Protein AF-0000000083894007 (afdb_homodimer)

Nearest PDB structures (foldseek):
  5cr4-assembly1_A  TM=8.386E-01  e=4.333E-19  synthetic construct
  4r79-assembly1_B  TM=8.228E-01  e=8.611E-18  Drosophila mauritiana
  5hoo-assembly1_B  TM=8.187E-01  e=1.029E-15  Drosophila mauritiana
  3hos-assembly1_B  TM=7.992E-01  e=5.254E-15  Drosophila mauritiana
  3k9j-assembly3_B  TM=8.529E-01  e=3.831E-10  Homo sapiens

Solvent-accessible surface area (backbone atoms only — not comparable to full-atom values): 39062 Å² total; per-residue (Å²): 137,81,78,75,70,76,66,78,70,71,72,80,59,64,96,81,57,72,79,48,70,64,34,48,43,41,41,54,52,39,52,73,74,65,53,53,62,69,60,40,13,63,73,45,69,51,51,50,66,55,47,51,29,48,75,68,71,58,62,71,70,77,85,88,73,70,83,77,71,84,66,51,74,67,54,50,52,51,46,51,51,52,41,67,73,45,20,46,57,50,68,68,57,49,38,51,52,42,40,75,72,71,45,79,72,53,64,66,53,48,51,52,50,41,44,74,73,43,40,41,82,36,70,46,45,77,41,68,67,70,53,70,66,50,19,49,48,35,27,52,50,30,61,66,49,60,77,51,47,65,70,60,53,50,32,33,36,39,44,53,72,46,78,46,65,54,61,56,81,44,69,67,77,41,23,50,37,43,85,88,33,58,70,35,75,79,39,28,25,38,40,68,95,78,57,58,65,46,40,33,38,39,36,34,29,36,69,26,72,40,62,75,41,79,51,89,66,83,76,37,38,70,58,42,48,48,44,42,62,71,35,47,48,55,25,45,42,72,67,45,54,91,51,79,58,33,41,37,52,66,75,50,67,30,59,62,27,67,70,33,49,49,51,36,56,76,68,68,50,48,67,48,87,65,57,69,91,45,63,52,73,39,52,59,55,57,48,52,49,52,49,51,58,74,45,64,84,58,70,47,89,46,68,68,49,41,50,52,50,50,51,55,52,58,67,68,60,46,35,66,59,28,29,53,44,52,60,39,45,61,58,46,32,50,42,25,53,73,47,63,22,41,78,58,95,83,134,81,77,73,71,76,67,77,69,70,72,80,58,64,95,81,58,71,79,47,70,64,34,49,42,42,42,53,53,40,49,73,72,64,54,53,61,67,59,41,12,64,73,45,70,49,52,50,65,57,48,52,28,49,75,68,72,57,62,70,69,75,79,82,76,70,82,76,73,83,65,52,73,66,54,50,52,52,47,53,50,53,40,67,72,45,19,47,58,50,69,67,57,50,38,51,54,41,39,72,73,70,47,79,71,53,64,67,52,48,50,52,48,41,44,72,74,45,40,41,83,37,72,47,44,76,40,69,66,71,54,72,66,48,19,50,48,35,26,52,52,28,62,67,48,61,79,50,48,67,70,59,53,50,32,32,36,41,43,53,74,48,79,45,64,53,63,55,82,42,68,69,78,40,23,50,37,43,86,90,33,60,68,37,74,79,39,26,25,36,41,70,95,79,57,58,65,48,40,32,36,40,36,35,29,35,68,24,71,38,62,75,41,78,50,89,64,83,75,37,37,70,60,43,47,49,44,43,63,71,35,47,48,55,26,45,44,73,66,45,55,89,50,80,59,32,40,38,53,65,75,48,67,30,56,62,27,68,70,33,49,48,53,35,55,75,69,68,50,49,66,48,87,64,58,70,91,46,61,50,72,39,52,60,55,56,50,51,50,51,50,51,58,74,44,64,84,60,69,48,88,46,69,68,48,40,50,51,50,51,50,56,52,58,68,67,61,46,36,66,59,30,30,54,45,51,60,39,44,62,57,45,34,51,42,26,52,73,47,62,21,42,78,57,94,82

Organism: NCBI:txid48701

pLDDT: mean 90.47, std 12.76, range [26.84, 98.75]

Radius of gyration: 36.11 Å; Cα contacts (8 Å, |Δi|>4): 1000; chains: 2; bounding box: 77×102×68 Å

InterPro domains:
  IPR002492 Transposase, Tc1-like [PF01498] (77-144)
  IPR009057 Homedomain-like superfamily [SSF46689] (16-118)
  IPR036388 Winged helix-like DNA-binding domain superfamily [G3DSA:1.10.10.10] (11-61)
  IPR036397 Ribonuclease H superfamily [G3DSA:3.30.420.10] (119-346)
  IPR038717 Tc1-like transposase, DDE domain [PF13358] (156-306)
  IPR047655 Transposase IS630-like [NF033545] (25-315)
  IPR052338 Transposase_5 [PTHR23022] (23-326)

Secondary structure (DSSP, 8-state):
--------------TTPPPPHHHHHHHHHHHHTT--HHHHHHHHTS-HHHHHHHHTT-----SS-SPPPSS-HHHHHHHHHHHHH-TTS-HHHHHHHHHHTT----HHHHHHHHHHTT-EEEPPPEEE---HHHHHHHHHHHHHHTT--HHHHTTEEEEEEEEEE---S---S-EEE-TT-TTSGGGPEEE-SS--EEEEEEEEETTEE---EEE-S---HHHHHHHIIIIIHHHHHHHHTTS--EEE----HHHH-HHHHHHHHHTT--B----TT-GGG-HHHHHHHHHHHHTTT----SHHHHHHHHHHHHHT--HHHHHHHHHTHHHHHHHHHHTTTS----/--------------TTPPPPHHHHHHHHHHHHTT--HHHHHHHHTS-HHHHHHHHTT-----SS-SPPPSS-HHHHHHHHHHHHH-TTS-HHHHHHHHHHTT----HHHHHHHHHHTT-EEEPPPEEE---HHHHHHHHHHHHHHTT--HHHHTTEEEEEEEEEE---S---S-EEE-TT-TTSGGGPEEE-SS--EEEEEEEEETTEE---EEE-S---HHHHHHHIIIIIHHHHHHHHTTS--EEE----HHHH-HHHHHHHHHTT--B----TT-GGG-HHHHHHHHHHHHTTT----SHHHHHHHHHHHHHT--HHHHHHHHHTHHHHHHHHHHTTTS----

Sequence (692 aa):
MVFQSSSIGYTIMGKTADLTVVQKTTIDTLHKEGKTQKVIAKEAGCSQSSVSKHINREAKGRKRCGRKKCTSKRDNRTLERIVKQNPFKNVGEIHKEWTAAGVSASRTTTHRLMKDMGFCCRIPCVKPLLNHRQSQKRLAWAKEKQVWTAGEWSKVMFSDESKFCISFGNQGPRVWRKRREALHPRCLKSSVKFPQSVMVWGAMSSAGVGPLCFLRSRVNAATYQEVLEHFMLPAADQLFGDADFIFQQDLAPAHSAKATSTWLKDHGIPVLNWPANSPDLNPIENLWGIVKKKMQYTRPNNSEELKATIRATWAIITPEQCHRLIDSMPRRIAAVIQAKGAPTKYMVFQSSSIGYTIMGKTADLTVVQKTTIDTLHKEGKTQKVIAKEAGCSQSSVSKHINREAKGRKRCGRKKCTSKRDNRTLERIVKQNPFKNVGEIHKEWTAAGVSASRTTTHRLMKDMGFCCRIPCVKPLLNHRQSQKRLAWAKEKQVWTAGEWSKVMFSDESKFCISFGNQGPRVWRKRREALHPRCLKSSVKFPQSVMVWGAMSSAGVGPLCFLRSRVNAATYQEVLEHFMLPAADQLFGDADFIFQQDLAPAHSAKATSTWLKDHGIPVLNWPANSPDLNPIENLWGIVKKKMQYTRPNNSEELKATIRATWAIITPEQCHRLIDSMPRRIAAVIQAKGAPTKY

Foldseek 3Di:
DPPPPPPPPPPCDDLPADQDPQLLVLLVVVVVVPDDLVVSCVVSVHDSVNSVCSVVVNDDHDPDDDDDDQDDPVLLVVLVVLCVVPVPDDLVVSVVVSVVVPRDDDSVVSVVSCVVVPDDDDDDDDADDDDPVLLQVLLVLLVVCLPPALVQLLQEKFKDKDKAWFADADDDDDFDDDPPCCPPSNGDGDDDDDTDMWMKMWIAGLQATWDIDTDDDDQAQVVVLVCCVPTVVVRCCVRANPHHHEYEDACPCSCVPPSNVVSCVVVVHHYDDDRHRAVVLGLVNVVVVVLCVVCVPPGDDDDVSVVVSSRVSRVPTHSNNRNVSSNCNSVSSVQSNVVSRDHGPD/DPPPPPPPPPPCDDLPAQQDPQLLVLLVVVVVVPDDLVVSCVVSVHDSVNSVCSVVVNDDHDDPDDDDDQDDPVLLVVLVVLCVVPVPDDLVVSVVVSVVVPRDDDSVVSVVSCVVVPDDDDDDDDADDDDPVLLQVLLVLLVVCLPPALVQLLQEKFKDKDKAWFADADDDDDFDDDPPCCPPSNGDGDDDDDTDMWMKMWIAGLQATWDIDTDDDDQAQVVVLVCCVPTVVVRCCVRANPHAHEYEDACPCSCVPPSNVVSCVVVVHHYDDDRHRAVVLGLVSVVVVVLCVVCVPPHDDDDVSVVVSSRVSRVPTHSNNRNVSSNCNSVSSVQSNVVSRDHGPD

Structure (mmCIF, N/CA/C/O backbone):
data_AF-0000000083894007-model_v1
#
loop_
_entity.id
_entity.type
_entity.pdbx_description
1 polymer 'Tc1-like transposase DDE domain-containing protein'
#
loop_
_atom_site.group_PDB
_atom_site.id
_atom_site.type_symbol
_atom_site.label_atom_id
_atom_site.label_alt_id
_atom_site.label_comp_id
_atom_site.label_asym_id
_atom_site.label_entity_id
_atom_site.label_seq_id
_atom_site.pdbx_PDB_ins_code
_atom_site.Cartn_x
_atom_site.Cartn_y
_atom_site.Cartn_z
_atom_site.occupancy
_atom_site.B_iso_or_equiv
_atom_site.auth_seq_id
_atom_site.auth_comp_id
_atom_site.auth_asym_id
_atom_site.auth_atom_id
_atom_site.pdbx_PDB_model_num
ATOM 1 N N . MET A 1 1 ? 34.812 55.531 34 1 27.08 1 MET A N 1
ATOM 2 C CA . MET A 1 1 ? 33.781 54.531 33.844 1 27.08 1 MET A CA 1
ATOM 3 C C . MET A 1 1 ? 32.875 54.844 32.656 1 27.08 1 MET A C 1
ATOM 5 O O . MET A 1 1 ? 32.094 55.812 32.688 1 27.08 1 MET A O 1
ATOM 9 N N . VAL A 1 2 ? 33.281 54.531 31.406 1 29.53 2 VAL A N 1
ATOM 10 C CA . VAL A 1 2 ? 32.781 54.781 30.062 1 29.53 2 VAL A CA 1
ATOM 11 C C . VAL A 1 2 ? 31.438 54.031 29.906 1 29.53 2 VAL A C 1
ATOM 13 O O . VAL A 1 2 ? 31.344 52.844 30.188 1 29.53 2 VAL A O 1
ATOM 16 N N . PHE A 1 3 ? 30.297 54.719 30.156 1 29.69 3 PHE A N 1
ATOM 17 C CA . PHE A 1 3 ? 28.953 54.281 29.812 1 29.69 3 PHE A CA 1
ATOM 18 C C . PHE A 1 3 ? 28.922 53.688 28.422 1 29.69 3 PHE A C 1
ATOM 20 O O . PHE A 1 3 ? 29.188 54.375 27.438 1 29.69 3 PHE A O 1
ATOM 27 N N . GLN A 1 4 ? 29.438 52.469 28.281 1 29.12 4 GLN A N 1
ATOM 28 C CA . GLN A 1 4 ? 29.172 51.844 26.984 1 29.12 4 GLN A CA 1
ATOM 29 C C . GLN A 1 4 ? 27.688 51.906 26.641 1 29.12 4 GLN A C 1
ATOM 31 O O . GLN A 1 4 ? 26.875 51.25 27.312 1 29.12 4 GLN A O 1
ATOM 36 N N . SER A 1 5 ? 27.141 53 26.141 1 32.56 5 SER A N 1
ATOM 37 C CA . SER A 1 5 ? 25.844 53.125 25.484 1 32.56 5 SER A CA 1
ATOM 38 C C . SER A 1 5 ? 25.562 51.906 24.609 1 32.56 5 SER A C 1
ATOM 40 O O . SER A 1 5 ? 26.312 51.594 23.688 1 32.56 5 SER A O 1
ATOM 42 N N . SER A 1 6 ? 25.312 50.812 25.125 1 35.25 6 SER A N 1
ATOM 43 C CA . SER A 1 6 ? 24.766 49.781 24.234 1 35.25 6 SER A CA 1
ATOM 44 C C . SER A 1 6 ? 23.859 50.406 23.172 1 35.25 6 SER A C 1
ATOM 46 O O . SER A 1 6 ? 22.781 50.906 23.484 1 35.25 6 SER A O 1
ATOM 48 N N . SER A 1 7 ? 24.375 51.062 22.141 1 35.69 7 SER A N 1
ATOM 49 C CA . SER A 1 7 ? 23.688 51.562 20.953 1 35.69 7 SER A CA 1
ATOM 50 C C . SER A 1 7 ? 22.688 50.531 20.438 1 35.69 7 SER A C 1
ATOM 52 O O . SER A 1 7 ? 23.062 49.406 20.062 1 35.69 7 SER A O 1
ATOM 54 N N . ILE A 1 8 ? 21.594 50.344 21.031 1 43.97 8 ILE A N 1
ATOM 55 C CA . ILE A 1 8 ? 20.531 49.688 20.266 1 43.97 8 ILE A CA 1
ATOM 56 C C . ILE A 1 8 ? 20.688 50.031 18.797 1 43.97 8 ILE A C 1
ATOM 58 O O . ILE A 1 8 ? 20.5 51.188 18.406 1 43.97 8 ILE A O 1
ATOM 62 N N . GLY A 1 9 ? 21.781 49.531 18.172 1 38.84 9 GLY A N 1
ATOM 63 C CA . GLY A 1 9 ? 22.078 49.719 16.766 1 38.84 9 GLY A CA 1
ATOM 64 C C . GLY A 1 9 ? 20.844 49.688 15.883 1 38.84 9 GLY A C 1
ATOM 65 O O . GLY A 1 9 ? 20.109 48.719 15.867 1 38.84 9 GLY A O 1
ATOM 66 N N . TYR A 1 10 ? 20.188 50.844 15.664 1 45 10 TYR A N 1
ATOM 67 C CA . TYR A 1 10 ? 19.234 51 14.57 1 45 10 TYR A CA 1
ATOM 68 C C . TYR A 1 10 ? 19.766 50.375 13.289 1 45 10 TYR A C 1
ATOM 70 O O . TYR A 1 10 ? 20.828 50.75 12.805 1 45 10 TYR A O 1
ATOM 78 N N . THR A 1 11 ? 19.672 49.188 13.156 1 43.97 11 THR A N 1
ATOM 79 C CA . THR A 1 11 ? 20 48.75 11.797 1 43.97 11 THR A CA 1
ATOM 80 C C . THR A 1 11 ? 19.328 49.656 10.773 1 43.97 11 THR A C 1
ATOM 82 O O . THR A 1 11 ? 18.109 49.844 10.812 1 43.97 11 THR A O 1
ATOM 85 N N . ILE A 1 12 ? 19.984 50.625 10.266 1 44.97 12 ILE A N 1
ATOM 86 C CA . ILE A 1 12 ? 19.562 51.5 9.188 1 44.97 12 ILE A CA 1
ATOM 87 C C . ILE A 1 12 ? 18.906 50.688 8.07 1 44.97 12 ILE A C 1
ATOM 89 O O . ILE A 1 12 ? 19.578 49.938 7.371 1 44.97 12 ILE A O 1
ATOM 93 N N . MET A 1 13 ? 17.766 50.219 8.367 1 48.59 13 MET A N 1
ATOM 94 C CA . MET A 1 13 ? 17.078 49.656 7.207 1 48.59 13 MET A CA 1
ATOM 95 C C . MET A 1 13 ? 16.906 50.719 6.117 1 48.59 13 MET A C 1
ATOM 97 O O . MET A 1 13 ? 16.969 51.906 6.391 1 48.59 13 MET A O 1
ATOM 101 N N . GLY A 1 14 ? 16.938 50.438 4.879 1 50.88 14 GLY A N 1
ATOM 102 C CA . GLY A 1 14 ? 16.828 51.375 3.766 1 50.88 14 GLY A CA 1
ATOM 103 C C . GLY A 1 14 ? 15.797 52.438 3.988 1 50.88 14 GLY A C 1
ATOM 104 O O . GLY A 1 14 ? 14.961 52.344 4.891 1 50.88 14 GLY A O 1
ATOM 105 N N . LYS A 1 15 ? 15.938 53.656 3.469 1 52.91 15 LYS A N 1
ATOM 106 C CA . LYS A 1 15 ? 15.156 54.875 3.514 1 52.91 15 LYS A CA 1
ATOM 107 C C . LYS A 1 15 ? 13.656 54.594 3.537 1 52.91 15 LYS A C 1
ATOM 109 O O . LYS A 1 15 ? 12.875 55.344 4.094 1 52.91 15 LYS A O 1
ATOM 114 N N . THR A 1 16 ? 13.297 53.438 3.039 1 59.56 16 THR A N 1
ATOM 115 C CA . THR A 1 16 ? 11.867 53.25 2.801 1 59.56 16 THR A CA 1
ATOM 116 C C . THR A 1 16 ? 11.289 52.219 3.764 1 59.56 16 THR A C 1
ATOM 118 O O . THR A 1 16 ? 10.172 51.75 3.564 1 59.56 16 THR A O 1
ATOM 121 N N . ALA A 1 17 ? 12.008 51.875 4.824 1 70.56 17 ALA A N 1
ATOM 122 C CA . ALA A 1 17 ? 11.477 50.844 5.707 1 70.56 17 ALA A CA 1
ATOM 123 C C . ALA A 1 17 ? 10.453 51.438 6.68 1 70.56 17 ALA A C 1
ATOM 125 O O . ALA A 1 17 ? 10.539 52.594 7.059 1 70.56 17 ALA A O 1
ATOM 126 N N . ASP A 1 18 ? 9.352 50.625 6.973 1 78.62 18 ASP A N 1
ATOM 127 C CA . ASP A 1 18 ? 8.375 51.031 7.996 1 78.62 18 ASP A CA 1
ATOM 128 C C . ASP A 1 18 ? 9.055 51.219 9.344 1 78.62 18 ASP A C 1
ATOM 130 O O . ASP A 1 18 ? 10.078 50.594 9.641 1 78.62 18 ASP A O 1
ATOM 134 N N . LEU A 1 19 ? 8.547 52.156 10.07 1 84.69 19 LEU A N 1
ATOM 135 C CA . LEU A 1 19 ? 9.07 52.406 11.414 1 84.69 19 LEU A CA 1
ATOM 136 C C . LEU A 1 19 ? 8.922 51.188 12.289 1 84.69 19 LEU A C 1
ATOM 138 O O . LEU A 1 19 ? 7.906 50.5 12.234 1 84.69 19 LEU A O 1
ATOM 142 N N . THR A 1 20 ? 9.938 50.906 13.023 1 84.31 20 THR A N 1
ATOM 143 C CA . THR A 1 20 ? 9.891 49.781 13.969 1 84.31 20 THR A CA 1
ATOM 144 C C . THR A 1 20 ? 9.094 50.188 15.211 1 84.31 20 THR A C 1
ATOM 146 O O . THR A 1 20 ? 8.805 51.375 15.43 1 84.31 20 THR A O 1
ATOM 149 N N . VAL A 1 21 ? 8.711 49.219 15.953 1 86.5 21 VAL A N 1
ATOM 150 C CA . VAL A 1 21 ? 7.98 49.469 17.188 1 86.5 21 VAL A CA 1
ATOM 151 C C . VAL A 1 21 ? 8.82 50.344 18.125 1 86.5 21 VAL A C 1
ATOM 153 O O . VAL A 1 21 ? 8.289 51.219 18.797 1 86.5 21 VAL A O 1
ATOM 156 N N . VAL A 1 22 ? 10.039 50.062 18.141 1 87.5 22 VAL A N 1
ATOM 157 C CA . VAL A 1 22 ? 10.969 50.844 18.984 1 87.5 22 VAL A CA 1
ATOM 158 C C . VAL A 1 22 ? 10.977 52.281 18.547 1 87.5 22 VAL A C 1
ATOM 160 O O . VAL A 1 22 ? 10.898 53.188 19.375 1 87.5 22 VAL A O 1
ATOM 163 N N . GLN A 1 23 ? 11.008 52.469 17.281 1 87.62 23 GLN A N 1
ATOM 164 C CA . GLN A 1 23 ? 11.031 53.844 16.75 1 87.62 23 GLN A CA 1
ATOM 165 C C . GLN A 1 23 ? 9.719 54.562 17.031 1 87.62 23 GLN A C 1
ATOM 167 O O . GLN A 1 23 ? 9.719 55.719 17.438 1 87.62 23 GLN A O 1
ATOM 172 N N . LYS A 1 24 ? 8.695 53.812 16.812 1 89.5 24 LYS A N 1
ATOM 173 C CA . LYS A 1 24 ? 7.379 54.406 17.047 1 89.5 24 LYS A CA 1
ATOM 174 C C . LYS A 1 24 ? 7.203 54.812 18.5 1 89.5 24 LYS A C 1
ATOM 176 O O . LYS A 1 24 ? 6.699 55.906 18.797 1 89.5 24 LYS A O 1
ATOM 181 N N . THR A 1 25 ? 7.605 53.906 19.297 1 90.62 25 THR A N 1
ATOM 182 C CA . THR A 1 25 ? 7.496 54.188 20.734 1 90.62 25 THR A CA 1
ATOM 183 C C . THR A 1 25 ? 8.375 55.344 21.141 1 90.62 25 THR A C 1
ATOM 185 O O . THR A 1 25 ? 7.977 56.188 21.953 1 90.62 25 THR A O 1
ATOM 188 N N . THR A 1 26 ? 9.547 55.438 20.672 1 90.81 26 THR A N 1
ATOM 189 C CA . THR A 1 26 ? 10.453 56.531 20.938 1 90.81 26 THR A CA 1
ATOM 190 C C . THR A 1 26 ? 9.844 57.844 20.469 1 90.81 26 THR A C 1
ATOM 192 O O . THR A 1 26 ? 9.891 58.844 21.203 1 90.81 26 THR A O 1
ATOM 195 N N . ILE A 1 27 ? 9.266 57.812 19.297 1 90.25 27 ILE A N 1
ATOM 196 C CA . ILE A 1 27 ? 8.648 59.031 18.734 1 90.25 27 ILE A CA 1
ATOM 197 C C . ILE A 1 27 ? 7.492 59.469 19.625 1 90.25 27 ILE A C 1
ATOM 199 O O . ILE A 1 27 ? 7.406 60.656 20 1 90.25 27 ILE A O 1
ATOM 203 N N . ASP A 1 28 ? 6.684 58.5 19.984 1 91.44 28 ASP A N 1
ATOM 204 C CA . ASP A 1 28 ? 5.512 58.844 20.797 1 91.44 28 ASP A CA 1
ATOM 205 C C . ASP A 1 28 ? 5.922 59.375 22.156 1 91.44 28 ASP A C 1
ATOM 207 O O . ASP A 1 28 ? 5.332 60.344 22.641 1 91.44 28 ASP A O 1
ATOM 211 N N . THR A 1 29 ? 6.914 58.844 22.766 1 91.56 29 THR A N 1
ATOM 212 C CA . THR A 1 29 ? 7.371 59.25 24.094 1 91.56 29 THR A CA 1
ATOM 213 C C . THR A 1 29 ? 7.977 60.625 24.062 1 91.56 29 THR A C 1
ATOM 215 O O . THR A 1 29 ? 7.645 61.469 24.891 1 91.56 29 THR A O 1
ATOM 218 N N . LEU A 1 30 ? 8.781 60.938 23.141 1 92.62 30 LEU A N 1
ATOM 219 C CA . LEU A 1 30 ? 9.453 62.25 23.047 1 92.62 30 LEU A CA 1
ATOM 220 C C . LEU A 1 30 ? 8.469 63.312 22.609 1 92.62 30 LEU A C 1
ATOM 222 O O . LEU A 1 30 ? 8.586 64.5 23.031 1 92.62 30 LEU A O 1
ATOM 226 N N . HIS A 1 31 ? 7.539 62.969 21.797 1 92.56 31 HIS A N 1
ATOM 227 C CA . HIS A 1 31 ? 6.496 63.906 21.406 1 92.56 31 HIS A CA 1
ATOM 228 C C . HIS A 1 31 ? 5.656 64.312 22.609 1 92.56 31 HIS A C 1
ATOM 230 O O . HIS A 1 31 ? 5.328 65.5 22.75 1 92.56 31 HIS A O 1
ATOM 236 N N . LYS A 1 32 ? 5.348 63.344 23.375 1 90.31 32 LYS A N 1
ATOM 237 C CA . LYS A 1 32 ? 4.578 63.625 24.578 1 90.31 32 LYS A CA 1
ATOM 238 C C . LYS A 1 32 ? 5.352 64.562 25.516 1 90.31 32 LYS A C 1
ATOM 240 O O . LYS A 1 32 ? 4.758 65.375 26.234 1 90.31 32 LYS A O 1
ATOM 245 N N . GLU A 1 33 ? 6.664 64.438 25.562 1 90.19 33 GLU A N 1
ATOM 246 C CA . GLU A 1 33 ? 7.535 65.25 26.406 1 90.19 33 GLU A CA 1
ATOM 247 C C . GLU A 1 33 ? 7.754 66.688 25.812 1 90.19 33 GLU A C 1
ATOM 249 O O . GLU A 1 33 ? 8.414 67.5 26.422 1 90.19 33 GLU A O 1
ATOM 254 N N . GLY A 1 34 ? 7.289 66.875 24.5 1 88.88 34 GLY A N 1
ATOM 255 C CA . GLY A 1 34 ? 7.293 68.25 23.906 1 88.88 34 GLY A CA 1
ATOM 256 C C . GLY A 1 34 ? 8.539 68.5 23.109 1 88.88 34 GLY A C 1
ATOM 257 O O . GLY A 1 34 ? 8.867 69.688 22.844 1 88.88 34 GLY A O 1
ATOM 258 N N . LYS A 1 35 ? 9.266 67.562 22.797 1 92.62 35 LYS A N 1
ATOM 259 C CA . LYS A 1 35 ? 10.469 67.812 22 1 92.62 35 LYS A CA 1
ATOM 260 C C . LYS A 1 35 ? 10.125 68.125 20.562 1 92.62 35 LYS A C 1
ATOM 262 O O . LYS A 1 35 ? 9.055 67.75 20.062 1 92.62 35 LYS A O 1
ATOM 267 N N . THR A 1 36 ? 11.07 68.812 19.953 1 93.38 36 THR A N 1
ATOM 268 C CA . THR A 1 36 ? 10.844 69.25 18.562 1 93.38 36 THR A CA 1
ATOM 269 C C . THR A 1 36 ? 11.039 68 17.641 1 93.38 36 THR A C 1
ATOM 271 O O . THR A 1 36 ? 11.727 67.062 18 1 93.38 36 THR A O 1
ATOM 274 N N . GLN A 1 37 ? 10.398 68.125 16.469 1 93.88 37 GLN A N 1
ATOM 275 C CA . GLN A 1 37 ? 10.43 67 15.516 1 93.88 37 GLN A CA 1
ATOM 276 C C . GLN A 1 37 ? 11.859 66.688 15.047 1 93.88 37 GLN A C 1
ATOM 278 O O . GLN A 1 37 ? 12.203 65.562 14.766 1 93.88 37 GLN A O 1
ATOM 283 N N . LYS A 1 38 ? 12.695 67.75 14.969 1 93.56 38 LYS A N 1
ATOM 284 C CA . LYS A 1 38 ? 14.086 67.562 14.578 1 93.56 38 LYS A CA 1
ATOM 285 C C . LYS A 1 38 ? 14.852 66.688 15.586 1 93.56 38 LYS A C 1
ATOM 287 O O . LYS A 1 38 ? 15.586 65.812 15.211 1 93.56 38 LYS A O 1
ATOM 292 N N . VAL A 1 39 ? 14.648 67 16.859 1 92.69 39 VAL A N 1
ATOM 293 C CA . VAL A 1 39 ? 15.312 66.312 17.938 1 92.69 39 VAL A CA 1
ATOM 294 C C . VAL A 1 39 ? 14.781 64.875 18 1 92.69 39 VAL A C 1
ATOM 296 O O . VAL A 1 39 ? 15.547 63.906 18.203 1 92.69 39 VAL A O 1
ATOM 299 N N . ILE A 1 40 ? 13.477 64.75 17.812 1 93.75 40 ILE A N 1
ATOM 300 C CA . ILE A 1 40 ? 12.836 63.406 17.844 1 93.75 40 ILE A CA 1
ATOM 301 C C . ILE A 1 40 ? 13.398 62.531 16.719 1 93.75 40 ILE A C 1
ATOM 303 O O . ILE A 1 40 ? 13.695 61.375 16.922 1 93.75 40 ILE A O 1
ATOM 307 N N . ALA A 1 41 ? 13.508 63.062 15.547 1 93 41 ALA A N 1
ATOM 308 C CA . ALA A 1 41 ? 14.023 62.344 14.383 1 93 41 ALA A CA 1
ATOM 309 C C . ALA A 1 41 ? 15.438 61.844 14.633 1 93 41 ALA A C 1
ATOM 311 O O . ALA A 1 41 ? 15.766 60.688 14.297 1 93 41 ALA A O 1
ATOM 312 N N . LYS A 1 42 ? 16.266 62.625 15.234 1 91.12 42 LYS A N 1
ATOM 313 C CA . LYS A 1 42 ? 17.641 62.25 15.531 1 91.12 42 LYS A CA 1
ATOM 314 C C . LYS A 1 42 ? 17.719 61.125 16.547 1 91.12 42 LYS A C 1
ATOM 316 O O . LYS A 1 42 ? 18.469 60.156 16.375 1 91.12 42 LYS A O 1
ATOM 321 N N . GLU A 1 43 ? 16.875 61.219 17.5 1 89 43 GLU A N 1
ATOM 322 C CA . GLU A 1 43 ? 16.906 60.219 18.578 1 89 43 GLU A CA 1
ATOM 323 C C . GLU A 1 43 ? 16.328 58.906 18.109 1 89 43 GLU A C 1
ATOM 325 O O . GLU A 1 43 ? 16.812 57.844 18.5 1 89 43 GLU A O 1
ATOM 330 N N . ALA A 1 44 ? 15.289 58.938 17.344 1 90.69 44 ALA A N 1
ATOM 331 C CA . ALA A 1 44 ? 14.625 57.719 16.859 1 90.69 44 ALA A CA 1
ATOM 332 C C . ALA A 1 44 ? 15.375 57.125 15.68 1 90.69 44 ALA A C 1
ATOM 334 O O . ALA A 1 44 ? 15.141 55.969 15.312 1 90.69 44 ALA A O 1
ATOM 335 N N . GLY A 1 45 ? 16.266 57.875 15.094 1 87.44 45 GLY A N 1
ATOM 336 C CA . GLY A 1 45 ? 17.031 57.406 13.953 1 87.44 45 GLY A CA 1
ATOM 337 C C . GLY A 1 45 ? 16.219 57.281 12.68 1 87.44 45 GLY A C 1
ATOM 338 O O . GLY A 1 45 ? 16.297 56.312 11.953 1 87.44 45 GLY A O 1
ATOM 339 N N . CYS A 1 46 ? 15.344 58.25 12.492 1 88.5 46 CYS A N 1
ATOM 340 C CA . CYS A 1 46 ? 14.531 58.25 11.281 1 88.5 46 CYS A CA 1
ATOM 341 C C . CYS A 1 46 ? 14.406 59.688 10.719 1 88.5 46 CYS A C 1
ATOM 343 O O . CYS A 1 46 ? 14.984 60.625 11.273 1 88.5 46 CYS A O 1
ATOM 345 N N . SER A 1 47 ? 13.766 59.781 9.633 1 87.88 47 SER A N 1
ATOM 346 C CA . SER A 1 47 ? 13.633 61.094 9 1 87.88 47 SER A CA 1
ATOM 347 C C . SER A 1 47 ? 12.57 61.938 9.68 1 87.88 47 SER A C 1
ATOM 349 O O . SER A 1 47 ? 11.648 61.406 10.305 1 87.88 47 SER A O 1
ATOM 351 N N . GLN A 1 48 ? 12.711 63.219 9.562 1 90.94 48 GLN A N 1
ATOM 352 C CA . GLN A 1 48 ? 11.734 64.125 10.125 1 90.94 48 GLN A CA 1
ATOM 353 C C . GLN A 1 48 ? 10.352 63.938 9.508 1 90.94 48 GLN A C 1
ATOM 355 O O . GLN A 1 48 ? 9.336 64.062 10.188 1 90.94 48 GLN A O 1
ATOM 360 N N . SER A 1 49 ? 10.422 63.594 8.25 1 89.62 49 SER A N 1
ATOM 361 C CA . SER A 1 49 ? 9.156 63.344 7.57 1 89.62 49 SER A CA 1
ATOM 362 C C . SER A 1 49 ? 8.438 62.125 8.172 1 89.62 49 SER A C 1
ATOM 364 O O . SER A 1 49 ? 7.215 62.156 8.344 1 89.62 49 SER A O 1
ATOM 366 N N . SER A 1 50 ? 9.148 61.156 8.508 1 89.12 50 SER A N 1
ATOM 367 C CA . SER A 1 50 ? 8.578 59.969 9.109 1 89.12 50 SER A CA 1
ATOM 368 C C . SER A 1 50 ? 7.984 60.281 10.484 1 89.12 50 SER A C 1
ATOM 370 O O . SER A 1 50 ? 6.938 59.75 10.852 1 89.12 50 SER A O 1
ATOM 372 N N . VAL A 1 51 ? 8.648 61.094 11.203 1 91.81 51 VAL A N 1
ATOM 373 C CA . VAL A 1 51 ? 8.164 61.5 12.516 1 91.81 51 VAL A CA 1
ATOM 374 C C . VAL A 1 51 ? 6.84 62.25 12.367 1 91.81 51 VAL A C 1
ATOM 376 O O . VAL A 1 51 ? 5.871 61.938 13.062 1 91.81 51 VAL A O 1
ATOM 379 N N . SER A 1 52 ? 6.871 63.188 11.438 1 92.44 52 SER A N 1
ATOM 380 C CA . SER A 1 52 ? 5.672 63.969 11.219 1 92.44 52 SER A CA 1
ATOM 381 C C . SER A 1 52 ? 4.492 63.094 10.805 1 92.44 52 SER A C 1
ATOM 383 O O . SER A 1 52 ? 3.389 63.25 11.336 1 92.44 52 SER A O 1
ATOM 385 N N . LYS A 1 53 ? 4.789 62.156 9.93 1 90.81 53 LYS A N 1
ATOM 386 C CA . LYS A 1 53 ? 3.73 61.281 9.453 1 90.81 53 LYS A CA 1
ATOM 387 C C . LYS A 1 53 ? 3.197 60.406 10.578 1 90.81 53 LYS A C 1
ATOM 389 O O . LYS A 1 53 ? 1.996 60.156 10.656 1 90.81 53 LYS A O 1
ATOM 394 N N . HIS A 1 54 ? 4.043 59.938 11.406 1 90.75 54 HIS A N 1
ATOM 395 C CA . HIS A 1 54 ? 3.633 59.094 12.523 1 90.75 54 HIS A CA 1
ATOM 396 C C . HIS A 1 54 ? 2.824 59.875 13.547 1 90.75 54 HIS A C 1
ATOM 398 O O . HIS A 1 54 ? 1.777 59.406 14.008 1 90.75 54 HIS A O 1
ATOM 404 N N . ILE A 1 55 ? 3.256 61.031 13.867 1 89.88 55 ILE A N 1
ATOM 405 C CA . ILE A 1 55 ? 2.59 61.844 14.867 1 89.88 55 ILE A CA 1
ATOM 406 C C . ILE A 1 55 ? 1.194 62.25 14.383 1 89.88 55 ILE A C 1
ATOM 408 O O . ILE A 1 55 ? 0.238 62.25 15.164 1 89.88 55 ILE A O 1
ATOM 412 N N . ASN A 1 56 ? 1.17 62.438 13.102 1 90.12 56 ASN A N 1
ATOM 413 C CA . ASN A 1 56 ? -0.11 62.875 12.547 1 90.12 56 ASN A CA 1
ATOM 414 C C . ASN A 1 56 ? -0.961 61.656 12.125 1 90.12 56 ASN A C 1
ATOM 416 O O . ASN A 1 56 ? -2.012 61.844 11.5 1 90.12 56 ASN A O 1
ATOM 420 N N . ARG A 1 57 ? -0.533 60.375 12.484 1 87.75 57 ARG A N 1
ATOM 421 C CA . ARG A 1 57 ? -1.254 59.125 12.188 1 87.75 57 ARG A CA 1
ATOM 422 C C . ARG A 1 57 ? -1.49 59 10.688 1 87.75 57 ARG A C 1
ATOM 424 O O . ARG A 1 57 ? -2.555 58.531 10.266 1 87.75 57 ARG A O 1
ATOM 431 N N . GLU A 1 58 ? -0.535 59.469 9.984 1 80.75 58 GLU A N 1
ATOM 432 C CA . GLU A 1 58 ? -0.634 59.375 8.531 1 80.75 58 GLU A CA 1
ATOM 433 C C . GLU A 1 58 ? 0.3 58.312 7.98 1 80.75 58 GLU A C 1
ATOM 435 O O . GLU A 1 58 ? 0.408 58.125 6.766 1 80.75 58 GLU A O 1
ATOM 440 N N . ALA A 1 59 ? 1.069 57.75 8.852 1 76.06 59 ALA A N 1
ATOM 441 C CA . ALA A 1 59 ? 1.979 56.688 8.391 1 76.06 59 ALA A CA 1
ATOM 442 C C . ALA A 1 59 ? 1.208 55.5 7.816 1 76.06 59 ALA A C 1
ATOM 444 O O . ALA A 1 59 ? 0.347 54.938 8.492 1 76.06 59 ALA A O 1
ATOM 445 N N . LYS A 1 60 ? 1.269 55.375 6.457 1 73.75 60 LYS A N 1
ATOM 446 C CA . LYS A 1 60 ? 0.624 54.25 5.785 1 73.75 60 LYS A CA 1
ATOM 447 C C . LYS A 1 60 ? 1.607 53.094 5.559 1 73.75 60 LYS A C 1
ATOM 449 O O . LYS A 1 60 ? 2.752 53.312 5.16 1 73.75 60 LYS A O 1
ATOM 454 N N . GLY A 1 61 ? 1.604 52.094 6.402 1 70 61 GLY A N 1
ATOM 455 C CA . GLY A 1 61 ? 2.439 50.938 6.168 1 70 61 GLY A CA 1
ATOM 456 C C . GLY A 1 61 ? 2.514 50.531 4.707 1 70 61 GLY A C 1
ATOM 457 O O . GLY A 1 61 ? 1.625 50.875 3.92 1 70 61 GLY A O 1
ATOM 458 N N . ARG A 1 62 ? 3.67 50.031 4.363 1 69.69 62 ARG A N 1
ATOM 459 C CA . ARG A 1 62 ? 3.797 49.531 3.006 1 69.69 62 ARG A CA 1
ATOM 460 C C . ARG A 1 62 ? 2.766 48.438 2.736 1 69.69 62 ARG A C 1
ATOM 462 O O . ARG A 1 62 ? 2.572 47.531 3.561 1 69.69 62 ARG A O 1
ATOM 469 N N . LYS A 1 63 ? 1.739 48.562 1.838 1 62.31 63 LYS A N 1
ATOM 470 C CA . LYS A 1 63 ? 0.704 47.594 1.523 1 62.31 63 LYS A CA 1
ATOM 471 C C . LYS A 1 63 ? 1.304 46.344 0.875 1 62.31 63 LYS A C 1
ATOM 473 O O . LYS A 1 63 ? 0.886 45.219 1.17 1 62.31 63 LYS A O 1
ATOM 478 N N . ARG A 1 64 ? 2.154 46.5 -0.114 1 63.12 64 ARG A N 1
ATOM 479 C CA . ARG A 1 64 ? 2.656 45.375 -0.925 1 63.12 64 ARG A CA 1
ATOM 480 C C . ARG A 1 64 ? 4.172 45.281 -0.819 1 63.12 64 ARG A C 1
ATOM 482 O O . ARG A 1 64 ? 4.902 45.844 -1.643 1 63.12 64 ARG A O 1
ATOM 489 N N . CYS A 1 65 ? 4.637 44.875 0.58 1 66.88 65 CYS A N 1
ATOM 490 C CA . CYS A 1 65 ? 6.074 44.719 0.766 1 66.88 65 CYS A CA 1
ATOM 491 C C . CYS A 1 65 ? 6.449 43.219 0.759 1 66.88 65 CYS A C 1
ATOM 493 O O . CYS A 1 65 ? 5.586 42.375 0.922 1 66.88 65 CYS A O 1
ATOM 495 N N . GLY A 1 66 ? 7.457 42.844 0.059 1 64.31 66 GLY A N 1
ATOM 496 C CA . GLY A 1 66 ? 8.008 41.5 -0.037 1 64.31 66 GLY A CA 1
ATOM 497 C C . GLY A 1 66 ? 8.352 41.094 -1.458 1 64.31 66 GLY A C 1
ATOM 498 O O . GLY A 1 66 ? 8.008 41.781 -2.41 1 64.31 66 GLY A O 1
ATOM 499 N N . ARG A 1 67 ? 9.094 40.156 -1.467 1 75.5 67 ARG A N 1
ATOM 500 C CA . ARG A 1 67 ? 9.531 39.656 -2.756 1 75.5 67 ARG A CA 1
ATOM 501 C C . ARG A 1 67 ? 8.344 39.156 -3.582 1 75.5 67 ARG A C 1
ATOM 503 O O . ARG A 1 67 ? 7.438 38.5 -3.059 1 75.5 67 ARG A O 1
ATOM 510 N N . LYS A 1 68 ? 8.164 39.812 -4.812 1 78.75 68 LYS A N 1
ATOM 511 C CA . LYS A 1 68 ? 7.121 39.344 -5.723 1 78.75 68 LYS A CA 1
ATOM 512 C C . LYS A 1 68 ? 7.207 37.844 -5.938 1 78.75 68 LYS A C 1
ATOM 514 O O . LYS A 1 68 ? 8.297 37.281 -5.949 1 78.75 68 LYS A O 1
ATOM 519 N N . LYS A 1 69 ? 6.062 37.219 -6.004 1 84.44 69 LYS A N 1
ATOM 520 C CA . LYS A 1 69 ? 6.02 35.781 -6.301 1 84.44 69 LYS A CA 1
ATOM 521 C C . LYS A 1 69 ? 6.598 35.5 -7.684 1 84.44 69 LYS A C 1
ATOM 523 O O . LYS A 1 69 ? 6.422 36.281 -8.617 1 84.44 69 LYS A O 1
ATOM 528 N N . CYS A 1 70 ? 7.293 34.406 -7.723 1 88.62 70 CYS A N 1
ATOM 529 C CA . CYS A 1 70 ? 7.953 34.062 -8.977 1 88.62 70 CYS A CA 1
ATOM 530 C C . CYS A 1 70 ? 6.957 33.5 -9.977 1 88.62 70 CYS A C 1
ATOM 532 O O . CYS A 1 70 ? 7.262 33.375 -11.164 1 88.62 70 CYS A O 1
ATOM 534 N N . THR A 1 71 ? 5.727 33.156 -9.586 1 91.38 71 THR A N 1
ATOM 535 C CA . THR A 1 71 ? 4.75 32.531 -10.492 1 91.38 71 THR A CA 1
ATOM 536 C C . THR A 1 71 ? 3.488 33.406 -10.57 1 91.38 71 THR A C 1
ATOM 538 O O . THR A 1 71 ? 3.123 34.062 -9.602 1 91.38 71 THR A O 1
ATOM 541 N N . SER A 1 72 ? 2.85 33.438 -11.68 1 92.12 72 SER A N 1
ATOM 542 C CA . SER A 1 72 ? 1.603 34.156 -11.906 1 92.12 72 SER A CA 1
ATOM 543 C C . SER A 1 72 ? 0.391 33.281 -11.625 1 92.12 72 SER A C 1
ATOM 545 O O . SER A 1 72 ? 0.533 32.094 -11.414 1 92.12 72 SER A O 1
ATOM 547 N N . LYS A 1 73 ? -0.767 33.969 -11.602 1 92.62 73 LYS A N 1
ATOM 548 C CA . LYS A 1 73 ? -2.018 33.25 -11.438 1 92.62 73 LYS A CA 1
ATOM 549 C C . LYS A 1 73 ? -2.229 32.25 -12.578 1 92.62 73 LYS A C 1
ATOM 551 O O . LYS A 1 73 ? -2.762 31.156 -12.375 1 92.62 73 LYS A O 1
ATOM 556 N N . ARG A 1 74 ? -1.832 32.656 -13.703 1 93.94 74 ARG A N 1
ATOM 557 C CA . ARG A 1 74 ? -1.945 31.781 -14.867 1 93.94 74 ARG A CA 1
ATOM 558 C C . ARG A 1 74 ? -1.049 30.562 -14.719 1 93.94 74 ARG A C 1
ATOM 560 O O . ARG A 1 74 ? -1.46 29.453 -15.039 1 93.94 74 ARG A O 1
ATOM 567 N N . ASP A 1 75 ? 0.144 30.766 -14.234 1 94.31 75 ASP A N 1
ATOM 568 C CA . ASP A 1 75 ? 1.072 29.672 -13.977 1 94.31 75 ASP A CA 1
ATOM 569 C C . ASP A 1 75 ? 0.49 28.672 -12.977 1 94.31 75 ASP A C 1
ATOM 571 O O . ASP A 1 75 ? 0.587 27.469 -13.164 1 94.31 75 ASP A O 1
ATOM 575 N N . ASN A 1 76 ? -0.119 29.266 -11.984 1 94.44 76 ASN A N 1
ATOM 576 C CA . ASN A 1 76 ? -0.709 28.438 -10.938 1 94.44 76 ASN A CA 1
ATOM 577 C C . ASN A 1 76 ? -1.853 27.594 -11.484 1 94.44 76 ASN A C 1
ATOM 579 O O . ASN A 1 76 ? -2.006 26.422 -11.102 1 94.44 76 ASN A O 1
ATOM 583 N N . ARG A 1 77 ? -2.621 28.125 -12.344 1 95.25 77 ARG A N 1
ATOM 584 C CA . ARG A 1 77 ? -3.713 27.375 -12.953 1 95.25 77 ARG A CA 1
ATOM 585 C C . ARG A 1 77 ? -3.18 26.234 -13.812 1 95.25 77 ARG A C 1
ATOM 587 O O . ARG A 1 77 ? -3.748 25.141 -13.82 1 95.25 77 ARG A O 1
ATOM 594 N N . THR A 1 78 ? -2.088 26.516 -14.438 1 95.88 78 THR A N 1
ATOM 595 C CA . THR A 1 78 ? -1.455 25.484 -15.25 1 95.88 78 THR A CA 1
ATOM 596 C C . THR A 1 78 ? -0.954 24.344 -14.375 1 95.88 78 THR A C 1
ATOM 598 O O . THR A 1 78 ? -1.102 23.172 -14.734 1 95.88 78 THR A O 1
ATOM 601 N N . LEU A 1 79 ? -0.397 24.672 -13.266 1 96.69 79 LEU A N 1
ATOM 602 C CA . LEU A 1 79 ? 0.082 23.656 -12.328 1 96.69 79 LEU A CA 1
ATOM 603 C C . LEU A 1 79 ? -1.07 22.797 -11.828 1 96.69 79 LEU A C 1
ATOM 605 O O . LEU A 1 79 ? -0.964 21.562 -11.797 1 96.69 79 LEU A O 1
ATOM 609 N N . GLU A 1 80 ? -2.092 23.453 -11.5 1 96.38 80 GLU A N 1
ATOM 610 C CA . GLU A 1 80 ? -3.258 22.719 -11.016 1 96.38 80 GLU A CA 1
ATOM 611 C C . GLU A 1 80 ? -3.783 21.75 -12.07 1 96.38 80 GLU A C 1
ATOM 613 O O . GLU A 1 80 ? -4.152 20.625 -11.758 1 96.38 80 GLU A O 1
ATOM 618 N N . ARG A 1 81 ? -3.809 22.203 -13.289 1 96.06 81 ARG A N 1
ATOM 619 C CA . ARG A 1 81 ? -4.266 21.359 -14.391 1 96.06 81 ARG A CA 1
ATOM 620 C C . ARG A 1 81 ? -3.363 20.141 -14.555 1 96.06 81 ARG A C 1
ATOM 622 O O . ARG A 1 81 ? -3.848 19.031 -14.758 1 96.06 81 ARG A O 1
ATOM 629 N N . ILE A 1 82 ? -2.111 20.375 -14.422 1 96 82 ILE A N 1
ATOM 630 C CA . ILE A 1 82 ? -1.141 19.297 -14.578 1 96 82 ILE A CA 1
ATOM 631 C C . ILE A 1 82 ? -1.346 18.25 -13.484 1 96 82 ILE A C 1
ATOM 633 O O . ILE A 1 82 ? -1.354 17.047 -13.758 1 96 82 ILE A O 1
ATOM 637 N N . VAL A 1 83 ? -1.559 18.688 -12.281 1 95.75 83 VAL A N 1
ATOM 638 C CA . VAL A 1 83 ? -1.751 17.781 -11.156 1 95.75 83 VAL A CA 1
ATOM 639 C C . VAL A 1 83 ? -3.043 17 -11.344 1 95.75 83 VAL A C 1
ATOM 641 O O . VAL A 1 83 ? -3.068 15.781 -11.141 1 95.75 83 VAL A O 1
ATOM 644 N N . LYS A 1 84 ? -4.066 17.672 -11.773 1 94.31 84 LYS A N 1
ATOM 645 C CA . LYS A 1 84 ? -5.375 17.047 -11.906 1 94.31 84 LYS A CA 1
ATOM 646 C C . LYS A 1 84 ? -5.398 16.062 -13.078 1 94.31 84 LYS A C 1
ATOM 648 O O . LYS A 1 84 ? -6.156 15.094 -13.07 1 94.31 84 LYS A O 1
ATOM 653 N N . GLN A 1 85 ? -4.582 16.312 -14.008 1 92.88 85 GLN A N 1
ATOM 654 C CA . GLN A 1 85 ? -4.516 15.414 -15.164 1 92.88 85 GLN A CA 1
ATOM 655 C C . GLN A 1 85 ? -3.936 14.055 -14.773 1 92.88 85 GLN A C 1
ATOM 657 O O . GLN A 1 85 ? -4.406 13.016 -15.234 1 92.88 85 GLN A O 1
ATOM 662 N N . ASN A 1 86 ? -2.928 14.055 -13.945 1 90.5 86 ASN A N 1
ATOM 663 C CA . ASN A 1 86 ? -2.365 12.812 -13.406 1 90.5 86 ASN A CA 1
ATOM 664 C C . ASN A 1 86 ? -1.881 12.992 -11.977 1 90.5 86 ASN A C 1
ATOM 666 O O . ASN A 1 86 ? -0.689 13.195 -11.734 1 90.5 86 ASN A O 1
ATOM 670 N N . PRO A 1 87 ? -2.811 12.758 -11.133 1 93.94 87 PRO A N 1
ATOM 671 C CA . PRO A 1 87 ? -2.492 13.023 -9.734 1 93.94 87 PRO A CA 1
ATOM 672 C C . PRO A 1 87 ? -1.561 11.977 -9.125 1 93.94 87 PRO A C 1
ATOM 674 O O . PRO A 1 87 ? -1.141 12.109 -7.973 1 93.94 87 PRO A O 1
ATOM 677 N N . PHE A 1 88 ? -1.168 11 -9.914 1 91.81 88 PHE A N 1
ATOM 678 C CA . PHE A 1 88 ? -0.319 9.945 -9.383 1 91.81 88 PHE A CA 1
ATOM 679 C C . PHE A 1 88 ? 1.148 10.219 -9.695 1 91.81 88 PHE A C 1
ATOM 681 O O . PHE A 1 88 ? 2.031 9.484 -9.25 1 91.81 88 PHE A O 1
ATOM 688 N N . LYS A 1 89 ? 1.452 11.289 -10.383 1 91.62 89 LYS A N 1
ATOM 689 C CA . LYS A 1 89 ? 2.836 11.68 -10.625 1 91.62 89 LYS A CA 1
ATOM 690 C C . LYS A 1 89 ? 3.488 12.234 -9.367 1 91.62 89 LYS A C 1
ATOM 692 O O . LYS A 1 89 ? 2.814 12.828 -8.516 1 91.62 89 LYS A O 1
ATOM 697 N N . ASN A 1 90 ? 4.762 11.984 -9.281 1 91 90 ASN A N 1
ATOM 698 C CA . ASN A 1 90 ? 5.457 12.578 -8.141 1 91 90 ASN A CA 1
ATOM 699 C C . ASN A 1 90 ? 5.801 14.039 -8.398 1 91 90 ASN A C 1
ATOM 701 O O . ASN A 1 90 ? 5.637 14.539 -9.508 1 91 90 ASN A O 1
ATOM 705 N N . VAL A 1 91 ? 6.23 14.719 -7.379 1 94.75 91 VAL A N 1
ATOM 706 C CA . VAL A 1 91 ? 6.465 16.156 -7.457 1 94.75 91 VAL A CA 1
ATOM 707 C C . VAL A 1 91 ? 7.516 16.453 -8.531 1 94.75 91 VAL A C 1
ATOM 709 O O . VAL A 1 91 ? 7.414 17.453 -9.25 1 94.75 91 VAL A O 1
ATOM 712 N N . GLY A 1 92 ? 8.5 15.555 -8.586 1 94.25 92 GLY A N 1
ATOM 713 C CA . GLY A 1 92 ? 9.523 15.742 -9.594 1 94.25 92 GLY A CA 1
ATOM 714 C C . GLY A 1 92 ? 8.984 15.695 -11.016 1 94.25 92 GLY A C 1
ATOM 715 O O . GLY A 1 92 ? 9.328 16.547 -11.844 1 94.25 92 GLY A O 1
ATOM 716 N N . GLU A 1 93 ? 8.164 14.766 -11.281 1 93.06 93 GLU A N 1
ATOM 717 C CA . GLU A 1 93 ? 7.543 14.625 -12.594 1 93.06 93 GLU A CA 1
ATOM 718 C C . GLU A 1 93 ? 6.617 15.797 -12.898 1 93.06 93 GLU A C 1
ATOM 720 O O . GLU A 1 93 ? 6.617 16.328 -14.016 1 93.06 93 GLU A O 1
ATOM 725 N N . ILE A 1 94 ? 5.859 16.219 -11.922 1 95.62 94 ILE A N 1
ATOM 726 C CA . ILE A 1 94 ? 4.945 17.344 -12.07 1 95.62 94 ILE A CA 1
ATOM 727 C C . ILE A 1 94 ? 5.742 18.625 -12.352 1 95.62 94 ILE A C 1
ATOM 729 O O . ILE A 1 94 ? 5.379 19.406 -13.234 1 95.62 94 ILE A O 1
ATOM 733 N N . HIS A 1 95 ? 6.84 18.75 -11.609 1 96.88 95 HIS A N 1
ATOM 734 C CA . HIS A 1 95 ? 7.703 19.906 -11.805 1 96.88 95 HIS A CA 1
ATOM 735 C C . HIS A 1 95 ? 8.273 19.938 -13.219 1 96.88 95 HIS A C 1
ATOM 737 O O . HIS A 1 95 ? 8.289 21 -13.859 1 96.88 95 HIS A O 1
ATOM 743 N N . LYS A 1 96 ? 8.727 18.828 -13.688 1 96.06 96 LYS A N 1
ATOM 744 C CA . LYS A 1 96 ? 9.273 18.75 -15.039 1 96.06 96 LYS A CA 1
ATOM 745 C C . LYS A 1 96 ? 8.227 19.156 -16.078 1 96.06 96 LYS A C 1
ATOM 747 O O . LYS A 1 96 ? 8.531 19.891 -17.016 1 96.06 96 LYS A O 1
ATOM 752 N N . GLU A 1 97 ? 7.047 18.688 -15.953 1 95.69 97 GLU A N 1
ATOM 753 C CA . GLU A 1 97 ? 5.969 19.047 -16.875 1 95.69 97 GLU A CA 1
ATOM 754 C C . GLU A 1 97 ? 5.629 20.531 -16.781 1 95.69 97 GLU A C 1
ATOM 756 O O . GLU A 1 97 ? 5.359 21.172 -17.797 1 95.69 97 GLU A O 1
ATOM 761 N N . TRP A 1 98 ? 5.625 21.016 -15.586 1 96.56 98 TRP A N 1
ATOM 762 C CA . TRP A 1 98 ? 5.332 22.438 -15.359 1 96.56 98 TRP A CA 1
ATOM 763 C C . TRP A 1 98 ? 6.41 23.312 -15.984 1 96.56 98 TRP A C 1
ATOM 765 O O . TRP A 1 98 ? 6.105 24.328 -16.609 1 96.56 98 TRP A O 1
ATOM 775 N N . THR A 1 99 ? 7.66 22.906 -15.852 1 95.94 99 THR A N 1
ATOM 776 C CA . THR A 1 99 ? 8.773 23.609 -16.484 1 95.94 99 THR A CA 1
ATOM 777 C C . THR A 1 99 ? 8.664 23.562 -18 1 95.94 99 THR A C 1
ATOM 779 O O . THR A 1 99 ? 8.914 24.547 -18.688 1 95.94 99 THR A O 1
ATOM 782 N N . ALA A 1 100 ? 8.289 22.469 -18.531 1 95.62 100 ALA A N 1
ATOM 783 C CA . ALA A 1 100 ? 8.117 22.297 -19.969 1 95.62 100 ALA A CA 1
ATOM 784 C C . ALA A 1 100 ? 6.996 23.188 -20.5 1 95.62 100 ALA A C 1
ATOM 786 O O . ALA A 1 100 ? 6.992 23.562 -21.672 1 95.62 100 ALA A O 1
ATOM 787 N N . ALA A 1 101 ? 6.066 23.484 -19.656 1 94.19 101 ALA A N 1
ATOM 788 C CA . ALA A 1 101 ? 4.953 24.344 -20.031 1 94.19 101 ALA A CA 1
ATOM 789 C C . ALA A 1 101 ? 5.379 25.812 -20.016 1 94.19 101 ALA A C 1
ATOM 791 O O . ALA A 1 101 ? 4.566 26.703 -20.297 1 94.19 101 ALA A O 1
ATOM 792 N N . GLY A 1 102 ? 6.633 26.188 -19.531 1 92.25 102 GLY A N 1
ATOM 793 C CA . GLY A 1 102 ? 7.172 27.531 -19.688 1 92.25 102 GLY A CA 1
ATOM 794 C C . GLY A 1 102 ? 7.348 28.25 -18.359 1 92.25 102 GLY A C 1
ATOM 795 O O . GLY A 1 102 ? 7.66 29.438 -18.328 1 92.25 102 GLY A O 1
ATOM 796 N N . VAL A 1 103 ? 7.078 27.516 -17.344 1 93.19 103 VAL A N 1
ATOM 797 C CA . VAL A 1 103 ? 7.168 28.188 -16.047 1 93.19 103 VAL A CA 1
ATOM 798 C C . VAL A 1 103 ? 8.5 27.844 -15.375 1 93.19 103 VAL A C 1
ATOM 800 O O . VAL A 1 103 ? 8.891 26.672 -15.328 1 93.19 103 VAL A O 1
ATOM 803 N N . SER A 1 104 ? 9.203 28.828 -14.945 1 90.31 104 SER A N 1
ATOM 804 C CA . SER A 1 104 ? 10.477 28.625 -14.266 1 90.31 104 SER A CA 1
ATOM 805 C C . SER A 1 104 ? 10.312 28.719 -12.75 1 90.31 104 SER A C 1
ATOM 807 O O . SER A 1 104 ? 10.008 29.781 -12.219 1 90.31 104 SER A O 1
ATOM 809 N N . ALA A 1 105 ? 10.297 27.734 -12.078 1 93.94 105 ALA A N 1
ATOM 810 C CA . ALA A 1 105 ? 10.219 27.641 -10.625 1 93.94 105 ALA A CA 1
ATOM 811 C C . ALA A 1 105 ? 11.008 26.438 -10.109 1 93.94 105 ALA A C 1
ATOM 813 O O . ALA A 1 105 ? 11.312 25.516 -10.875 1 93.94 105 ALA A O 1
ATOM 814 N N . SER A 1 106 ? 11.43 26.531 -8.891 1 95.31 106 SER A N 1
ATOM 815 C CA . SER A 1 106 ? 12.141 25.406 -8.289 1 95.31 106 SER A CA 1
ATOM 816 C C . SER A 1 106 ? 11.18 24.281 -7.926 1 95.31 106 SER A C 1
ATOM 818 O O . SER A 1 106 ? 9.969 24.484 -7.84 1 95.31 106 SER A O 1
ATOM 820 N N . ARG A 1 107 ? 11.711 23.156 -7.742 1 95.88 107 ARG A N 1
ATOM 821 C CA . ARG A 1 107 ? 10.922 22.016 -7.301 1 95.88 107 ARG A CA 1
ATOM 822 C C . ARG A 1 107 ? 10.25 22.297 -5.961 1 95.88 107 ARG A C 1
ATOM 824 O O . ARG A 1 107 ? 9.102 21.891 -5.742 1 95.88 107 ARG A O 1
ATOM 831 N N . THR A 1 108 ? 10.961 22.984 -5.102 1 96.06 108 THR A N 1
ATOM 832 C CA . THR A 1 108 ? 10.43 23.328 -3.787 1 96.06 108 THR A CA 1
ATOM 833 C C . THR A 1 108 ? 9.242 24.281 -3.92 1 96.06 108 THR A C 1
ATOM 835 O O . THR A 1 108 ? 8.242 24.141 -3.211 1 96.06 108 THR A O 1
ATOM 838 N N . THR A 1 109 ? 9.367 25.172 -4.855 1 95.44 109 THR A N 1
ATOM 839 C CA . THR A 1 109 ? 8.266 26.094 -5.117 1 95.44 109 THR A CA 1
ATOM 840 C C . THR A 1 109 ? 7.051 25.328 -5.652 1 95.44 109 THR A C 1
ATOM 842 O O . THR A 1 109 ? 5.918 25.609 -5.246 1 95.44 109 THR A O 1
ATOM 845 N N . THR A 1 110 ? 7.328 24.406 -6.57 1 96.12 110 THR A N 1
ATOM 846 C CA . THR A 1 110 ? 6.258 23.562 -7.094 1 96.12 110 THR A CA 1
ATOM 847 C C . THR A 1 110 ? 5.516 22.859 -5.961 1 96.12 110 THR A C 1
ATOM 849 O O . THR A 1 110 ? 4.285 22.922 -5.887 1 96.12 110 THR A O 1
ATOM 852 N N . HIS A 1 111 ? 6.238 22.281 -5.16 1 96.62 111 HIS A N 1
ATOM 853 C CA . HIS A 1 111 ? 5.676 21.547 -4.031 1 96.62 111 HIS A CA 1
ATOM 854 C C . HIS A 1 111 ? 4.867 22.453 -3.121 1 96.62 111 HIS A C 1
ATOM 856 O O . HIS A 1 111 ? 3.74 22.141 -2.746 1 96.62 111 HIS A O 1
ATOM 862 N N . ARG A 1 112 ? 5.461 23.625 -2.744 1 95.38 112 ARG A N 1
ATOM 863 C CA . ARG A 1 112 ? 4.797 24.594 -1.862 1 95.38 112 ARG A CA 1
ATOM 864 C C . ARG A 1 112 ? 3.492 25.078 -2.477 1 95.38 112 ARG A C 1
ATOM 866 O O . ARG A 1 112 ? 2.479 25.203 -1.784 1 95.38 112 ARG A O 1
ATOM 873 N N . LEU A 1 113 ? 3.543 25.344 -3.707 1 95.31 113 LEU A N 1
ATOM 874 C CA . LEU A 1 113 ? 2.359 25.844 -4.398 1 95.31 113 LEU A CA 1
ATOM 875 C C . LEU A 1 113 ? 1.259 24.781 -4.426 1 95.31 113 LEU A C 1
ATOM 877 O O . LEU A 1 113 ? 0.08 25.109 -4.262 1 95.31 113 LEU A O 1
ATOM 881 N N . MET A 1 114 ? 1.637 23.531 -4.664 1 96 114 MET A N 1
ATOM 882 C CA . MET A 1 114 ? 0.666 22.453 -4.637 1 96 114 MET A CA 1
ATOM 883 C C . MET A 1 114 ? -0.023 22.375 -3.279 1 96 114 MET A C 1
ATOM 885 O O . MET A 1 114 ? -1.246 22.234 -3.205 1 96 114 MET A O 1
ATOM 889 N N . LYS A 1 115 ? 0.731 22.516 -2.246 1 95.06 115 LYS A N 1
ATOM 890 C CA . LYS A 1 115 ? 0.175 22.5 -0.896 1 95.06 115 LYS A CA 1
ATOM 891 C C . LYS A 1 115 ? -0.748 23.688 -0.665 1 95.06 115 LYS A C 1
ATOM 893 O O . LYS A 1 115 ? -1.82 23.547 -0.075 1 95.06 115 LYS A O 1
ATOM 898 N N . ASP A 1 116 ? -0.294 24.781 -1.136 1 94 116 ASP A N 1
ATOM 899 C CA . ASP A 1 116 ? -1.088 26 -0.998 1 94 116 ASP A CA 1
ATOM 900 C C . ASP A 1 116 ? -2.434 25.859 -1.704 1 94 116 ASP A C 1
ATOM 902 O O . ASP A 1 116 ? -3.438 26.422 -1.254 1 94 116 ASP A O 1
ATOM 906 N N . MET A 1 117 ? -2.443 25.141 -2.752 1 94.81 117 MET A N 1
ATOM 907 C CA . MET A 1 117 ? -3.662 24.938 -3.527 1 94.81 117 MET A CA 1
ATOM 908 C C . MET A 1 117 ? -4.57 23.922 -2.855 1 94.81 117 MET A C 1
ATOM 910 O O . MET A 1 117 ? -5.699 23.703 -3.295 1 94.81 117 MET A O 1
ATOM 914 N N . GLY A 1 118 ? -4 23.234 -1.896 1 94.31 118 GLY A N 1
ATOM 915 C CA . GLY A 1 118 ? -4.824 22.312 -1.139 1 94.31 118 GLY A CA 1
ATOM 916 C C . GLY A 1 118 ? -4.52 20.859 -1.445 1 94.31 118 GLY A C 1
ATOM 917 O O . GLY A 1 118 ? -5.168 19.953 -0.911 1 94.31 118 GLY A O 1
ATOM 918 N N . PHE A 1 119 ? -3.553 20.578 -2.322 1 95.88 119 PHE A N 1
ATOM 919 C CA . PHE A 1 119 ? -3.205 19.203 -2.643 1 95.88 119 PHE A CA 1
ATOM 920 C C . PHE A 1 119 ? -2.406 18.578 -1.512 1 95.88 119 PHE A C 1
ATOM 922 O O . PHE A 1 119 ? -1.541 19.219 -0.917 1 95.88 119 PHE A O 1
ATOM 929 N N . CYS A 1 120 ? -2.758 17.344 -1.158 1 94 120 CYS A N 1
ATOM 930 C CA . CYS A 1 120 ? -2.025 16.516 -0.212 1 94 120 CYS A CA 1
ATOM 931 C C . CYS A 1 120 ? -1.685 15.156 -0.828 1 94 120 CYS A C 1
ATOM 933 O O . CYS A 1 120 ? -2.475 14.602 -1.593 1 94 120 CYS A O 1
ATOM 935 N N . CYS A 1 121 ? -0.511 14.766 -0.524 1 92.5 121 CYS A N 1
ATOM 936 C CA . CYS A 1 121 ? -0.086 13.453 -0.994 1 92.5 121 CYS A CA 1
ATOM 937 C C . CYS A 1 121 ? -0.614 12.352 -0.083 1 92.5 121 CYS A C 1
ATOM 939 O O . CYS A 1 121 ? -0.311 12.328 1.111 1 92.5 121 CYS A O 1
ATOM 941 N N . ARG A 1 122 ? -1.465 11.445 -0.637 1 92.38 122 ARG A N 1
ATOM 942 C CA . ARG A 1 122 ? -2.127 10.414 0.154 1 92.38 122 ARG A CA 1
ATOM 943 C C . ARG A 1 122 ? -2.004 9.047 -0.515 1 92.38 122 ARG A C 1
ATOM 945 O O . ARG A 1 122 ? -1.639 8.953 -1.688 1 92.38 122 ARG A O 1
ATOM 952 N N . ILE A 1 123 ? -2.186 8.039 0.3 1 89.94 123 ILE A N 1
ATOM 953 C CA . ILE A 1 123 ? -2.363 6.707 -0.264 1 89.94 123 ILE A CA 1
ATOM 954 C C . ILE A 1 123 ? -3.732 6.605 -0.933 1 89.94 123 ILE A C 1
ATOM 956 O O . ILE A 1 123 ? -4.754 6.938 -0.325 1 89.94 123 ILE A O 1
ATOM 960 N N . PRO A 1 124 ? -3.799 6.277 -2.135 1 91.88 124 PRO A N 1
ATOM 961 C CA . PRO A 1 124 ? -5.082 6.234 -2.84 1 91.88 124 PRO A CA 1
ATOM 962 C C . PRO A 1 124 ? -6 5.121 -2.334 1 91.88 124 PRO A C 1
ATOM 964 O O . PRO A 1 124 ? -5.52 4.09 -1.855 1 91.88 124 PRO A O 1
ATOM 967 N N . CYS A 1 125 ? -7.297 5.375 -2.482 1 92.25 125 CYS A N 1
ATOM 968 C CA . CYS A 1 125 ? -8.266 4.312 -2.254 1 92.25 125 CYS A CA 1
ATOM 969 C C . CYS A 1 125 ? -8.289 3.332 -3.422 1 92.25 125 CYS A C 1
ATOM 971 O O . CYS A 1 125 ? -8.266 3.744 -4.582 1 92.25 125 CYS A O 1
ATOM 973 N N . VAL A 1 126 ? -8.312 2.133 -3.084 1 90.88 126 VAL A N 1
ATOM 974 C CA . VAL A 1 126 ? -8.344 1.099 -4.113 1 90.88 126 VAL A CA 1
ATOM 975 C C . VAL A 1 126 ? -9.781 0.603 -4.297 1 90.88 126 VAL A C 1
ATOM 977 O O . VAL A 1 126 ? -10.414 0.146 -3.344 1 90.88 126 VAL A O 1
ATOM 980 N N . LYS A 1 127 ? -10.328 0.766 -5.508 1 91.75 127 LYS A N 1
ATOM 981 C CA . LYS A 1 127 ? -11.688 0.343 -5.828 1 91.75 127 LYS A CA 1
ATOM 982 C C . LYS A 1 127 ? -11.734 -0.418 -7.152 1 91.75 127 LYS A C 1
ATOM 984 O O . LYS A 1 127 ? -10.875 -0.218 -8.016 1 91.75 127 LYS A O 1
ATOM 989 N N . PRO A 1 128 ? -12.711 -1.269 -7.293 1 89.56 128 PRO A N 1
ATOM 990 C CA . PRO A 1 128 ? -12.82 -2.008 -8.555 1 89.56 128 PRO A CA 1
ATOM 991 C C . PRO A 1 128 ? -13.023 -1.093 -9.758 1 89.56 128 PRO A C 1
ATOM 993 O O . PRO A 1 128 ? -13.727 -0.08 -9.656 1 89.56 128 PRO A O 1
ATOM 996 N N . LEU A 1 129 ? -12.43 -1.482 -10.836 1 88.3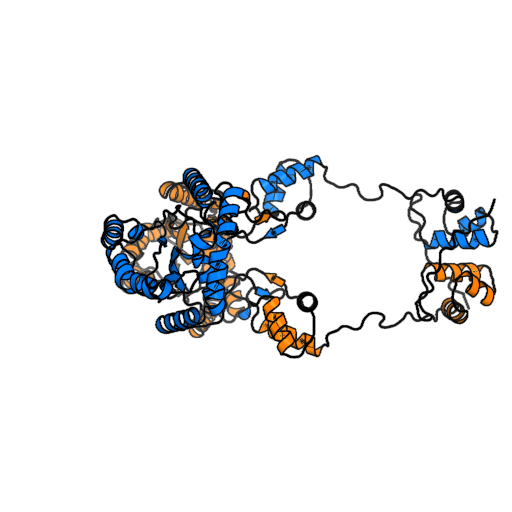8 129 LEU A N 1
ATOM 997 C CA . LEU A 1 129 ? -12.633 -0.771 -12.094 1 88.38 129 LEU A CA 1
ATOM 998 C C . LEU A 1 129 ? -14.008 -1.085 -12.672 1 88.38 129 LEU A C 1
ATOM 1000 O O . LEU A 1 129 ? -14.359 -2.252 -12.859 1 88.38 129 LEU A O 1
ATOM 1004 N N . LEU A 1 130 ? -14.805 -0.073 -12.938 1 90.5 130 LEU A N 1
ATOM 1005 C CA . LEU A 1 130 ? -16.141 -0.228 -13.5 1 90.5 130 LEU A CA 1
ATOM 1006 C C . LEU A 1 130 ? -16.203 0.328 -14.922 1 90.5 130 LEU A C 1
ATOM 1008 O O . LEU A 1 130 ? -15.719 1.436 -15.18 1 90.5 130 LEU A O 1
ATOM 1012 N N . ASN A 1 131 ? -16.703 -0.496 -15.781 1 89 131 ASN A N 1
ATOM 1013 C CA . ASN A 1 131 ? -16.984 0.057 -17.109 1 89 131 ASN A CA 1
ATOM 1014 C C . ASN A 1 131 ? -18.297 0.831 -17.125 1 89 131 ASN A C 1
ATOM 1016 O O . ASN A 1 131 ? -19.016 0.872 -16.125 1 89 131 ASN A O 1
ATOM 1020 N N . HIS A 1 132 ? -18.547 1.446 -18.203 1 92.56 132 HIS A N 1
ATOM 1021 C CA . HIS A 1 132 ? -19.719 2.316 -18.312 1 92.56 132 HIS A CA 1
ATOM 1022 C C . HIS A 1 132 ? -21.016 1.531 -18.094 1 92.56 132 HIS A C 1
ATOM 1024 O O . HIS A 1 132 ? -21.906 1.977 -17.375 1 92.56 132 HIS A O 1
ATOM 1030 N N . ARG A 1 133 ? -21.078 0.397 -18.625 1 95.06 133 ARG A N 1
ATOM 1031 C CA . ARG A 1 133 ? -22.281 -0.428 -18.5 1 95.06 133 ARG A CA 1
ATOM 1032 C C . ARG A 1 133 ? -22.5 -0.861 -17.062 1 95.06 133 ARG A C 1
ATOM 1034 O O . ARG A 1 133 ? -23.625 -0.827 -16.562 1 95.06 133 ARG A O 1
ATOM 1041 N N . GLN A 1 134 ? -21.438 -1.234 -16.469 1 94.31 134 GLN A N 1
ATOM 1042 C CA . GLN A 1 134 ? -21.516 -1.643 -15.062 1 94.31 134 GLN A CA 1
ATOM 1043 C C . GLN A 1 134 ? -21.969 -0.49 -14.18 1 94.31 134 GLN A C 1
ATOM 1045 O O . GLN A 1 134 ? -22.797 -0.681 -13.289 1 94.31 134 GLN A O 1
ATOM 1050 N N . SER A 1 135 ? -21.5 0.662 -14.484 1 95.31 135 SER A N 1
ATOM 1051 C CA . SER A 1 135 ? -21.891 1.84 -13.719 1 95.31 135 SER A CA 1
ATOM 1052 C C . SER A 1 135 ? -23.375 2.148 -13.898 1 95.31 135 SER A C 1
ATOM 1054 O O . SER A 1 135 ? -24.062 2.477 -12.93 1 95.31 135 SER A O 1
ATOM 1056 N N . GLN A 1 136 ? -23.812 2 -15.078 1 97.06 136 GLN A N 1
ATOM 1057 C CA . GLN A 1 136 ? -25.219 2.262 -15.359 1 97.06 136 GLN A CA 1
ATOM 1058 C C . GLN A 1 136 ? -26.125 1.241 -14.672 1 97.06 136 GLN A C 1
ATOM 1060 O O . GLN A 1 136 ? -27.172 1.597 -14.125 1 97.06 136 GLN A O 1
ATOM 1065 N N . LYS A 1 137 ? -25.703 0.009 -14.719 1 97.38 137 LYS A N 1
ATOM 1066 C CA . LYS A 1 137 ? -26.453 -1.035 -14.039 1 97.38 137 LYS A CA 1
ATOM 1067 C C . LYS A 1 137 ? -26.484 -0.81 -12.531 1 97.38 137 LYS A C 1
ATOM 1069 O O . LYS A 1 137 ? -27.516 -1.021 -11.891 1 97.38 137 LYS A O 1
ATOM 1074 N N . ARG A 1 138 ? -25.406 -0.381 -12.055 1 96.88 138 ARG A N 1
ATOM 1075 C CA . ARG A 1 138 ? -25.312 -0.052 -10.641 1 96.88 138 ARG A CA 1
ATOM 1076 C C . ARG A 1 138 ? -26.266 1.081 -10.273 1 96.88 138 ARG A C 1
ATOM 1078 O O . ARG A 1 138 ? -26.984 1 -9.273 1 96.88 138 ARG A O 1
ATOM 1085 N N . LEU A 1 139 ? -26.234 2.072 -11.086 1 97.81 139 LEU A N 1
ATOM 1086 C CA . LEU A 1 139 ? -27.094 3.225 -10.852 1 97.81 139 LEU A CA 1
ATOM 1087 C C . LEU A 1 139 ? -28.562 2.83 -10.93 1 97.81 139 LEU A C 1
ATOM 1089 O O . LEU A 1 139 ? -29.359 3.203 -10.07 1 97.81 139 LEU A O 1
ATOM 1093 N N . ALA A 1 140 ? -28.891 2.072 -11.93 1 98.31 140 ALA A N 1
ATOM 1094 C CA . ALA A 1 140 ? -30.266 1.62 -12.102 1 98.31 140 ALA A CA 1
ATOM 1095 C C . ALA A 1 140 ? -30.719 0.767 -10.922 1 98.31 140 ALA A C 1
ATOM 1097 O O . ALA A 1 140 ? -31.828 0.926 -10.422 1 98.31 140 ALA A O 1
ATOM 1098 N N . TRP A 1 141 ? -29.859 -0.115 -10.547 1 98.19 141 TRP A N 1
ATOM 1099 C CA . TRP A 1 141 ? -30.141 -0.975 -9.406 1 98.19 141 TRP A CA 1
ATOM 1100 C C . TRP A 1 141 ? -30.375 -0.147 -8.148 1 98.19 141 TRP A C 1
ATOM 1102 O O . TRP A 1 141 ? -31.328 -0.397 -7.398 1 98.19 141 TRP A O 1
ATOM 1112 N N . ALA A 1 142 ? -29.531 0.828 -7.918 1 98.06 142 ALA A N 1
ATOM 1113 C CA . ALA A 1 142 ? -29.641 1.688 -6.742 1 98.06 142 ALA A CA 1
ATOM 1114 C C . ALA A 1 142 ? -30.938 2.488 -6.766 1 98.06 142 ALA A C 1
ATOM 1116 O O . ALA A 1 142 ? -31.609 2.633 -5.738 1 98.06 142 ALA A O 1
ATOM 1117 N N . LYS A 1 143 ? -31.297 2.969 -7.883 1 98.06 143 LYS A N 1
ATOM 1118 C CA . LYS A 1 143 ? -32.531 3.727 -8.016 1 98.06 143 LYS A CA 1
ATOM 1119 C C . LYS A 1 143 ? -33.75 2.85 -7.727 1 98.06 143 LYS A C 1
ATOM 1121 O O . LYS A 1 143 ? -34.719 3.297 -7.098 1 98.06 143 LYS A O 1
ATOM 1126 N N . GLU A 1 144 ? -33.625 1.649 -8.203 1 97.69 144 GLU A N 1
ATOM 1127 C CA . GLU A 1 144 ? -34.688 0.699 -7.945 1 97.69 144 GLU A CA 1
ATOM 1128 C C . GLU A 1 144 ? -34.844 0.407 -6.457 1 97.69 144 GLU A C 1
ATOM 1130 O O . GLU A 1 144 ? -35.938 0.27 -5.945 1 97.69 144 GLU A O 1
ATOM 1135 N N . LYS A 1 145 ? -33.75 0.35 -5.75 1 97.81 145 LYS A N 1
ATOM 1136 C CA . LYS A 1 145 ? -33.75 -0.059 -4.348 1 97.81 145 LYS A CA 1
ATOM 1137 C C . LYS A 1 145 ? -33.875 1.15 -3.424 1 97.81 145 LYS A C 1
ATOM 1139 O O . LYS A 1 145 ? -33.906 1.001 -2.201 1 97.81 145 LYS A O 1
ATOM 1144 N N . GLN A 1 146 ? -33.906 2.287 -4 1 96.06 146 GLN A N 1
ATOM 1145 C CA . GLN A 1 146 ? -33.969 3.516 -3.213 1 96.06 146 GLN A CA 1
ATOM 1146 C C . GLN A 1 146 ? -35.188 3.539 -2.309 1 96.06 146 GLN A C 1
ATOM 1148 O O . GLN A 1 146 ? -35.156 4.133 -1.229 1 96.06 146 GLN A O 1
ATOM 1153 N N . VAL A 1 147 ? -36.25 2.809 -2.66 1 95.44 147 VAL A N 1
ATOM 1154 C CA . VAL A 1 147 ? -37.5 2.83 -1.936 1 95.44 147 VAL A CA 1
ATOM 1155 C C . VAL A 1 147 ? -37.469 1.818 -0.793 1 95.44 147 VAL A C 1
ATOM 1157 O O . VAL A 1 147 ? -38.344 1.818 0.076 1 95.44 147 VAL A O 1
ATOM 1160 N N . TRP A 1 148 ? -36.469 0.902 -0.801 1 96.12 148 TRP A N 1
ATOM 1161 C CA . TRP A 1 148 ? -36.375 -0.101 0.254 1 96.12 148 TRP A CA 1
ATOM 1162 C C . TRP A 1 148 ? -36 0.544 1.587 1 96.12 148 TRP A C 1
ATOM 1164 O O . TRP A 1 148 ? -35.094 1.369 1.655 1 96.12 148 TRP A O 1
ATOM 1174 N N . THR A 1 149 ? -36.719 0.258 2.564 1 90.06 149 THR A N 1
ATOM 1175 C CA . THR A 1 149 ? -36.469 0.744 3.916 1 90.06 149 THR A CA 1
ATOM 1176 C C . THR A 1 149 ? -35.594 -0.239 4.688 1 90.06 149 THR A C 1
ATOM 1178 O O . THR A 1 149 ? -35.219 -1.285 4.16 1 90.06 149 THR A O 1
ATOM 1181 N N . ALA A 1 150 ? -35.312 0.126 5.934 1 88.44 150 ALA A N 1
ATOM 1182 C CA . ALA A 1 150 ? -34.531 -0.745 6.812 1 88.44 150 ALA A CA 1
ATOM 1183 C C . ALA A 1 150 ? -35.219 -2.09 7.004 1 88.44 150 ALA A C 1
ATOM 1185 O O . ALA A 1 150 ? -34.562 -3.125 7.125 1 88.44 150 ALA A O 1
ATOM 1186 N N . GLY A 1 151 ? -36.531 -2.016 6.977 1 91.19 151 GLY A N 1
ATOM 1187 C CA . GLY A 1 151 ? -37.312 -3.23 7.129 1 91.19 151 GLY A CA 1
ATOM 1188 C C . GLY A 1 151 ? -37.125 -4.211 5.984 1 91.19 151 GLY A C 1
ATOM 1189 O O . GLY A 1 151 ? -36.969 -5.414 6.207 1 91.19 151 GLY A O 1
ATOM 1190 N N . GLU A 1 152 ? -37.125 -3.729 4.75 1 95.75 152 GLU A N 1
ATOM 1191 C CA . GLU A 1 152 ? -36.906 -4.586 3.59 1 95.75 152 GLU A CA 1
ATOM 1192 C C . GLU A 1 152 ? -35.5 -5.188 3.6 1 95.75 152 GLU A C 1
ATOM 1194 O O . GLU A 1 152 ? -35.312 -6.379 3.332 1 95.75 152 GLU A O 1
ATOM 1199 N N . TRP A 1 153 ? -34.562 -4.363 3.982 1 97.38 153 TRP A N 1
ATOM 1200 C CA . TRP A 1 153 ? -33.156 -4.82 3.971 1 97.38 153 TRP A CA 1
ATOM 1201 C C . TRP A 1 153 ? -32.906 -5.824 5.09 1 97.38 153 TRP A C 1
ATOM 1203 O O . TRP A 1 153 ? -32.031 -6.672 4.984 1 97.38 153 TRP A O 1
ATOM 1213 N N . SER A 1 154 ? -33.719 -5.738 6.164 1 95.31 154 SER A N 1
ATOM 1214 C CA . SER A 1 154 ? -33.562 -6.688 7.266 1 95.31 154 SER A CA 1
ATOM 1215 C C . SER A 1 154 ? -33.969 -8.094 6.84 1 95.31 154 SER A C 1
ATOM 1217 O O . SER A 1 154 ? -33.656 -9.07 7.527 1 95.31 154 SER A O 1
ATOM 1219 N N . LYS A 1 155 ? -34.625 -8.203 5.664 1 97.38 155 LYS A N 1
ATOM 1220 C CA . LYS A 1 155 ? -35.031 -9.5 5.152 1 97.38 155 LYS A CA 1
ATOM 1221 C C . LYS A 1 155 ? -34 -10.109 4.234 1 97.38 155 LYS A C 1
ATOM 1223 O O . LYS A 1 155 ? -34.156 -11.234 3.766 1 97.38 155 LYS A O 1
ATOM 1228 N N . VAL A 1 156 ? -32.938 -9.406 4.051 1 98.5 156 VAL A N 1
ATOM 1229 C CA . VAL A 1 156 ? -31.922 -9.867 3.115 1 98.5 156 VAL A CA 1
ATOM 1230 C C . VAL A 1 156 ? -30.812 -10.594 3.873 1 98.5 156 VAL A C 1
ATOM 1232 O O . VAL A 1 156 ? -30.359 -10.125 4.918 1 98.5 156 VAL A O 1
ATOM 1235 N N . MET A 1 157 ? -30.406 -11.734 3.428 1 98.62 157 MET A N 1
ATOM 1236 C CA . MET A 1 157 ? -29.219 -12.445 3.891 1 98.62 157 MET A CA 1
ATOM 1237 C C . MET A 1 157 ? -28.047 -12.211 2.947 1 98.62 157 MET A C 1
ATOM 1239 O O . MET A 1 157 ? -28.047 -12.703 1.819 1 98.62 157 MET A O 1
ATOM 1243 N N . PHE A 1 158 ? -27.109 -11.484 3.426 1 98.75 158 PHE A N 1
ATOM 1244 C CA . PHE A 1 158 ? -25.922 -11.195 2.623 1 98.75 158 PHE A CA 1
ATOM 1245 C C . PHE A 1 158 ? -24.875 -12.297 2.787 1 98.75 158 PHE A C 1
ATOM 1247 O O . PHE A 1 158 ? -24.688 -12.82 3.887 1 98.75 158 PHE A O 1
ATOM 1254 N N . SER A 1 159 ? -24.172 -12.633 1.741 1 98.44 159 SER A N 1
ATOM 1255 C CA . SER A 1 159 ? -23.156 -13.68 1.789 1 98.44 159 SER A CA 1
ATOM 1256 C C . SER A 1 159 ? -21.969 -13.344 0.894 1 98.44 159 SER A C 1
ATOM 1258 O O . SER A 1 159 ? -22.094 -12.516 -0.014 1 98.44 159 SER A O 1
ATOM 1260 N N . ASP A 1 160 ? -20.859 -13.836 1.172 1 97.5 160 ASP A N 1
ATOM 1261 C CA . ASP A 1 160 ? -19.656 -13.688 0.341 1 97.5 160 ASP A CA 1
ATOM 1262 C C . ASP A 1 160 ? -18.531 -14.594 0.838 1 97.5 160 ASP A C 1
ATOM 1264 O O . ASP A 1 160 ? -18.625 -15.172 1.923 1 97.5 160 ASP A O 1
ATOM 1268 N N . GLU A 1 161 ? -17.625 -14.719 0.002 1 96.56 161 GLU A N 1
ATOM 1269 C CA . GLU A 1 161 ? -16.391 -15.422 0.371 1 96.56 161 GLU A CA 1
ATOM 1270 C C . GLU A 1 161 ? -15.273 -14.438 0.689 1 96.56 161 GLU A C 1
ATOM 1272 O O . GLU A 1 161 ? -15.242 -13.328 0.145 1 96.56 161 GLU A O 1
ATOM 1277 N N . SER A 1 162 ? -14.445 -14.797 1.593 1 96.38 162 SER A N 1
ATOM 1278 C CA . SER A 1 162 ? -13.281 -13.977 1.91 1 96.38 162 SER A CA 1
ATOM 1279 C C . SER A 1 162 ? -12.047 -14.844 2.152 1 96.38 162 SER A C 1
ATOM 1281 O O . SER A 1 162 ? -12.141 -15.914 2.752 1 96.38 162 SER A O 1
ATOM 1283 N N . LYS A 1 163 ? -10.945 -14.367 1.689 1 93.62 163 LYS A N 1
ATOM 1284 C CA . LYS A 1 163 ? -9.664 -15.055 1.88 1 93.62 163 LYS A CA 1
ATOM 1285 C C . LYS A 1 163 ? -8.922 -14.5 3.094 1 93.62 163 LYS A C 1
ATOM 1287 O O . LYS A 1 163 ? -8.805 -13.281 3.256 1 93.62 163 LYS A O 1
ATOM 1292 N N . PHE A 1 164 ? -8.484 -15.406 3.973 1 94.75 164 PHE A N 1
ATOM 1293 C CA . PHE A 1 164 ? -7.648 -15.055 5.117 1 94.75 164 PHE A CA 1
ATOM 1294 C C . PHE A 1 164 ? -6.27 -15.695 4.996 1 94.75 164 PHE A C 1
ATOM 1296 O O . PHE A 1 164 ? -6.156 -16.891 4.754 1 94.75 164 PHE A O 1
ATOM 1303 N N . CYS A 1 165 ? -5.262 -14.859 5.121 1 91.31 165 CYS A N 1
ATOM 1304 C CA . CYS A 1 165 ? -3.891 -15.352 5.004 1 91.31 165 CYS A CA 1
ATOM 1305 C C . CYS A 1 165 ? -3.152 -15.227 6.332 1 91.31 165 CYS A C 1
ATOM 1307 O O . CYS A 1 165 ? -3.422 -14.312 7.113 1 91.31 165 CYS A O 1
ATOM 1309 N N . ILE A 1 166 ? -2.301 -16.188 6.52 1 88.5 166 ILE A N 1
ATOM 1310 C CA . ILE A 1 166 ? -1.424 -16.094 7.68 1 88.5 166 ILE A CA 1
ATOM 1311 C C . ILE A 1 166 ? -0.419 -14.961 7.48 1 88.5 166 ILE A C 1
ATOM 1313 O O . ILE A 1 166 ? 0.205 -14.859 6.422 1 88.5 166 ILE A O 1
ATOM 1317 N N . SER A 1 167 ? -0.416 -14.125 8.414 1 80.44 167 SER A N 1
ATOM 1318 C CA . SER A 1 167 ? 0.556 -13.039 8.367 1 80.44 167 SER A CA 1
ATOM 1319 C C . SER A 1 167 ? 1.796 -13.367 9.188 1 80.44 167 SER A C 1
ATOM 1321 O O . SER A 1 167 ? 1.688 -13.914 10.289 1 80.44 167 SER A O 1
ATOM 1323 N N . PHE A 1 168 ? 2.871 -13.156 8.57 1 79.31 168 PHE A N 1
ATOM 1324 C CA . PHE A 1 168 ? 4.129 -13.375 9.273 1 79.31 168 PHE A CA 1
ATOM 1325 C C . PHE A 1 168 ? 4.859 -12.062 9.508 1 79.31 168 PHE A C 1
ATOM 1327 O O . PHE A 1 168 ? 4.848 -11.18 8.641 1 79.31 168 PHE A O 1
ATOM 1334 N N . GLY A 1 169 ? 5.434 -11.961 10.711 1 77.88 169 GLY A N 1
ATOM 1335 C CA . GLY A 1 169 ? 6.203 -10.758 11 1 77.88 169 GLY A CA 1
ATOM 1336 C C . GLY A 1 169 ? 5.336 -9.531 11.188 1 77.88 169 GLY A C 1
ATOM 1337 O O . GLY A 1 169 ? 4.207 -9.625 11.672 1 77.88 169 GLY A O 1
ATOM 1338 N N . ASN A 1 170 ? 5.961 -8.359 10.867 1 81.69 170 ASN A N 1
ATOM 1339 C CA . ASN A 1 170 ? 5.258 -7.094 11.031 1 81.69 170 ASN A CA 1
ATOM 1340 C C . ASN A 1 170 ? 4.32 -6.816 9.859 1 81.69 170 ASN A C 1
ATOM 1342 O O . ASN A 1 170 ? 4.656 -7.105 8.703 1 81.69 170 ASN A O 1
ATOM 1346 N N . GLN A 1 171 ? 3.102 -6.418 10.25 1 81.94 171 GLN A N 1
ATOM 1347 C CA . GLN A 1 171 ? 2.111 -6.102 9.227 1 81.94 171 GLN A CA 1
ATOM 1348 C C . GLN A 1 171 ? 1.487 -4.73 9.469 1 81.94 171 GLN A C 1
ATOM 1350 O O . GLN A 1 171 ? 1.572 -4.191 10.578 1 81.94 171 GLN A O 1
ATOM 1355 N N . GLY A 1 172 ? 0.912 -4.145 8.352 1 83.75 172 GLY A N 1
ATOM 1356 C CA . GLY A 1 172 ? 0.251 -2.852 8.453 1 83.75 172 GLY A CA 1
ATOM 1357 C C . GLY A 1 172 ? 0.616 -1.904 7.324 1 83.75 172 GLY A C 1
ATOM 1358 O O . GLY A 1 172 ? 1.683 -2.031 6.719 1 83.75 172 GLY A O 1
ATOM 1359 N N . PRO A 1 173 ? -0.224 -1.002 7.148 1 84.69 173 PRO A N 1
ATOM 1360 C CA . PRO A 1 173 ? -0.004 -0.095 6.02 1 84.69 173 PRO A CA 1
ATOM 1361 C C . PRO A 1 173 ? 0.941 1.055 6.363 1 84.69 173 PRO A C 1
ATOM 1363 O O . PRO A 1 173 ? 1.484 1.701 5.461 1 84.69 173 PRO A O 1
ATOM 1366 N N . ARG A 1 174 ? 1.113 1.312 7.676 1 90.88 174 ARG A N 1
ATOM 1367 C CA . ARG A 1 174 ? 1.97 2.404 8.125 1 90.88 174 ARG A CA 1
ATOM 1368 C C . ARG A 1 174 ? 2.84 1.969 9.297 1 90.88 174 ARG A C 1
ATOM 1370 O O . ARG A 1 174 ? 2.537 0.981 9.969 1 90.88 174 ARG A O 1
ATOM 1377 N N . VAL A 1 175 ? 3.916 2.695 9.492 1 94.38 175 VAL A N 1
ATOM 1378 C CA . VAL A 1 175 ? 4.848 2.393 10.57 1 94.38 175 VAL A CA 1
ATOM 1379 C C . VAL A 1 175 ? 5.41 3.691 11.148 1 94.38 175 VAL A C 1
ATOM 1381 O O . VAL A 1 175 ? 5.707 4.629 10.406 1 94.38 175 VAL A O 1
ATOM 1384 N N . TRP A 1 176 ? 5.402 3.744 12.438 1 95.44 176 TRP A N 1
ATOM 1385 C CA . TRP A 1 176 ? 6.074 4.852 13.109 1 95.44 176 TRP A CA 1
ATOM 1386 C C . TRP A 1 176 ? 7.566 4.566 13.266 1 95.44 176 TRP A C 1
ATOM 1388 O O . TRP A 1 176 ? 7.953 3.598 13.922 1 95.44 176 TRP A O 1
ATOM 1398 N N . ARG A 1 177 ? 8.359 5.402 12.656 1 93.5 177 ARG A N 1
ATOM 1399 C CA . ARG A 1 177 ? 9.797 5.176 12.734 1 93.5 177 ARG A CA 1
ATOM 1400 C C . ARG A 1 177 ? 10.562 6.5 12.734 1 93.5 177 ARG A C 1
ATOM 1402 O O . ARG A 1 177 ? 10.023 7.531 12.336 1 93.5 177 ARG A O 1
ATOM 1409 N N . LYS A 1 178 ? 11.789 6.469 13.305 1 94.69 178 LYS A N 1
ATOM 1410 C CA . LYS A 1 178 ? 12.695 7.613 13.258 1 94.69 178 LYS A CA 1
ATOM 1411 C C . LYS A 1 178 ? 13.5 7.629 11.961 1 94.69 178 LYS A C 1
ATOM 1413 O O . LYS A 1 178 ? 13.406 6.699 11.164 1 94.69 178 LYS A O 1
ATOM 1418 N N . ARG A 1 179 ? 14.258 8.688 11.93 1 90.25 179 ARG A N 1
ATOM 1419 C CA . ARG A 1 179 ? 15.102 8.828 10.75 1 90.25 179 ARG A CA 1
ATOM 1420 C C . ARG A 1 179 ? 16.125 7.691 10.672 1 90.25 179 ARG A C 1
ATOM 1422 O O . ARG A 1 179 ? 16.672 7.277 11.688 1 90.25 179 ARG A O 1
ATOM 1429 N N . ARG A 1 180 ? 16.312 7.051 9.656 1 87.19 180 ARG A N 1
ATOM 1430 C CA . ARG A 1 180 ? 17.328 6.035 9.375 1 87.19 180 ARG A CA 1
ATOM 1431 C C . ARG A 1 180 ? 16.875 4.668 9.875 1 87.19 180 ARG A C 1
ATOM 1433 O O . ARG A 1 180 ? 17.703 3.754 10.016 1 87.19 180 ARG A O 1
ATOM 1440 N N . GLU A 1 181 ? 15.609 4.543 10.367 1 92 181 GLU A N 1
ATOM 1441 C CA . GLU A 1 181 ? 15.125 3.27 10.883 1 92 181 GLU A CA 1
ATOM 1442 C C . GLU A 1 181 ? 14.273 2.541 9.844 1 92 181 GLU A C 1
ATOM 1444 O O . GLU A 1 181 ? 13.562 1.591 10.172 1 92 181 GLU A O 1
ATOM 1449 N N . ALA A 1 182 ? 14.359 2.953 8.641 1 90.69 182 ALA A N 1
ATOM 1450 C CA . ALA A 1 182 ? 13.516 2.383 7.594 1 90.69 182 ALA A CA 1
ATOM 1451 C C . ALA A 1 182 ? 13.766 0.887 7.438 1 90.69 182 ALA A C 1
ATOM 1453 O O . ALA A 1 182 ? 12.852 0.12 7.145 1 90.69 182 ALA A O 1
ATOM 1454 N N . LEU A 1 183 ? 15.031 0.491 7.734 1 90.38 183 LEU A N 1
ATOM 1455 C CA . LEU A 1 183 ? 15.391 -0.902 7.488 1 90.38 183 LEU A CA 1
ATOM 1456 C C . LEU A 1 183 ? 15.57 -1.655 8.805 1 90.38 183 LEU A C 1
ATOM 1458 O O . LEU A 1 183 ? 16.031 -2.799 8.812 1 90.38 183 LEU A O 1
ATOM 1462 N N . HIS A 1 184 ? 15.281 -0.918 9.875 1 90 184 HIS A N 1
ATOM 1463 C CA . HIS A 1 184 ? 15.297 -1.632 11.141 1 90 184 HIS A CA 1
ATOM 1464 C C . HIS A 1 184 ? 14.281 -2.766 11.156 1 90 184 HIS A C 1
ATOM 1466 O O . HIS A 1 184 ? 13.148 -2.594 10.688 1 90 184 HIS A O 1
ATOM 1472 N N . PRO A 1 185 ? 14.672 -3.873 11.641 1 86.62 185 PRO A N 1
ATOM 1473 C CA . PRO A 1 185 ? 13.797 -5.047 11.609 1 86.62 185 PRO A CA 1
ATOM 1474 C C . PRO A 1 185 ? 12.422 -4.773 12.211 1 86.62 185 PRO A C 1
ATOM 1476 O O . PRO A 1 185 ? 11.414 -5.289 11.719 1 86.62 185 PRO A O 1
ATOM 1479 N N . ARG A 1 186 ? 12.336 -3.957 13.156 1 89.75 186 ARG A N 1
ATOM 1480 C CA . ARG A 1 186 ? 11.062 -3.684 13.805 1 89.75 186 ARG A CA 1
ATOM 1481 C C . ARG A 1 186 ? 10.156 -2.842 12.906 1 89.75 186 ARG A C 1
ATOM 1483 O O . ARG A 1 186 ? 8.953 -2.754 13.141 1 89.75 186 ARG A O 1
ATOM 1490 N N . CYS A 1 187 ? 10.773 -2.229 11.945 1 92.69 187 CYS A N 1
ATOM 1491 C CA . CYS A 1 187 ? 10.031 -1.277 11.125 1 92.69 187 CYS A CA 1
ATOM 1492 C C . CYS A 1 187 ? 9.727 -1.866 9.75 1 92.69 187 CYS A C 1
ATOM 1494 O O . CYS A 1 187 ? 9.047 -1.235 8.938 1 92.69 187 CYS A O 1
ATOM 1496 N N . LEU A 1 188 ? 10.203 -3.076 9.5 1 91 188 LEU A N 1
ATOM 1497 C CA . LEU A 1 188 ? 10.031 -3.699 8.195 1 91 188 LEU A CA 1
ATOM 1498 C C . LEU A 1 188 ? 8.742 -4.516 8.156 1 91 188 LEU A C 1
ATOM 1500 O O . LEU A 1 188 ? 8.398 -5.1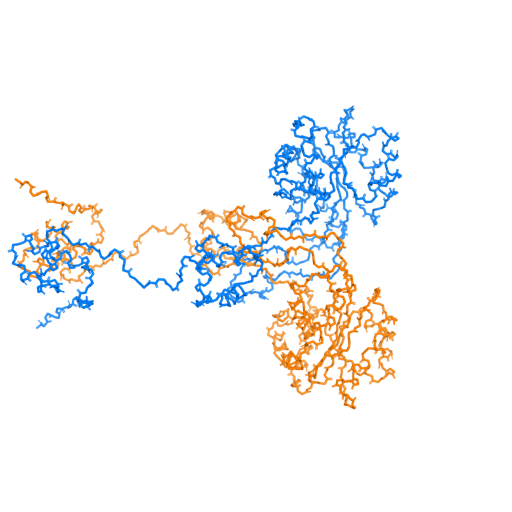95 9.125 1 91 188 LEU A O 1
ATOM 1504 N N . LYS A 1 189 ? 8.055 -4.344 7.082 1 90.31 189 LYS A N 1
ATOM 1505 C CA . LYS A 1 189 ? 6.969 -5.277 6.805 1 90.31 189 LYS A CA 1
ATOM 1506 C C . LYS A 1 189 ? 7.492 -6.547 6.145 1 90.31 189 LYS A C 1
ATOM 1508 O O . LYS A 1 189 ? 8.273 -6.48 5.188 1 90.31 189 LYS A O 1
ATOM 1513 N N . SER A 1 190 ? 7.105 -7.66 6.656 1 85.75 190 SER A N 1
ATOM 1514 C CA . SER A 1 190 ? 7.641 -8.93 6.184 1 85.75 190 SER A CA 1
ATOM 1515 C C . SER A 1 190 ? 6.77 -9.516 5.078 1 85.75 190 SER A C 1
ATOM 1517 O O . SER A 1 190 ? 5.539 -9.461 5.152 1 85.75 190 SER A O 1
ATOM 1519 N N . SER A 1 191 ? 7.453 -9.961 4.078 1 86.31 191 SER A N 1
ATOM 1520 C CA . SER A 1 191 ? 6.742 -10.656 3.008 1 86.31 191 SER A CA 1
ATOM 1521 C C . SER A 1 191 ? 7.137 -12.125 2.951 1 86.31 191 SER A C 1
ATOM 1523 O O . SER A 1 191 ? 8.289 -12.477 3.193 1 86.31 191 SER A O 1
ATOM 1525 N N . VAL A 1 192 ? 6.109 -12.961 2.756 1 83.69 192 VAL A N 1
ATOM 1526 C CA . VAL A 1 192 ? 6.305 -14.398 2.576 1 83.69 192 VAL A CA 1
ATOM 1527 C C . VAL A 1 192 ? 5.773 -14.82 1.208 1 83.69 192 VAL A C 1
ATOM 1529 O O . VAL A 1 192 ? 4.727 -14.344 0.766 1 83.69 192 VAL A O 1
ATOM 1532 N N . LYS A 1 193 ? 6.48 -15.586 0.436 1 77.62 193 LYS A N 1
ATOM 1533 C CA . LYS A 1 193 ? 6.172 -15.953 -0.945 1 77.62 193 LYS A CA 1
ATOM 1534 C C . LYS A 1 193 ? 4.863 -16.734 -1.03 1 77.62 193 LYS A C 1
ATOM 1536 O O . LYS A 1 193 ? 4.023 -16.453 -1.887 1 77.62 193 LYS A O 1
ATOM 1541 N N . PHE A 1 194 ? 4.613 -17.75 -0.232 1 81.06 194 PHE A N 1
ATOM 1542 C CA . PHE A 1 194 ? 3.41 -18.562 -0.31 1 81.06 194 PHE A CA 1
ATOM 1543 C C . PHE A 1 194 ? 2.768 -18.719 1.063 1 81.06 194 PHE A C 1
ATOM 1545 O O . PHE A 1 194 ? 2.734 -19.812 1.622 1 81.06 194 PHE A O 1
ATOM 1552 N N . PRO A 1 195 ? 2.213 -17.578 1.433 1 83.38 195 PRO A N 1
ATOM 1553 C CA . PRO A 1 195 ? 1.576 -17.703 2.746 1 83.38 195 PRO A CA 1
ATOM 1554 C C . PRO A 1 195 ? 0.322 -18.578 2.711 1 83.38 195 PRO A C 1
ATOM 1556 O O . PRO A 1 195 ? -0.459 -18.5 1.759 1 83.38 195 PRO A O 1
ATOM 1559 N N . GLN A 1 196 ? 0.197 -19.406 3.693 1 89.38 196 GLN A N 1
ATOM 1560 C CA . GLN A 1 196 ? -1.009 -20.219 3.789 1 89.38 196 GLN A CA 1
ATOM 1561 C C . GLN A 1 196 ? -2.25 -19.344 3.961 1 89.38 196 GLN A C 1
ATOM 1563 O O . GLN A 1 196 ? -2.203 -18.312 4.637 1 89.38 196 GLN A O 1
ATOM 1568 N N . SER A 1 197 ? -3.234 -19.719 3.271 1 93.06 197 SER A N 1
ATOM 1569 C CA . SER A 1 197 ? -4.48 -18.953 3.34 1 93.06 197 SER A CA 1
ATOM 1570 C C . SER A 1 197 ? -5.688 -19.875 3.389 1 93.06 197 SER A C 1
ATOM 1572 O O . SER A 1 197 ? -5.582 -21.062 3.078 1 93.06 197 SER A O 1
ATOM 1574 N N . VAL A 1 198 ? -6.711 -19.406 3.93 1 94.94 198 VAL A N 1
ATOM 1575 C CA . VAL A 1 198 ? -7.977 -20.141 3.971 1 94.94 198 VAL A CA 1
ATOM 1576 C C . VAL A 1 198 ? -9.086 -19.297 3.355 1 94.94 198 VAL A C 1
ATOM 1578 O O . VAL A 1 198 ? -9.109 -18.062 3.537 1 94.94 198 VAL A O 1
ATOM 1581 N N . MET A 1 199 ? -9.906 -19.953 2.543 1 96.06 199 MET A N 1
ATOM 1582 C CA . MET A 1 199 ? -11.094 -19.312 1.989 1 96.06 199 MET A CA 1
ATOM 1583 C C . MET A 1 199 ? -12.328 -19.641 2.824 1 96.06 199 MET A C 1
ATOM 1585 O O . MET A 1 199 ? -12.594 -20.812 3.107 1 96.06 199 MET A O 1
ATOM 1589 N N . VAL A 1 200 ? -13.031 -18.562 3.17 1 97.25 200 VAL A N 1
ATOM 1590 C CA . VAL A 1 200 ? -14.172 -18.766 4.055 1 97.25 200 VAL A CA 1
ATOM 1591 C C . VAL A 1 200 ? -15.43 -18.172 3.42 1 97.25 200 VAL A C 1
ATOM 1593 O O . VAL A 1 200 ? -15.391 -17.078 2.844 1 97.25 200 VAL A O 1
ATOM 1596 N N . TRP A 1 201 ? -16.469 -18.953 3.439 1 98 201 TRP A N 1
ATOM 1597 C CA . TRP A 1 201 ? -17.797 -18.438 3.098 1 98 201 TRP A CA 1
ATOM 1598 C C . TRP A 1 201 ? -18.578 -18.078 4.355 1 98 201 TRP A C 1
ATOM 1600 O O . TRP A 1 201 ? -18.562 -18.812 5.34 1 98 201 TRP A O 1
ATOM 1610 N N . GLY A 1 202 ? -19.203 -16.922 4.332 1 98.06 202 GLY A N 1
ATOM 1611 C CA . GLY A 1 202 ? -20.047 -16.5 5.445 1 98.06 202 GLY A CA 1
ATOM 1612 C C . GLY A 1 202 ? -21.281 -15.758 5.004 1 98.06 202 GLY A C 1
ATOM 1613 O O . GLY A 1 202 ? -21.391 -15.336 3.85 1 98.06 202 GLY A O 1
ATOM 1614 N N . ALA A 1 203 ? -22.219 -15.719 5.93 1 98.56 203 ALA A N 1
ATOM 1615 C CA . ALA A 1 203 ? -23.469 -15 5.699 1 98.56 203 ALA A CA 1
ATOM 1616 C C . ALA A 1 203 ? -23.859 -14.156 6.914 1 98.56 203 ALA A C 1
ATOM 1618 O O . ALA A 1 203 ? -23.484 -14.484 8.039 1 98.56 203 ALA A O 1
ATOM 1619 N N . MET A 1 204 ? -24.562 -13.094 6.617 1 98.44 204 MET A N 1
ATOM 1620 C CA . MET A 1 204 ? -25 -12.227 7.703 1 98.44 204 MET A CA 1
ATOM 1621 C C . MET A 1 204 ? -26.375 -11.648 7.418 1 98.44 204 MET A C 1
ATOM 1623 O O . MET A 1 204 ? -26.797 -11.586 6.262 1 98.44 204 MET A O 1
ATOM 1627 N N . SER A 1 205 ? -27.094 -11.312 8.414 1 98.12 205 SER A N 1
ATOM 1628 C CA . SER A 1 205 ? -28.344 -10.547 8.406 1 98.12 205 SER A CA 1
ATOM 1629 C C . SER A 1 205 ? -28.359 -9.516 9.523 1 98.12 205 SER A C 1
ATOM 1631 O O . SER A 1 205 ? -27.359 -9.344 10.234 1 98.12 205 SER A O 1
ATOM 1633 N N . SER A 1 206 ? -29.438 -8.766 9.547 1 97 206 SER A N 1
ATOM 1634 C CA . SER A 1 206 ? -29.578 -7.789 10.617 1 97 206 SER A CA 1
ATOM 1635 C C . SER A 1 206 ? -29.594 -8.469 11.984 1 97 206 SER A C 1
ATOM 1637 O O . SER A 1 206 ? -29.25 -7.852 13 1 97 206 SER A O 1
ATOM 1639 N N . ALA A 1 207 ? -29.891 -9.75 11.984 1 96.94 207 ALA A N 1
ATOM 1640 C CA . ALA A 1 207 ? -30.062 -10.484 13.234 1 96.94 207 ALA A CA 1
ATOM 1641 C C . ALA A 1 207 ? -28.734 -11.086 13.695 1 96.94 207 ALA A C 1
ATOM 1643 O O . ALA A 1 207 ? -28.609 -11.523 14.844 1 96.94 207 ALA A O 1
ATOM 1644 N N . GLY A 1 208 ? -27.781 -11.133 12.797 1 97.81 208 GLY A N 1
ATOM 1645 C CA . GLY A 1 208 ? -26.5 -11.703 13.164 1 97.81 208 GLY A CA 1
ATOM 1646 C C . GLY A 1 208 ? -25.797 -12.398 12.016 1 97.81 208 GLY A C 1
ATOM 1647 O O . GLY A 1 208 ? -26.062 -12.094 10.852 1 97.81 208 GLY A O 1
ATOM 1648 N N . VAL A 1 209 ? -24.859 -13.297 12.445 1 98.44 209 VAL A N 1
ATOM 1649 C CA . VAL A 1 209 ? -24.078 -14 11.438 1 98.44 209 VAL A CA 1
ATOM 1650 C C . VAL A 1 209 ? -24.438 -15.492 11.461 1 98.44 209 VAL A C 1
ATOM 1652 O O . VAL A 1 209 ? -24.875 -16.016 12.484 1 98.44 209 VAL A O 1
ATOM 1655 N N . GLY A 1 210 ? -24.297 -16.125 10.289 1 97.81 210 GLY A N 1
ATOM 1656 C CA . GLY A 1 210 ? -24.453 -17.562 10.195 1 97.81 210 GLY A CA 1
ATOM 1657 C C . GLY A 1 210 ? -23.156 -18.328 10.391 1 97.81 210 GLY A C 1
ATOM 1658 O O . GLY A 1 210 ? -22.109 -17.734 10.625 1 97.81 210 GLY A O 1
ATOM 1659 N N . PRO A 1 211 ? -23.281 -19.625 10.297 1 97.12 211 PRO A N 1
ATOM 1660 C CA . PRO A 1 211 ? -22.078 -20.438 10.422 1 97.12 211 PRO A CA 1
ATOM 1661 C C . PRO A 1 211 ? -21.094 -20.203 9.281 1 97.12 211 PRO A C 1
ATOM 1663 O O . PRO A 1 211 ? -21.5 -19.938 8.148 1 97.12 211 PRO A O 1
ATOM 1666 N N . LEU A 1 212 ? -19.828 -20.359 9.633 1 97.88 212 LEU A N 1
ATOM 1667 C CA . LEU A 1 212 ? -18.766 -20.234 8.633 1 97.88 212 LEU A CA 1
ATOM 1668 C C . LEU A 1 212 ? -18.531 -21.547 7.906 1 97.88 212 LEU A C 1
ATOM 1670 O O . LEU A 1 212 ? -18.625 -22.625 8.516 1 97.88 212 LEU A O 1
ATOM 1674 N N . CYS A 1 213 ? -18.234 -21.375 6.656 1 97.56 213 CYS A N 1
ATOM 1675 C CA . CYS A 1 213 ? -17.812 -22.531 5.871 1 97.56 213 CYS A CA 1
ATOM 1676 C C . CYS A 1 213 ? -16.391 -22.344 5.352 1 97.56 213 CYS A C 1
ATOM 1678 O O . CYS A 1 213 ? -16.125 -21.453 4.551 1 97.56 213 CYS A O 1
ATOM 1680 N N . PHE A 1 214 ? -15.469 -23.203 5.801 1 97.19 214 PHE A N 1
ATOM 1681 C CA . PHE A 1 214 ? -14.109 -23.188 5.27 1 97.19 214 PHE A CA 1
ATOM 1682 C C . PHE A 1 214 ? -14.023 -24 3.988 1 97.19 214 PHE A C 1
ATOM 1684 O O . PHE A 1 214 ? -14.148 -25.234 4.016 1 97.19 214 PHE A O 1
ATOM 1691 N N . LEU A 1 215 ? -13.75 -23.25 2.936 1 95.19 215 LEU A N 1
ATOM 1692 C CA . LEU A 1 215 ? -13.742 -23.875 1.617 1 95.19 215 LEU A CA 1
ATOM 1693 C C . LEU A 1 215 ? -12.422 -24.594 1.361 1 95.19 215 LEU A C 1
ATOM 1695 O O . LEU A 1 215 ? -11.359 -24.078 1.718 1 95.19 215 LEU A O 1
ATOM 1699 N N . ARG A 1 216 ? -12.367 -25.734 0.816 1 83.69 216 ARG A N 1
ATOM 1700 C CA . ARG A 1 216 ? -11.18 -26.547 0.61 1 83.69 216 ARG A CA 1
ATOM 1701 C C . ARG A 1 216 ? -10.625 -26.375 -0.8 1 83.69 216 ARG A C 1
ATOM 1703 O O . ARG A 1 216 ? -9.453 -26.641 -1.051 1 83.69 216 ARG A O 1
ATOM 1710 N N . SER A 1 217 ? -11.477 -26.031 -1.711 1 78.06 217 SER A N 1
ATOM 1711 C CA . SER A 1 217 ? -11.062 -25.953 -3.107 1 78.06 217 SER A CA 1
ATOM 1712 C C . SER A 1 217 ? -11.625 -24.703 -3.777 1 78.06 217 SER A C 1
ATOM 1714 O O . SER A 1 217 ? -12.25 -23.859 -3.119 1 78.06 217 SER A O 1
ATOM 1716 N N . ARG A 1 218 ? -11.258 -24.656 -5.074 1 84 218 ARG A N 1
ATOM 1717 C CA . ARG A 1 218 ? -11.875 -23.609 -5.879 1 84 218 ARG A CA 1
ATOM 1718 C C . ARG A 1 218 ? -13.391 -23.75 -5.895 1 84 218 ARG A C 1
ATOM 1720 O O . ARG A 1 218 ? -13.914 -24.859 -5.898 1 84 218 ARG A O 1
ATOM 1727 N N . VAL A 1 219 ? -14.047 -22.656 -5.848 1 88.12 219 VAL A N 1
ATOM 1728 C CA . VAL A 1 219 ? -15.5 -22.641 -5.766 1 88.12 219 VAL A CA 1
ATOM 1729 C C . VAL A 1 219 ? -16.094 -22.797 -7.164 1 88.12 219 VAL A C 1
ATOM 1731 O O . VAL A 1 219 ? -16.031 -21.875 -7.977 1 88.12 219 VAL A O 1
ATOM 1734 N N . ASN A 1 220 ? -16.562 -23.984 -7.43 1 93.56 220 ASN A N 1
ATOM 1735 C CA . ASN A 1 220 ? -17.359 -24.203 -8.625 1 93.56 220 ASN A CA 1
ATOM 1736 C C . ASN A 1 220 ? -18.844 -24.375 -8.281 1 93.56 220 ASN A C 1
ATOM 1738 O O . ASN A 1 220 ? -19.219 -24.312 -7.109 1 93.56 220 ASN A O 1
ATOM 1742 N N . ALA A 1 221 ? -19.625 -24.562 -9.258 1 96.06 221 ALA A N 1
ATOM 1743 C CA . ALA A 1 221 ? -21.078 -24.594 -9.047 1 96.06 221 ALA A CA 1
ATOM 1744 C C . ALA A 1 221 ? -21.469 -25.734 -8.102 1 96.06 221 ALA A C 1
ATOM 1746 O O . ALA A 1 221 ? -22.281 -25.547 -7.203 1 96.06 221 ALA A O 1
ATOM 1747 N N . ALA A 1 222 ? -20.875 -26.859 -8.297 1 94.94 222 ALA A N 1
ATOM 1748 C CA . ALA A 1 222 ? -21.219 -28.031 -7.492 1 94.94 222 ALA A CA 1
ATOM 1749 C C . ALA A 1 222 ? -20.844 -27.812 -6.027 1 94.94 222 ALA A C 1
ATOM 1751 O O . ALA A 1 222 ? -21.641 -28.047 -5.129 1 94.94 222 ALA A O 1
ATOM 1752 N N . THR A 1 223 ? -19.609 -27.359 -5.855 1 94.88 223 THR A N 1
ATOM 1753 C CA . THR A 1 223 ? -19.156 -27.125 -4.488 1 94.88 223 THR A CA 1
ATOM 1754 C C . THR A 1 223 ? -19.969 -26 -3.842 1 94.88 223 THR A C 1
ATOM 1756 O O . THR A 1 223 ? -20.219 -26.031 -2.637 1 94.88 223 THR A O 1
ATOM 1759 N N . TYR A 1 224 ? -20.328 -25.016 -4.641 1 97.31 224 TYR A N 1
ATOM 1760 C CA . TYR A 1 224 ? -21.125 -23.906 -4.121 1 97.31 224 TYR A CA 1
ATOM 1761 C C . TYR A 1 224 ? -22.5 -24.391 -3.674 1 97.31 224 TYR A C 1
ATOM 1763 O O . TYR A 1 224 ? -23.016 -23.938 -2.646 1 97.31 224 TYR A O 1
ATOM 1771 N N . GLN A 1 225 ? -23.109 -25.281 -4.363 1 97.5 225 GLN A N 1
ATOM 1772 C CA . GLN A 1 225 ? -24.406 -25.828 -3.986 1 97.5 225 GLN A CA 1
ATOM 1773 C C . GLN A 1 225 ? -24.328 -26.594 -2.668 1 97.5 225 GLN A C 1
ATOM 1775 O O . GLN A 1 225 ? -25.266 -26.578 -1.882 1 97.5 225 GLN A O 1
ATOM 1780 N N . GLU A 1 226 ? -23.156 -27.203 -2.484 1 96.75 226 GLU A N 1
ATOM 1781 C CA . GLU A 1 226 ? -22.938 -27.844 -1.188 1 96.75 226 GLU A CA 1
ATOM 1782 C C . GLU A 1 226 ? -22.922 -26.812 -0.062 1 96.75 226 GLU A C 1
ATOM 1784 O O . GLU A 1 226 ? -23.453 -27.062 1.021 1 96.75 226 GLU A O 1
ATOM 1789 N N . VAL A 1 227 ? -22.312 -25.703 -0.332 1 97.38 227 VAL A N 1
ATOM 1790 C CA . VAL A 1 227 ? -22.281 -24.625 0.642 1 97.38 227 VAL A CA 1
ATOM 1791 C C . VAL A 1 227 ? -23.688 -24.141 0.924 1 97.38 227 VAL A C 1
ATOM 1793 O O . VAL A 1 227 ? -24.062 -23.922 2.08 1 97.38 227 VAL A O 1
ATOM 1796 N N . LEU A 1 228 ? -24.5 -23.969 -0.124 1 98.12 228 LEU A N 1
ATOM 1797 C CA . LEU A 1 228 ? -25.875 -23.516 0.025 1 98.12 228 LEU A CA 1
ATOM 1798 C C . LEU A 1 228 ? -26.688 -24.5 0.854 1 98.12 228 LEU A C 1
ATOM 1800 O O . LEU A 1 228 ? -27.422 -24.109 1.761 1 98.12 228 LEU A O 1
ATOM 1804 N N . GLU A 1 229 ? -26.5 -25.75 0.598 1 98 229 GLU A N 1
ATOM 1805 C CA . GLU A 1 229 ? -27.281 -26.797 1.245 1 98 229 GLU A CA 1
ATOM 1806 C C . GLU A 1 229 ? -26.906 -26.938 2.717 1 98 229 GLU A C 1
ATOM 1808 O O . GLU A 1 229 ? -27.781 -27 3.584 1 98 229 GLU A O 1
ATOM 1813 N N . HIS A 1 230 ? -25.656 -26.891 2.988 1 97.94 230 HIS A N 1
ATOM 1814 C CA . HIS A 1 230 ? -25.219 -27.328 4.312 1 97.94 230 HIS A CA 1
ATOM 1815 C C . HIS A 1 230 ? -24.906 -26.125 5.199 1 97.94 230 HIS A C 1
ATOM 1817 O O . HIS A 1 230 ? -24.75 -26.266 6.414 1 97.94 230 HIS A O 1
ATOM 1823 N N . PHE A 1 231 ? -24.859 -24.953 4.621 1 97.94 231 PHE A N 1
ATOM 1824 C CA . PHE A 1 231 ? -24.484 -23.812 5.441 1 97.94 231 PHE A CA 1
ATOM 1825 C C . PHE A 1 231 ? -25.5 -22.672 5.262 1 97.94 231 PHE A C 1
ATOM 1827 O O . PHE A 1 231 ? -25.969 -22.094 6.242 1 97.94 231 PHE A O 1
ATOM 1834 N N . MET A 1 232 ? -25.828 -22.359 4.031 1 98.38 232 MET A N 1
ATOM 1835 C CA . MET A 1 232 ? -26.766 -21.25 3.797 1 98.38 232 MET A CA 1
ATOM 1836 C C . MET A 1 232 ? -28.141 -21.578 4.371 1 98.38 232 MET A C 1
ATOM 1838 O O . MET A 1 232 ? -28.766 -20.734 5.027 1 98.38 232 MET A O 1
ATOM 1842 N N . LEU A 1 233 ? -28.672 -22.766 4.098 1 97.81 233 LEU A N 1
ATOM 1843 C CA . LEU A 1 233 ? -30 -23.141 4.57 1 97.81 233 LEU A CA 1
ATOM 1844 C C . LEU A 1 233 ? -30.062 -23.141 6.094 1 97.81 233 LEU A C 1
ATOM 1846 O O . LEU A 1 233 ? -30.953 -22.531 6.68 1 97.81 233 LEU A O 1
ATOM 1850 N N . PRO A 1 234 ? -29.078 -23.781 6.715 1 97.25 234 PRO A N 1
ATOM 1851 C CA . PRO A 1 234 ? -29.062 -23.703 8.18 1 97.25 234 PRO A CA 1
ATOM 1852 C C . PRO A 1 234 ? -28.953 -22.266 8.68 1 97.25 234 PRO A C 1
ATOM 1854 O O . PRO A 1 234 ? -29.547 -21.906 9.695 1 97.25 234 PRO A O 1
ATOM 1857 N N . ALA A 1 235 ? -28.156 -21.5 8.062 1 97.56 235 ALA A N 1
ATOM 1858 C CA . ALA A 1 235 ? -28.031 -20.094 8.438 1 97.56 235 ALA A CA 1
ATOM 1859 C C . ALA A 1 235 ? -29.375 -19.375 8.305 1 97.56 235 ALA A C 1
ATOM 1861 O O . ALA A 1 235 ? -29.734 -18.562 9.164 1 97.56 235 ALA A O 1
ATOM 1862 N N . ALA A 1 236 ? -30.062 -19.641 7.219 1 97.81 236 ALA A N 1
ATOM 1863 C CA . ALA A 1 236 ? -31.375 -19.031 7.004 1 97.81 236 ALA A CA 1
ATOM 1864 C C . ALA A 1 236 ? -32.344 -19.391 8.133 1 97.81 236 ALA A C 1
ATOM 1866 O O . ALA A 1 236 ? -33.062 -18.531 8.641 1 97.81 236 ALA A O 1
ATOM 1867 N N . ASP A 1 237 ? -32.312 -20.641 8.469 1 97.06 237 ASP A N 1
ATOM 1868 C CA . ASP A 1 237 ? -33.156 -21.094 9.562 1 97.06 237 ASP A CA 1
ATOM 1869 C C . ASP A 1 237 ? -32.812 -20.391 10.867 1 97.06 237 ASP A C 1
ATOM 1871 O O . ASP A 1 237 ? -33.688 -19.969 11.609 1 97.06 237 ASP A O 1
ATOM 1875 N N . GLN A 1 238 ? -31.578 -20.281 11.078 1 96.62 238 GLN A N 1
ATOM 1876 C CA . GLN A 1 238 ? -31.094 -19.672 12.312 1 96.62 238 GLN A CA 1
ATOM 1877 C C . GLN A 1 238 ? -31.438 -18.188 12.359 1 96.62 238 GLN A C 1
ATOM 1879 O O . GLN A 1 238 ? -31.859 -17.672 13.398 1 96.62 238 GLN A O 1
ATOM 1884 N N . LEU A 1 239 ? -31.359 -17.484 11.289 1 96.88 239 LEU A N 1
ATOM 1885 C CA . LEU A 1 239 ? -31.406 -16.016 11.273 1 96.88 239 LEU A CA 1
ATOM 1886 C C . LEU A 1 239 ? -32.812 -15.523 11.031 1 96.88 239 LEU A C 1
ATOM 1888 O O . LEU A 1 239 ? -33.188 -14.422 11.453 1 96.88 239 LEU A O 1
ATOM 1892 N N . PHE A 1 240 ? -33.594 -16.391 10.336 1 96.88 240 PHE A N 1
ATOM 1893 C CA . PHE A 1 240 ? -34.906 -15.891 9.938 1 96.88 240 PHE A CA 1
ATOM 1894 C C . PHE A 1 240 ? -36.031 -16.797 10.469 1 96.88 240 PHE A C 1
ATOM 1896 O O . PHE A 1 240 ? -37.188 -16.406 10.5 1 96.88 240 PHE A O 1
ATOM 1903 N N . GLY A 1 241 ? -35.688 -18.031 10.914 1 94.88 241 GLY A N 1
ATOM 1904 C CA . GLY A 1 241 ? -36.719 -18.969 11.32 1 94.88 241 GLY A CA 1
ATOM 1905 C C . GLY A 1 241 ? -37.719 -19.281 10.211 1 94.88 241 GLY A C 1
ATOM 1906 O O . GLY A 1 241 ? -37.312 -19.703 9.125 1 94.88 241 GLY A O 1
ATOM 1907 N N . ASP A 1 242 ? -39 -18.938 10.438 1 92.94 242 ASP A N 1
ATOM 1908 C CA . ASP A 1 242 ? -40.031 -19.25 9.469 1 92.94 242 ASP A CA 1
ATOM 1909 C C . ASP A 1 242 ? -40.344 -18.031 8.602 1 92.94 242 ASP A C 1
ATOM 1911 O O . ASP A 1 242 ? -41.219 -18.094 7.715 1 92.94 242 ASP A O 1
ATOM 1915 N N . ALA A 1 243 ? -39.594 -17 8.82 1 94.12 243 ALA A N 1
ATOM 1916 C CA . ALA A 1 243 ? -39.844 -15.781 8.055 1 94.12 243 ALA A CA 1
ATOM 1917 C C . ALA A 1 243 ? -39.25 -15.883 6.656 1 94.12 243 ALA A C 1
ATOM 1919 O O . ALA A 1 243 ? -38.25 -16.594 6.449 1 94.12 243 ALA A O 1
ATOM 1920 N N . ASP A 1 244 ? -39.844 -15.188 5.766 1 93.81 244 ASP A N 1
ATOM 1921 C CA . ASP A 1 244 ? -39.281 -15.117 4.414 1 93.81 244 ASP A CA 1
ATOM 1922 C C . ASP A 1 244 ? -38 -14.297 4.383 1 93.81 244 ASP A C 1
ATOM 1924 O O . ASP A 1 244 ? -37.812 -13.383 5.188 1 93.81 244 ASP A O 1
ATOM 1928 N N . PHE A 1 245 ? -37.156 -14.68 3.531 1 97.38 245 PHE A N 1
ATOM 1929 C CA . PHE A 1 245 ? -35.938 -13.922 3.342 1 97.38 245 PHE A CA 1
ATOM 1930 C C . PHE A 1 245 ? -35.531 -13.898 1.872 1 97.38 245 PHE A C 1
ATOM 1932 O O . PHE A 1 245 ? -36.062 -14.648 1.062 1 97.38 245 PHE A O 1
ATOM 1939 N N . ILE A 1 246 ? -34.656 -12.977 1.533 1 98.31 246 ILE A N 1
ATOM 1940 C CA . ILE A 1 246 ? -34.062 -12.844 0.212 1 98.31 246 ILE A CA 1
ATOM 1941 C C . ILE A 1 246 ? -32.562 -13.109 0.304 1 98.31 246 ILE A C 1
ATOM 1943 O O . ILE A 1 246 ? -31.875 -12.562 1.18 1 98.31 246 ILE A O 1
ATOM 1947 N N . PHE A 1 247 ? -32.062 -13.977 -0.525 1 98.62 247 PHE A N 1
ATOM 1948 C CA . PHE A 1 247 ? -30.672 -14.375 -0.49 1 98.62 247 PHE A CA 1
ATOM 1949 C C . PHE A 1 247 ? -29.844 -13.516 -1.434 1 98.62 247 PHE A C 1
ATOM 1951 O O . PHE A 1 247 ? -30.188 -13.336 -2.6 1 98.62 247 PHE A O 1
ATOM 1958 N N . GLN A 1 248 ? -28.781 -12.906 -0.923 1 98.62 248 GLN A N 1
ATOM 1959 C CA . GLN A 1 248 ? -27.875 -12.109 -1.739 1 98.62 248 GLN A CA 1
ATOM 1960 C C . GLN A 1 248 ? -26.562 -12.852 -1.981 1 98.62 248 GLN A C 1
ATOM 1962 O O . GLN A 1 248 ? -25.984 -13.414 -1.051 1 98.62 248 GLN A O 1
ATOM 1967 N N . GLN A 1 249 ? -26.156 -12.93 -3.154 1 97.81 249 GLN A N 1
ATOM 1968 C CA . GLN A 1 249 ? -24.859 -13.43 -3.594 1 97.81 249 GLN A CA 1
ATOM 1969 C C . GLN A 1 249 ? -24.328 -12.609 -4.762 1 97.81 249 GLN A C 1
ATOM 1971 O O . GLN A 1 249 ? -25.094 -11.992 -5.504 1 97.81 249 GLN A O 1
ATOM 1976 N N . ASP A 1 250 ? -23.047 -12.492 -4.863 1 94.81 250 ASP A N 1
ATOM 1977 C CA . ASP A 1 250 ? -22.516 -11.742 -5.996 1 94.81 250 ASP A CA 1
ATOM 1978 C C . ASP A 1 250 ? -22.609 -12.555 -7.289 1 94.81 250 ASP A C 1
ATOM 1980 O O . ASP A 1 250 ? -23.266 -13.602 -7.32 1 94.81 250 ASP A O 1
ATOM 1984 N N . LEU A 1 251 ? -22.062 -12.047 -8.375 1 94.06 251 LEU A N 1
ATOM 1985 C CA . LEU A 1 251 ? -22.266 -12.633 -9.695 1 94.06 251 LEU A CA 1
ATOM 1986 C C . LEU A 1 251 ? -21.062 -13.477 -10.109 1 94.06 251 LEU A C 1
ATOM 1988 O O . LEU A 1 251 ? -20.734 -13.555 -11.289 1 94.06 251 LEU A O 1
ATOM 1992 N N . ALA A 1 252 ? -20.375 -14.047 -9.109 1 93.56 252 ALA A N 1
ATOM 1993 C CA . ALA A 1 252 ? -19.281 -14.953 -9.445 1 93.56 252 ALA A CA 1
ATOM 1994 C C . ALA A 1 252 ? -19.781 -16.125 -10.289 1 93.56 252 ALA A C 1
ATOM 1996 O O . ALA A 1 252 ? -20.922 -16.547 -10.164 1 93.56 252 ALA A O 1
ATOM 1997 N N . PRO A 1 253 ? -18.984 -16.719 -11.102 1 93.56 253 PRO A N 1
ATOM 1998 C CA . PRO A 1 253 ? -19.406 -17.781 -12.031 1 93.56 253 PRO A CA 1
ATOM 1999 C C . PRO A 1 253 ? -20.125 -18.938 -11.328 1 93.56 253 PRO A C 1
ATOM 2001 O O . PRO A 1 253 ? -21.156 -19.406 -11.82 1 93.56 253 PRO A O 1
ATOM 2004 N N . ALA A 1 254 ? -19.594 -19.328 -10.211 1 94.88 254 ALA A N 1
ATOM 2005 C CA . ALA A 1 254 ? -20.219 -20.422 -9.469 1 94.88 254 ALA A CA 1
ATOM 2006 C C . ALA A 1 254 ? -21.625 -20.047 -9 1 94.88 254 ALA A C 1
ATOM 2008 O O . ALA A 1 254 ? -22.516 -20.891 -8.938 1 94.88 254 ALA A O 1
ATOM 2009 N N . HIS A 1 255 ? -21.859 -18.734 -8.688 1 95.94 255 HIS A N 1
ATOM 2010 C CA . HIS A 1 255 ? -23.125 -18.25 -8.148 1 95.94 255 HIS A CA 1
ATOM 2011 C C . HIS A 1 255 ? -24.156 -18.078 -9.258 1 95.94 255 HIS A C 1
ATOM 2013 O O . HIS A 1 255 ? -25.344 -18.312 -9.039 1 95.94 255 HIS A O 1
ATOM 2019 N N . SER A 1 256 ? -23.641 -17.703 -10.438 1 94.81 256 SER A N 1
ATOM 2020 C CA . SER A 1 256 ? -24.547 -17.375 -11.531 1 94.81 256 SER A CA 1
ATOM 2021 C C . SER A 1 256 ? -24.734 -18.547 -12.469 1 94.81 256 SER A C 1
ATOM 2023 O O . SER A 1 256 ? -25.469 -18.469 -13.445 1 94.81 256 SER A O 1
ATOM 2025 N N . ALA A 1 257 ? -24.094 -19.641 -12.148 1 96.81 257 ALA A N 1
ATOM 2026 C CA . ALA A 1 257 ? -24.219 -20.844 -12.969 1 96.81 257 ALA A CA 1
ATOM 2027 C C . ALA A 1 257 ? -25.672 -21.297 -13.047 1 96.81 257 ALA A C 1
ATOM 2029 O O . ALA A 1 257 ? -26.422 -21.188 -12.078 1 96.81 257 ALA A O 1
ATOM 2030 N N . LYS A 1 258 ? -26.031 -21.875 -14.188 1 97.19 258 LYS A N 1
ATOM 2031 C CA . LYS A 1 258 ? -27.391 -22.344 -14.398 1 97.19 258 LYS A CA 1
ATOM 2032 C C . LYS A 1 258 ? -27.781 -23.375 -13.352 1 97.19 258 LYS A C 1
ATOM 2034 O O . LYS A 1 258 ? -28.891 -23.344 -12.812 1 97.19 258 LYS A O 1
ATOM 2039 N N . ALA A 1 259 ? -26.812 -24.234 -13.133 1 97.56 259 ALA A N 1
ATOM 2040 C CA . ALA A 1 259 ? -27.078 -25.281 -12.148 1 97.56 259 ALA A CA 1
ATOM 2041 C C . ALA A 1 259 ? -27.391 -24.688 -10.781 1 97.56 259 ALA A C 1
ATOM 2043 O O . ALA A 1 259 ? -28.266 -25.188 -10.062 1 97.56 259 ALA A O 1
ATOM 2044 N N . THR A 1 260 ? -26.703 -23.656 -10.398 1 97.81 260 THR A N 1
ATOM 2045 C CA . THR A 1 260 ? -26.906 -23 -9.109 1 97.81 260 THR A CA 1
ATOM 2046 C C . THR A 1 260 ? -28.266 -22.297 -9.07 1 97.81 260 THR A C 1
ATOM 2048 O O . THR A 1 260 ? -29 -22.391 -8.086 1 97.81 260 THR A O 1
ATOM 2051 N N . SER A 1 261 ? -28.594 -21.594 -10.156 1 97.25 261 SER A N 1
ATOM 2052 C CA . SER A 1 261 ? -29.875 -20.906 -10.25 1 97.25 261 SER A CA 1
ATOM 2053 C C . SER A 1 261 ? -31.031 -21.891 -10.133 1 97.25 261 SER A C 1
ATOM 2055 O O . SER A 1 261 ? -32.031 -21.625 -9.453 1 97.25 261 SER A O 1
ATOM 2057 N N . THR A 1 262 ? -30.906 -23 -10.773 1 97.88 262 THR A N 1
ATOM 2058 C CA . THR A 1 262 ? -31.922 -24.031 -10.719 1 97.88 262 THR A CA 1
ATOM 2059 C C . THR A 1 262 ? -32.062 -24.578 -9.297 1 97.88 262 THR A C 1
ATOM 2061 O O . THR A 1 262 ? -33.188 -24.766 -8.812 1 97.88 262 THR A O 1
ATOM 2064 N N . TRP A 1 263 ? -30.922 -24.812 -8.703 1 98.06 263 TRP A N 1
ATOM 2065 C CA . TRP A 1 263 ? -30.938 -25.297 -7.328 1 98.06 263 TRP A CA 1
ATOM 2066 C C . TRP A 1 263 ? -31.703 -24.344 -6.418 1 98.06 263 TRP A C 1
ATOM 2068 O O . TRP A 1 263 ? -32.531 -24.781 -5.625 1 98.06 263 TRP A O 1
ATOM 2078 N N . LEU A 1 264 ? -31.469 -23.094 -6.523 1 98.25 264 LEU A N 1
ATOM 2079 C CA . LEU A 1 264 ? -32.125 -22.078 -5.691 1 98.25 264 LEU A CA 1
ATOM 2080 C C . LEU A 1 264 ? -33.625 -22.016 -5.973 1 98.25 264 LEU A C 1
ATOM 2082 O O . LEU A 1 264 ? -34.438 -21.922 -5.047 1 98.25 264 LEU A O 1
ATOM 2086 N N . LYS A 1 265 ? -34 -22.062 -7.211 1 97.62 265 LYS A N 1
ATOM 2087 C CA . LYS A 1 265 ? -35.406 -22.047 -7.605 1 97.62 265 LYS A CA 1
ATOM 2088 C C . LYS A 1 265 ? -36.125 -23.281 -7.059 1 97.62 265 LYS A C 1
ATOM 2090 O O . LYS A 1 265 ? -37.25 -23.156 -6.539 1 97.62 265 LYS A O 1
ATOM 2095 N N . ASP A 1 266 ? -35.469 -24.391 -7.168 1 97.69 266 ASP A N 1
ATOM 2096 C CA . ASP A 1 266 ? -36.062 -25.641 -6.711 1 97.69 266 ASP A CA 1
ATOM 2097 C C . ASP A 1 266 ? -36.312 -25.609 -5.203 1 97.69 266 ASP A C 1
ATOM 2099 O O . ASP A 1 266 ? -37.219 -26.266 -4.699 1 97.69 266 ASP A O 1
ATOM 2103 N N . HIS A 1 267 ? -35.531 -24.906 -4.516 1 97 267 HIS A N 1
ATOM 2104 C CA . HIS A 1 267 ? -35.656 -24.812 -3.066 1 97 267 HIS A CA 1
ATOM 2105 C C . HIS A 1 267 ? -36.5 -23.625 -2.656 1 97 267 HIS A C 1
ATOM 2107 O O . HIS A 1 267 ? -36.625 -23.312 -1.468 1 97 267 HIS A O 1
ATOM 2113 N N . GLY A 1 268 ? -37 -22.828 -3.664 1 96.56 268 GLY A N 1
ATOM 2114 C CA . GLY A 1 268 ? -37.906 -21.719 -3.408 1 96.56 268 GLY A CA 1
ATOM 2115 C C . GLY A 1 268 ? -37.219 -20.531 -2.756 1 96.56 268 GLY A C 1
ATOM 2116 O O . GLY A 1 268 ? -37.812 -19.828 -1.941 1 96.56 268 GLY A O 1
ATOM 2117 N N . ILE A 1 269 ? -35.969 -20.359 -3.008 1 97.38 269 ILE A N 1
ATOM 2118 C CA . ILE A 1 269 ? -35.219 -19.281 -2.381 1 97.38 269 ILE A CA 1
ATOM 2119 C C . ILE A 1 269 ? -35.125 -18.094 -3.328 1 97.38 269 ILE A C 1
ATOM 2121 O O . ILE A 1 269 ? -34.5 -18.172 -4.383 1 97.38 269 ILE A O 1
ATOM 2125 N N . PRO A 1 270 ? -35.75 -17 -2.984 1 97.62 270 PRO A N 1
ATOM 2126 C CA . PRO A 1 270 ? -35.625 -15.789 -3.809 1 97.62 270 PRO A CA 1
ATOM 2127 C C . PRO A 1 270 ? -34.219 -15.188 -3.729 1 97.62 270 PRO A C 1
ATOM 2129 O O . PRO A 1 270 ? -33.656 -15.078 -2.639 1 97.62 270 PRO A O 1
ATOM 2132 N N . VAL A 1 271 ? -33.688 -14.852 -4.852 1 98.06 271 VAL A N 1
ATOM 2133 C CA . VAL A 1 271 ? -32.344 -14.289 -4.922 1 98.06 271 VAL A CA 1
ATOM 2134 C C . VAL A 1 271 ? -32.406 -12.812 -5.301 1 98.06 271 VAL A C 1
ATOM 2136 O O . VAL A 1 271 ? -33.125 -12.438 -6.227 1 98.06 271 VAL A O 1
ATOM 2139 N N . LEU A 1 272 ? -31.703 -12.031 -4.605 1 97.88 272 LEU A N 1
ATOM 2140 C CA . LEU A 1 272 ? -31.641 -10.602 -4.879 1 97.88 272 LEU A CA 1
ATOM 2141 C C . LEU A 1 272 ? -30.844 -10.32 -6.152 1 97.88 272 LEU A C 1
ATOM 2143 O O . LEU A 1 272 ? -29.719 -10.812 -6.309 1 97.88 272 LEU A O 1
ATOM 2147 N N . ASN A 1 273 ? -31.453 -9.594 -7.078 1 96.25 273 ASN A N 1
ATOM 2148 C CA . ASN A 1 273 ? -30.641 -9.102 -8.188 1 96.25 273 ASN A CA 1
ATOM 2149 C C . ASN A 1 273 ? -29.484 -8.242 -7.703 1 96.25 273 ASN A C 1
ATOM 2151 O O . ASN A 1 273 ? -29.641 -7.426 -6.797 1 96.25 273 ASN A O 1
ATOM 2155 N N . TRP A 1 274 ? -28.344 -8.438 -8.289 1 97.25 274 TRP A N 1
ATOM 2156 C CA . TRP A 1 274 ? -27.141 -7.773 -7.777 1 97.25 274 TRP A CA 1
ATOM 2157 C C . TRP A 1 274 ? -26.297 -7.223 -8.922 1 97.25 274 TRP A C 1
ATOM 2159 O O . TRP A 1 274 ? -26.156 -7.871 -9.961 1 97.25 274 TRP A O 1
ATOM 2169 N N . PRO A 1 275 ? -25.828 -6.02 -8.719 1 96.06 275 PRO A N 1
ATOM 2170 C CA . PRO A 1 275 ? -24.938 -5.48 -9.758 1 96.06 275 PRO A CA 1
ATOM 2171 C C . PRO A 1 275 ? -23.531 -6.055 -9.68 1 96.06 275 PRO A C 1
ATOM 2173 O O . PRO A 1 275 ? -23.031 -6.332 -8.586 1 96.06 275 PRO A O 1
ATOM 2176 N N . ALA A 1 276 ? -22.953 -6.148 -10.812 1 92.81 276 ALA A N 1
ATOM 2177 C CA . ALA A 1 276 ? -21.609 -6.707 -10.898 1 92.81 276 ALA A CA 1
ATOM 2178 C C . ALA A 1 276 ? -20.578 -5.777 -10.258 1 92.81 276 ALA A C 1
ATOM 2180 O O . ALA A 1 276 ? -20.75 -4.555 -10.266 1 92.81 276 ALA A O 1
ATOM 2181 N N . ASN A 1 277 ? -19.5 -6.328 -9.68 1 91.88 277 ASN A N 1
ATOM 2182 C CA . ASN A 1 277 ? -18.359 -5.602 -9.148 1 91.88 277 ASN A CA 1
ATOM 2183 C C . ASN A 1 277 ? -18.781 -4.523 -8.156 1 91.88 277 ASN A C 1
ATOM 2185 O O . ASN A 1 277 ? -18.328 -3.381 -8.234 1 91.88 277 ASN A O 1
ATOM 2189 N N . SER A 1 278 ? -19.625 -4.906 -7.23 1 95.38 278 SER A N 1
ATOM 2190 C CA . SER A 1 278 ? -20.156 -3.945 -6.27 1 95.38 278 SER A CA 1
ATOM 2191 C C . SER A 1 278 ? -19.938 -4.41 -4.836 1 95.38 278 SER A C 1
ATOM 2193 O O . SER A 1 278 ? -20.875 -4.488 -4.047 1 95.38 278 SER A O 1
ATOM 2195 N N . PRO A 1 279 ? -18.703 -4.598 -4.555 1 94.94 279 PRO A N 1
ATOM 2196 C CA . PRO A 1 279 ? -18.422 -5.016 -3.176 1 94.94 279 PRO A CA 1
ATOM 2197 C C . PRO A 1 279 ? -18.812 -3.955 -2.148 1 94.94 279 PRO A C 1
ATOM 2199 O O . PRO A 1 279 ? -19.094 -4.285 -0.994 1 94.94 279 PRO A O 1
ATOM 2202 N N . ASP A 1 280 ? -18.781 -2.695 -2.547 1 95.25 280 ASP A N 1
ATOM 2203 C CA . ASP A 1 280 ? -19.094 -1.605 -1.623 1 95.25 280 ASP A CA 1
ATOM 2204 C C . ASP A 1 280 ? -20.562 -1.632 -1.21 1 95.25 280 ASP A C 1
ATOM 2206 O O . ASP A 1 280 ? -20.938 -1.026 -0.205 1 95.25 280 ASP A O 1
ATOM 2210 N N . LEU A 1 281 ? -21.359 -2.299 -1.919 1 97.31 281 LEU A N 1
ATOM 2211 C CA . LEU A 1 281 ? -22.781 -2.408 -1.596 1 97.31 281 LEU A CA 1
ATOM 2212 C C . LEU A 1 281 ? -23.031 -3.566 -0.633 1 97.31 281 LEU A C 1
ATOM 2214 O O . LEU A 1 281 ? -24.078 -3.625 0.013 1 97.31 281 LEU A O 1
ATOM 2218 N N . ASN A 1 282 ? -22.109 -4.516 -0.551 1 97.94 282 ASN A N 1
ATOM 2219 C CA . ASN A 1 282 ? -22.281 -5.699 0.283 1 97.94 282 ASN A CA 1
ATOM 2220 C C . ASN A 1 282 ? -21.75 -5.469 1.698 1 97.94 282 ASN A C 1
ATOM 2222 O O . ASN A 1 282 ? -20.547 -5.465 1.927 1 97.94 282 ASN A O 1
ATOM 2226 N N . PRO A 1 283 ? -22.656 -5.355 2.633 1 97.94 283 PRO A N 1
ATOM 2227 C CA . PRO A 1 283 ? -22.234 -5.039 3.998 1 97.94 283 PRO A CA 1
ATOM 2228 C C . PRO A 1 283 ? -21.297 -6.098 4.586 1 97.94 283 PRO A C 1
ATOM 2230 O O . PRO A 1 283 ? -20.562 -5.812 5.531 1 97.94 283 PRO A O 1
ATOM 2233 N N . ILE A 1 284 ? -21.344 -7.289 4.07 1 98.31 284 ILE A N 1
ATOM 2234 C CA . ILE A 1 284 ? -20.5 -8.336 4.648 1 98.31 284 ILE A CA 1
ATOM 2235 C C . ILE A 1 284 ? -19.031 -8.031 4.379 1 98.31 284 ILE A C 1
ATOM 2237 O O . ILE A 1 284 ? -18.156 -8.516 5.094 1 98.31 284 ILE A O 1
ATOM 2241 N N . GLU A 1 285 ? -18.75 -7.246 3.32 1 97.44 285 GLU A N 1
ATOM 2242 C CA . GLU A 1 285 ? -17.375 -6.832 3.059 1 97.44 285 GLU A CA 1
ATOM 2243 C C . GLU A 1 285 ? -16.812 -6.008 4.215 1 97.44 285 GLU A C 1
ATOM 2245 O O . GLU A 1 285 ? -15.664 -6.184 4.609 1 97.44 285 GLU A O 1
ATOM 2250 N N . ASN A 1 286 ? -17.656 -5.141 4.746 1 97.62 286 ASN A N 1
ATOM 2251 C CA . ASN A 1 286 ? -17.234 -4.375 5.918 1 97.62 286 ASN A CA 1
ATOM 2252 C C . ASN A 1 286 ? -17.109 -5.266 7.152 1 97.62 286 ASN A C 1
ATOM 2254 O O . ASN A 1 286 ? -16.234 -5.039 7.996 1 97.62 286 ASN A O 1
ATOM 2258 N N . LEU A 1 287 ? -17.953 -6.207 7.23 1 98.12 287 LEU A N 1
ATOM 2259 C CA . LEU A 1 287 ? -17.859 -7.148 8.336 1 98.12 287 LEU A CA 1
ATOM 2260 C C . LEU A 1 287 ? -16.547 -7.93 8.266 1 98.12 287 LEU A C 1
ATOM 2262 O O . LEU A 1 287 ? -15.875 -8.117 9.289 1 98.12 287 LEU A O 1
ATOM 2266 N N . TRP A 1 288 ? -16.203 -8.406 7.031 1 97.5 288 TRP A N 1
ATOM 2267 C CA . TRP A 1 288 ? -14.914 -9.062 6.855 1 97.5 288 TRP A CA 1
ATOM 2268 C C . TRP A 1 288 ? -13.773 -8.164 7.316 1 97.5 288 TRP A C 1
ATOM 2270 O O . TRP A 1 288 ? -12.812 -8.641 7.938 1 97.5 288 TRP A O 1
ATOM 2280 N N . GLY A 1 289 ? -13.891 -6.875 6.965 1 95.12 289 GLY A N 1
ATOM 2281 C CA . GLY A 1 289 ? -12.898 -5.914 7.422 1 95.12 289 GLY A CA 1
ATOM 2282 C C . GLY A 1 289 ? -12.781 -5.855 8.93 1 95.12 289 GLY A C 1
ATOM 2283 O O . GLY A 1 289 ? -11.672 -5.801 9.469 1 95.12 289 GLY A O 1
ATOM 2284 N N . ILE A 1 290 ? -13.859 -5.844 9.609 1 95.69 290 ILE A N 1
ATOM 2285 C CA . ILE A 1 290 ? -13.891 -5.812 11.07 1 95.69 290 ILE A CA 1
ATOM 2286 C C . ILE A 1 290 ? -13.227 -7.066 11.625 1 95.69 290 ILE A C 1
ATOM 2288 O O . ILE A 1 290 ? -12.422 -6.988 12.555 1 95.69 290 ILE A O 1
ATOM 2292 N N . VAL A 1 291 ? -13.547 -8.211 11.055 1 96.75 291 VAL A N 1
ATOM 2293 C CA . VAL A 1 291 ? -12.977 -9.477 11.508 1 96.75 291 VAL A CA 1
ATOM 2294 C C . VAL A 1 291 ? -11.461 -9.453 11.336 1 96.75 291 VAL A C 1
ATOM 2296 O O . VAL A 1 291 ? -10.719 -9.797 12.258 1 96.75 291 VAL A O 1
ATOM 2299 N N . LYS A 1 292 ? -11.031 -9.016 10.18 1 93.69 292 LYS A N 1
ATOM 2300 C CA . LYS A 1 292 ? -9.602 -8.969 9.898 1 93.69 292 LYS A CA 1
ATOM 2301 C C . LYS A 1 292 ? -8.891 -7.996 10.836 1 93.69 292 LYS A C 1
ATOM 2303 O O . LYS A 1 292 ? -7.77 -8.258 11.281 1 93.69 292 LYS A O 1
ATOM 2308 N N . LYS A 1 293 ? -9.531 -6.941 11.141 1 89.88 293 LYS A N 1
ATOM 2309 C CA . LYS A 1 293 ? -8.961 -5.973 12.07 1 89.88 293 LYS A CA 1
ATOM 2310 C C . LYS A 1 293 ? -8.82 -6.562 13.469 1 89.88 293 LYS A C 1
ATOM 2312 O O . LYS A 1 293 ? -7.809 -6.359 14.141 1 89.88 293 LYS A O 1
ATOM 2317 N N . LYS A 1 294 ? -9.797 -7.242 13.859 1 91.31 294 LYS A N 1
ATOM 2318 C CA . LYS A 1 294 ? -9.781 -7.863 15.18 1 91.31 294 LYS A CA 1
ATOM 2319 C C . LYS A 1 294 ? -8.68 -8.914 15.281 1 91.31 294 LYS A C 1
ATOM 2321 O O . LYS A 1 294 ? -8.141 -9.156 16.359 1 91.31 294 LYS A O 1
ATOM 2326 N N . MET A 1 295 ? -8.328 -9.469 14.133 1 91.69 295 MET A N 1
ATOM 2327 C CA . MET A 1 295 ? -7.324 -10.539 14.109 1 91.69 295 MET A CA 1
ATOM 2328 C C . MET A 1 295 ? -5.945 -9.977 13.773 1 91.69 295 MET A C 1
ATOM 2330 O O . MET A 1 295 ? -4.992 -10.742 13.594 1 91.69 295 MET A O 1
ATOM 2334 N N . GLN A 1 296 ? -5.75 -8.742 13.656 1 84.44 296 GLN A N 1
ATOM 2335 C CA . GLN A 1 296 ? -4.57 -8.133 13.055 1 84.44 296 GLN A CA 1
ATOM 2336 C C . GLN A 1 296 ? -3.314 -8.453 13.859 1 84.44 296 GLN A C 1
ATOM 2338 O O . GLN A 1 296 ? -2.209 -8.469 13.32 1 84.44 296 GLN A O 1
ATOM 2343 N N . TYR A 1 297 ? -3.455 -8.719 15.188 1 81.81 297 TYR A N 1
ATOM 2344 C CA . TYR A 1 297 ? -2.27 -8.953 16 1 81.81 297 TYR A CA 1
ATOM 2345 C C . TYR A 1 297 ? -2.137 -10.422 16.359 1 81.81 297 TYR A C 1
ATOM 2347 O O . TYR A 1 297 ? -1.227 -10.812 17.109 1 81.81 297 TYR A O 1
ATOM 2355 N N . THR A 1 298 ? -3.102 -11.219 15.812 1 87.69 298 THR A N 1
ATOM 2356 C CA . THR A 1 298 ? -2.984 -12.664 16.016 1 87.69 298 THR A CA 1
ATOM 2357 C C . THR A 1 298 ? -1.932 -13.25 15.078 1 87.69 298 THR A C 1
ATOM 2359 O O . THR A 1 298 ? -1.682 -12.711 13.992 1 87.69 298 THR A O 1
ATOM 2362 N N . ARG A 1 299 ? -1.254 -14.258 15.602 1 87 299 ARG A N 1
ATOM 2363 C CA . ARG A 1 299 ? -0.179 -14.852 14.812 1 87 299 ARG A CA 1
ATOM 2364 C C . ARG A 1 299 ? -0.326 -16.375 14.75 1 87 299 ARG A C 1
ATOM 2366 O O . ARG A 1 299 ? 0.492 -17.109 15.312 1 87 299 ARG A O 1
ATOM 2373 N N . PRO A 1 300 ? -1.374 -16.734 13.977 1 91.06 300 PRO A N 1
ATOM 2374 C CA . PRO A 1 300 ? -1.479 -18.172 13.789 1 91.06 300 PRO A CA 1
ATOM 2375 C C . PRO A 1 300 ? -0.291 -18.766 13.039 1 91.06 300 PRO A C 1
ATOM 2377 O O . PRO A 1 300 ? 0.245 -18.125 12.125 1 91.06 300 PRO A O 1
ATOM 2380 N N . ASN A 1 301 ? 0.083 -20.016 13.328 1 88.19 301 ASN A N 1
ATOM 2381 C CA . ASN A 1 301 ? 1.279 -20.625 12.758 1 88.19 301 ASN A CA 1
ATOM 2382 C C . ASN A 1 301 ? 0.936 -21.562 11.609 1 88.19 301 ASN A C 1
ATOM 2384 O O . ASN A 1 301 ? 1.815 -21.969 10.844 1 88.19 301 ASN A O 1
ATOM 2388 N N . ASN A 1 302 ? -0.307 -21.969 11.586 1 91.69 302 ASN A N 1
ATOM 2389 C CA . ASN A 1 302 ? -0.746 -22.875 10.539 1 91.69 302 ASN A CA 1
ATOM 2390 C C . ASN A 1 302 ? -2.213 -22.656 10.18 1 91.69 302 ASN A C 1
ATOM 2392 O O . ASN A 1 302 ? -2.889 -21.828 10.789 1 91.69 302 ASN A O 1
ATOM 2396 N N . SER A 1 303 ? -2.666 -23.391 9.227 1 93.25 303 SER A N 1
ATOM 2397 C CA . SER A 1 303 ? -4.016 -23.219 8.703 1 93.25 303 SER A CA 1
ATOM 2398 C C . SER A 1 303 ? -5.066 -23.531 9.758 1 93.25 303 SER A C 1
ATOM 2400 O O . SER A 1 303 ? -6.098 -22.859 9.836 1 93.25 303 SER A O 1
ATOM 2402 N N . GLU A 1 304 ? -4.832 -24.516 10.547 1 95.94 304 GLU A N 1
ATOM 2403 C CA . GLU A 1 304 ? -5.805 -24.906 11.562 1 95.94 304 GLU A CA 1
ATOM 2404 C C . GLU A 1 304 ? -5.949 -23.828 12.633 1 95.94 304 GLU A C 1
ATOM 2406 O O . GLU A 1 304 ? -7.062 -23.516 13.062 1 95.94 304 GLU A O 1
ATOM 2411 N N . GLU A 1 305 ? -4.836 -23.297 12.992 1 95.81 305 GLU A N 1
ATOM 2412 C CA . GLU A 1 305 ? -4.875 -22.203 13.953 1 95.81 305 GLU A CA 1
ATOM 2413 C C . GLU A 1 305 ? -5.547 -20.969 13.359 1 95.81 305 GLU A C 1
ATOM 2415 O O . GLU A 1 305 ? -6.254 -20.234 14.055 1 95.81 305 GLU A O 1
ATOM 2420 N N . LEU A 1 306 ? -5.266 -20.781 12.102 1 95.75 306 LEU A N 1
ATOM 2421 C CA . LEU A 1 306 ? -5.914 -19.672 11.414 1 95.75 306 LEU A CA 1
ATOM 2422 C C . LEU A 1 306 ? -7.43 -19.828 11.414 1 95.75 306 LEU A C 1
ATOM 2424 O O . LEU A 1 306 ? -8.164 -18.906 11.75 1 95.75 306 LEU A O 1
ATOM 2428 N N . LYS A 1 307 ? -7.855 -21.031 11.109 1 97.25 307 LYS A N 1
ATOM 2429 C CA . LYS A 1 307 ? -9.289 -21.312 11.094 1 97.25 307 LYS A CA 1
ATOM 2430 C C . LYS A 1 307 ? -9.906 -21.094 12.477 1 97.25 307 LYS A C 1
ATOM 2432 O O . LYS A 1 307 ? -10.977 -20.516 12.594 1 97.25 307 LYS A O 1
ATOM 2437 N N . ALA A 1 308 ? -9.234 -21.578 13.461 1 97.31 308 ALA A N 1
ATOM 2438 C CA . ALA A 1 308 ? -9.719 -21.438 14.828 1 97.31 308 ALA A CA 1
ATOM 2439 C C . ALA A 1 308 ? -9.844 -19.969 15.219 1 97.31 308 ALA A C 1
ATOM 2441 O O . ALA A 1 308 ? -10.82 -19.578 15.867 1 97.31 308 ALA A O 1
ATOM 2442 N N . THR A 1 309 ? -8.875 -19.25 14.781 1 96.62 309 THR A N 1
ATOM 2443 C CA . THR A 1 309 ? -8.883 -17.828 15.094 1 96.62 309 THR A CA 1
ATOM 2444 C C . THR A 1 309 ? -10.047 -17.125 14.398 1 96.62 309 THR A C 1
ATOM 2446 O O . THR A 1 309 ? -10.727 -16.281 15 1 96.62 309 THR A O 1
ATOM 2449 N N . ILE A 1 310 ? -10.258 -17.453 13.164 1 97.62 310 ILE A N 1
ATOM 2450 C CA . ILE A 1 310 ? -11.359 -16.875 12.406 1 97.62 310 ILE A CA 1
ATOM 2451 C C . ILE A 1 310 ? -12.688 -17.219 13.07 1 97.62 310 ILE A C 1
ATOM 2453 O O . ILE A 1 310 ? -13.539 -16.359 13.258 1 97.62 310 ILE A O 1
ATOM 2457 N N . ARG A 1 311 ? -12.836 -18.469 13.492 1 97.62 311 ARG A N 1
ATOM 2458 C CA . ARG A 1 311 ? -14.062 -18.922 14.148 1 97.62 311 ARG A CA 1
ATOM 2459 C C . ARG A 1 311 ? -14.305 -18.172 15.445 1 97.62 311 ARG A C 1
ATOM 2461 O O . ARG A 1 311 ? -15.422 -17.719 15.711 1 97.62 311 ARG A O 1
ATOM 2468 N N . ALA A 1 312 ? -13.281 -18.062 16.156 1 97.38 312 ALA A N 1
ATOM 2469 C CA . ALA A 1 312 ? -13.398 -17.375 17.438 1 97.38 312 ALA A CA 1
ATOM 2470 C C . ALA A 1 312 ? -13.773 -15.914 17.25 1 97.38 312 ALA A C 1
ATOM 2472 O O . ALA A 1 312 ? -14.609 -15.383 17.984 1 97.38 312 ALA A O 1
ATOM 2473 N N . THR A 1 313 ? -13.141 -15.305 16.266 1 97.44 313 THR A N 1
ATOM 2474 C CA . THR A 1 313 ? -13.422 -13.898 16 1 97.44 313 THR A CA 1
ATOM 2475 C C . THR A 1 313 ? -14.844 -13.719 15.461 1 97.44 313 THR A C 1
ATOM 2477 O O . THR A 1 313 ? -15.539 -12.773 15.836 1 97.44 313 THR A O 1
ATOM 2480 N N . TRP A 1 314 ? -15.219 -14.625 14.602 1 97.56 314 TRP A N 1
ATOM 2481 C CA . TRP A 1 314 ? -16.562 -14.602 14.023 1 97.56 314 TRP A CA 1
ATOM 2482 C C . TRP A 1 314 ? -17.625 -14.766 15.102 1 97.56 314 TRP A C 1
ATOM 2484 O O . TRP A 1 314 ? -18.672 -14.117 15.047 1 97.56 314 TRP A O 1
ATOM 2494 N N . ALA A 1 315 ? -17.359 -15.523 16.125 1 96.38 315 ALA A N 1
ATOM 2495 C CA . ALA A 1 315 ? -18.297 -15.852 17.188 1 96.38 315 ALA A CA 1
ATOM 2496 C C . ALA A 1 315 ? -18.547 -14.641 18.078 1 96.38 315 ALA A C 1
ATOM 2498 O O . ALA A 1 315 ? -19.578 -14.57 18.766 1 96.38 315 ALA A O 1
ATOM 2499 N N . ILE A 1 316 ? -17.656 -13.703 18.047 1 95.88 316 ILE A N 1
ATOM 2500 C CA . ILE A 1 316 ? -17.812 -12.586 18.969 1 95.88 316 ILE A CA 1
ATOM 2501 C C . ILE A 1 316 ? -18.5 -11.422 18.266 1 95.88 316 ILE A C 1
ATOM 2503 O O . ILE A 1 316 ? -18.75 -10.375 18.875 1 95.88 316 ILE A O 1
ATOM 2507 N N . ILE A 1 317 ? -18.797 -11.578 17 1 97.5 317 ILE A N 1
ATOM 2508 C CA . ILE A 1 317 ? -19.562 -10.562 16.297 1 97.5 317 ILE A CA 1
ATOM 2509 C C . ILE A 1 317 ? -20.969 -10.453 16.891 1 97.5 317 ILE A C 1
ATOM 2511 O O . ILE A 1 317 ? -21.656 -11.469 17.062 1 97.5 317 ILE A O 1
ATOM 2515 N N . THR A 1 318 ? -21.453 -9.234 17.156 1 97.19 318 THR A N 1
ATOM 2516 C CA . THR A 1 318 ? -22.734 -9.047 17.828 1 97.19 318 THR A CA 1
ATOM 2517 C C . THR A 1 318 ? -23.828 -8.719 16.812 1 97.19 318 THR A C 1
ATOM 2519 O O . THR A 1 318 ? -23.547 -8.164 15.75 1 97.19 318 THR A O 1
ATOM 2522 N N . PRO A 1 319 ? -25.031 -9.047 17.172 1 96.81 319 PRO A N 1
ATOM 2523 C CA . PRO A 1 319 ? -26.156 -8.648 16.312 1 96.81 319 PRO A CA 1
ATOM 2524 C C . PRO A 1 319 ? -26.234 -7.137 16.109 1 96.81 319 PRO A C 1
ATOM 2526 O O . PRO A 1 319 ? -26.641 -6.676 15.031 1 96.81 319 PRO A O 1
ATOM 2529 N N . GLU A 1 320 ? -25.797 -6.441 17.062 1 97.44 320 GLU A N 1
ATOM 2530 C CA . GLU A 1 320 ? -25.812 -4.988 16.953 1 97.44 320 GLU A CA 1
ATOM 2531 C C . GLU A 1 320 ? -24.875 -4.516 15.836 1 97.44 320 GLU A C 1
ATOM 2533 O O . GLU A 1 320 ? -25.203 -3.594 15.094 1 97.44 320 GLU A O 1
ATOM 2538 N N . GLN A 1 321 ? -23.734 -5.133 15.781 1 97.25 321 GLN A N 1
ATOM 2539 C CA . GLN A 1 321 ? -22.797 -4.805 14.711 1 97.25 321 GLN A CA 1
ATOM 2540 C C . GLN A 1 321 ? -23.391 -5.113 13.344 1 97.25 321 GLN A C 1
ATOM 2542 O O . GLN A 1 321 ? -23.25 -4.324 12.406 1 97.25 321 GLN A O 1
ATOM 2547 N N . CYS A 1 322 ? -24.047 -6.199 13.289 1 98.06 322 CYS A N 1
ATOM 2548 C CA . CYS A 1 322 ? -24.672 -6.602 12.039 1 98.06 322 CYS A CA 1
ATOM 2549 C C . CYS A 1 322 ? -25.812 -5.656 11.664 1 98.06 322 CYS A C 1
ATOM 2551 O O . CYS A 1 322 ? -25.938 -5.246 10.508 1 98.06 322 CYS A O 1
ATOM 2553 N N . HIS A 1 323 ? -26.578 -5.32 12.672 1 97.38 323 HIS A N 1
ATOM 2554 C CA . HIS A 1 323 ? -27.688 -4.398 12.453 1 97.38 323 HIS A CA 1
ATOM 2555 C C . HIS A 1 323 ? -27.203 -3.055 11.938 1 97.38 323 HIS A C 1
ATOM 2557 O O . HIS A 1 323 ? -27.781 -2.496 11 1 97.38 323 HIS A O 1
ATOM 2563 N N . ARG A 1 324 ? -26.156 -2.592 12.477 1 97 324 ARG A N 1
ATOM 2564 C CA . ARG A 1 324 ? -25.594 -1.309 12.062 1 97 324 ARG A CA 1
ATOM 2565 C C . ARG A 1 324 ? -25.125 -1.354 10.609 1 97 324 ARG A C 1
ATOM 2567 O O . ARG A 1 324 ? -25.328 -0.395 9.859 1 97 324 ARG A O 1
ATOM 2574 N N . LEU A 1 325 ? -24.531 -2.449 10.273 1 97.62 325 LEU A N 1
ATOM 2575 C CA . LEU A 1 325 ? -24.047 -2.6 8.906 1 97.62 325 LEU A CA 1
ATOM 2576 C C . LEU A 1 325 ? -25.219 -2.648 7.922 1 97.62 325 LEU A C 1
ATOM 2578 O O . LEU A 1 325 ? -25.188 -1.976 6.887 1 97.62 325 LEU A O 1
ATOM 2582 N N . ILE A 1 326 ? -26.266 -3.375 8.281 1 97.56 326 ILE A N 1
ATOM 2583 C CA . ILE A 1 326 ? -27.406 -3.504 7.398 1 97.56 326 ILE A CA 1
ATOM 2584 C C . ILE A 1 326 ? -28.172 -2.182 7.348 1 97.56 326 ILE A C 1
ATOM 2586 O O . ILE A 1 326 ? -28.688 -1.792 6.293 1 97.56 326 ILE A O 1
ATOM 2590 N N . ASP A 1 327 ? -28.141 -1.497 8.438 1 96.12 327 ASP A N 1
ATOM 2591 C CA . ASP A 1 327 ? -28.828 -0.207 8.523 1 96.12 327 ASP A CA 1
ATOM 2592 C C . ASP A 1 327 ? -28.141 0.834 7.645 1 96.12 327 ASP A C 1
ATOM 2594 O O . ASP A 1 327 ? -28.719 1.887 7.355 1 96.12 327 ASP A O 1
ATOM 2598 N N . SER A 1 328 ? -26.984 0.541 7.219 1 96.19 328 SER A N 1
ATOM 2599 C CA . SER A 1 328 ? -26.25 1.478 6.375 1 96.19 328 SER A CA 1
ATOM 2600 C C . SER A 1 328 ? -26.688 1.365 4.918 1 96.19 328 SER A C 1
ATOM 2602 O O . SER A 1 328 ? -26.297 2.182 4.082 1 96.19 328 SER A O 1
ATOM 2604 N N . MET A 1 329 ? -27.547 0.429 4.566 1 97.62 329 MET A N 1
ATOM 2605 C CA . MET A 1 329 ? -27.875 0.128 3.174 1 97.62 329 MET A CA 1
ATOM 2606 C C . MET A 1 329 ? -28.516 1.328 2.492 1 97.62 329 MET A C 1
ATOM 2608 O O . MET A 1 329 ? -28.125 1.707 1.388 1 97.62 329 MET A O 1
ATOM 2612 N N . PRO A 1 330 ? -29.469 2.002 3.158 1 96.56 330 PRO A N 1
ATOM 2613 C CA . PRO A 1 330 ? -30.031 3.182 2.49 1 96.56 330 PRO A CA 1
ATOM 2614 C C . PRO A 1 330 ? -28.984 4.242 2.189 1 96.56 330 PRO A C 1
ATOM 2616 O O . PRO A 1 330 ? -29.031 4.891 1.14 1 96.56 330 PRO A O 1
ATOM 2619 N N . ARG A 1 331 ? -28.047 4.363 3.057 1 96.19 331 ARG A N 1
ATOM 2620 C CA . ARG A 1 331 ? -26.984 5.32 2.834 1 96.19 331 ARG A CA 1
ATOM 2621 C C . ARG A 1 331 ? -26.047 4.855 1.715 1 96.19 331 ARG A C 1
ATOM 2623 O O . ARG A 1 331 ? -25.531 5.672 0.951 1 96.19 331 ARG A O 1
ATOM 2630 N N . ARG A 1 332 ? -25.828 3.566 1.673 1 97.19 332 ARG A N 1
ATOM 2631 C CA . ARG A 1 332 ? -25.031 3.016 0.584 1 97.19 332 ARG A CA 1
ATOM 2632 C C . ARG A 1 332 ? -25.688 3.277 -0.766 1 97.19 332 ARG A C 1
ATOM 2634 O O . ARG A 1 332 ? -25.016 3.676 -1.723 1 97.19 332 ARG A O 1
ATOM 2641 N N . ILE A 1 333 ? -26.969 3.039 -0.761 1 97.5 333 ILE A N 1
ATOM 2642 C CA . ILE A 1 333 ? -27.734 3.258 -1.983 1 97.5 333 ILE A CA 1
ATOM 2643 C C . ILE A 1 333 ? -27.641 4.727 -2.389 1 97.5 333 ILE A C 1
ATOM 2645 O O . ILE A 1 333 ? -27.375 5.043 -3.549 1 97.5 333 ILE A O 1
ATOM 2649 N N . ALA A 1 334 ? -27.828 5.582 -1.45 1 96.88 334 ALA A N 1
ATOM 2650 C CA . ALA A 1 334 ? -27.766 7.016 -1.712 1 96.88 334 ALA A CA 1
ATOM 2651 C C . ALA A 1 334 ? -26.391 7.41 -2.234 1 96.88 334 ALA A C 1
ATOM 2653 O O . ALA A 1 334 ? -26.266 8.266 -3.119 1 96.88 334 ALA A O 1
ATOM 2654 N N . ALA A 1 335 ? -25.406 6.812 -1.689 1 96.56 335 ALA A N 1
ATOM 2655 C CA . ALA A 1 335 ? -24.031 7.105 -2.107 1 96.56 335 ALA A CA 1
ATOM 2656 C C . ALA A 1 335 ? -23.812 6.707 -3.562 1 96.56 335 ALA A C 1
ATOM 2658 O O . ALA A 1 335 ? -23.141 7.426 -4.312 1 96.56 335 ALA A O 1
ATOM 2659 N N . VAL A 1 336 ? -24.344 5.609 -3.977 1 97.19 336 VAL A N 1
ATOM 2660 C CA . VAL A 1 336 ? -24.203 5.141 -5.352 1 97.19 336 VAL A CA 1
ATOM 2661 C C . VAL A 1 336 ? -24.906 6.098 -6.305 1 97.19 336 VAL A C 1
ATOM 2663 O O . VAL A 1 336 ? -24.391 6.43 -7.371 1 97.19 336 VAL A O 1
ATOM 2666 N N . ILE A 1 337 ? -26.078 6.512 -5.887 1 97.44 337 ILE A N 1
ATOM 2667 C CA . ILE A 1 337 ? -26.859 7.434 -6.711 1 97.44 337 ILE A CA 1
ATOM 2668 C C . ILE A 1 337 ? -26.094 8.758 -6.848 1 97.44 337 ILE A C 1
ATOM 2670 O O . ILE A 1 337 ? -25.984 9.297 -7.949 1 97.44 337 ILE A O 1
ATOM 2674 N N . GLN A 1 338 ? -25.562 9.18 -5.715 1 95.12 338 GLN A N 1
ATOM 2675 C CA . GLN A 1 338 ? -24.812 10.43 -5.727 1 95.12 338 GLN A CA 1
ATOM 2676 C C . GLN A 1 338 ? -23.562 10.312 -6.602 1 95.12 338 GLN A C 1
ATOM 2678 O O . GLN A 1 338 ? -23.188 11.266 -7.281 1 95.12 338 GLN A O 1
ATOM 2683 N N . ALA A 1 339 ? -23 9.164 -6.648 1 94.31 339 ALA A N 1
ATOM 2684 C CA . ALA A 1 339 ? -21.797 8.922 -7.426 1 94.31 339 ALA A CA 1
ATOM 2685 C C . ALA A 1 339 ? -22.125 8.547 -8.867 1 94.31 339 ALA A C 1
ATOM 2687 O O . ALA A 1 339 ? -21.234 8.242 -9.656 1 94.31 339 ALA A O 1
ATOM 2688 N N . LYS A 1 340 ? -23.344 8.461 -9.164 1 95.44 340 LYS A N 1
ATOM 2689 C CA . LYS A 1 340 ? -23.828 8.117 -10.5 1 95.44 340 LYS A CA 1
ATOM 2690 C C . LYS A 1 340 ? -23.328 6.746 -10.938 1 95.44 340 LYS A C 1
ATOM 2692 O O . LYS A 1 340 ? -22.859 6.578 -12.07 1 95.44 340 LYS A O 1
ATOM 2697 N N . GLY A 1 341 ? -23.281 5.852 -9.961 1 95.38 341 GLY A N 1
ATOM 2698 C CA . GLY A 1 341 ? -22.938 4.469 -10.258 1 95.38 341 GLY A CA 1
ATOM 2699 C C . GLY A 1 341 ? -21.469 4.156 -10.023 1 95.38 341 GLY A C 1
ATOM 2700 O O . GLY A 1 341 ? -21.047 3.004 -10.133 1 95.38 341 GLY A O 1
ATOM 2701 N N . ALA A 1 342 ? -20.672 5.148 -9.672 1 93.12 342 ALA A N 1
ATOM 2702 C CA . ALA A 1 342 ? -19.25 4.957 -9.398 1 93.12 342 ALA A CA 1
ATOM 2703 C C . ALA A 1 342 ? -19.031 4.375 -8.008 1 93.12 342 ALA A C 1
ATOM 2705 O O . ALA A 1 342 ? -19.953 4.312 -7.195 1 93.12 342 ALA A O 1
ATOM 2706 N N . PRO A 1 343 ? -17.797 3.879 -7.738 1 92.06 343 PRO A N 1
ATOM 2707 C CA . PRO A 1 343 ? -17.516 3.314 -6.414 1 92.06 343 PRO A CA 1
ATOM 2708 C C . PRO A 1 343 ? -17.719 4.328 -5.289 1 92.06 343 PRO A C 1
ATOM 2710 O O . PRO A 1 343 ? -17.562 5.535 -5.508 1 92.06 343 PRO A O 1
ATOM 2713 N N . THR A 1 344 ? -18.016 3.814 -4.164 1 94.12 344 THR A N 1
ATOM 2714 C CA . THR A 1 344 ? -18.328 4.672 -3.025 1 94.12 344 THR A CA 1
ATOM 2715 C C . THR A 1 344 ? -17.359 4.422 -1.876 1 94.12 344 THR A C 1
ATOM 2717 O O . THR A 1 344 ? -16.438 3.611 -2 1 94.12 344 THR A O 1
ATOM 2720 N N . LYS A 1 345 ? -17.609 5.117 -0.756 1 91.5 345 LYS A N 1
ATOM 2721 C CA . LYS A 1 345 ? -16.703 5.059 0.389 1 91.5 345 LYS A CA 1
ATOM 2722 C C . LYS A 1 345 ? -16.812 3.719 1.11 1 91.5 345 LYS A C 1
ATOM 2724 O O . LYS A 1 345 ? -15.961 3.371 1.924 1 91.5 345 LYS A O 1
ATOM 2729 N N . TYR A 1 346 ? -17.859 3.127 0.812 1 92.56 346 TYR A N 1
ATOM 2730 C CA . TYR A 1 346 ? -18.094 1.894 1.555 1 92.56 346 TYR A CA 1
ATOM 2731 C C . TYR A 1 346 ? -17.234 0.762 1.016 1 92.56 346 TYR A C 1
ATOM 2733 O O . TYR A 1 346 ? -16.969 0.689 -0.188 1 92.56 346 TYR A O 1
ATOM 2741 N N . MET B 1 1 ? -11.633 70.438 21.156 1 26.84 1 MET B N 1
ATOM 2742 C CA . MET B 1 1 ? -11.047 69.312 20.375 1 26.84 1 MET B CA 1
ATOM 2743 C C . MET B 1 1 ? -10.227 68.438 21.25 1 26.84 1 MET B C 1
ATOM 2745 O O . MET B 1 1 ? -9.18 68.812 21.781 1 26.84 1 MET B O 1
ATOM 2749 N N . VAL B 1 2 ? -10.875 67.5 22 1 29.23 2 VAL B N 1
ATOM 2750 C CA . VAL B 1 2 ? -10.453 66.5 23.016 1 29.23 2 VAL B CA 1
ATOM 2751 C C . VAL B 1 2 ? -9.477 65.5 22.391 1 29.23 2 VAL B C 1
ATOM 2753 O O . VAL B 1 2 ? -9.766 64.938 21.344 1 29.23 2 VAL B O 1
ATOM 2756 N N . PHE B 1 3 ? -8.164 65.75 22.484 1 29.66 3 PHE B N 1
ATOM 2757 C CA . PHE B 1 3 ? -7.09 64.812 22.188 1 29.66 3 PHE B CA 1
ATOM 2758 C C . PHE B 1 3 ? -7.406 63.438 22.75 1 29.66 3 PHE B C 1
ATOM 2760 O O . PHE B 1 3 ? -7.477 63.281 23.969 1 29.66 3 PHE B O 1
ATOM 2767 N N . GLN B 1 4 ? -8.305 62.75 22.094 1 28.78 4 GLN B N 1
ATOM 2768 C CA . GLN B 1 4 ? -8.445 61.344 22.531 1 28.78 4 GLN B CA 1
ATOM 2769 C C . GLN B 1 4 ? -7.086 60.656 22.578 1 28.78 4 GLN B C 1
ATOM 2771 O O . GLN B 1 4 ? -6.445 60.469 21.531 1 28.78 4 GLN B O 1
ATOM 2776 N N . SER B 1 5 ? -6.324 60.812 23.625 1 32.56 5 SER B N 1
ATOM 2777 C CA . SER B 1 5 ? -5.16 60 23.969 1 32.56 5 SER B CA 1
ATOM 2778 C C . SER B 1 5 ? -5.422 58.531 23.672 1 32.56 5 SER B C 1
ATOM 2780 O O . SER B 1 5 ? -6.375 57.938 24.203 1 32.56 5 SER B O 1
ATOM 2782 N N . SER B 1 6 ? -5.473 58.125 22.5 1 34.66 6 SER B N 1
ATOM 2783 C CA . SER B 1 6 ? -5.441 56.656 22.297 1 34.66 6 SER B CA 1
ATOM 2784 C C . SER B 1 6 ? -4.562 56 23.359 1 34.66 6 SER B C 1
ATOM 2786 O O . SER B 1 6 ? -3.346 56.188 23.375 1 34.66 6 SER B O 1
ATOM 2788 N N . SER B 1 7 ? -5.008 55.812 24.578 1 35.09 7 SER B N 1
ATOM 2789 C CA . SER B 1 7 ? -4.391 55.031 25.641 1 35.09 7 SER B CA 1
ATOM 2790 C C . SER B 1 7 ? -3.873 53.688 25.109 1 35.09 7 SER B C 1
ATOM 2792 O O . SER B 1 7 ? -4.648 52.875 24.609 1 35.09 7 SER B O 1
ATOM 2794 N N . ILE B 1 8 ? -2.812 53.656 24.406 1 42.78 8 ILE B N 1
ATOM 2795 C CA . ILE B 1 8 ? -2.166 52.344 24.312 1 42.78 8 ILE B CA 1
ATOM 2796 C C . ILE B 1 8 ? -2.404 51.562 25.594 1 42.78 8 ILE B C 1
ATOM 2798 O O . ILE B 1 8 ? -1.908 51.938 26.656 1 42.78 8 ILE B O 1
ATOM 2802 N N . GLY B 1 9 ? -3.68 51.188 25.812 1 38.09 9 GLY B N 1
ATOM 2803 C CA . GLY B 1 9 ? -4.062 50.344 26.953 1 38.09 9 GLY B CA 1
ATOM 2804 C C . GLY B 1 9 ? -3.027 49.312 27.312 1 38.09 9 GLY B C 1
ATOM 2805 O O . GLY B 1 9 ? -2.695 48.438 26.484 1 38.09 9 GLY B O 1
ATOM 2806 N N . TYR B 1 10 ? -2.051 49.656 28.141 1 43.69 10 TYR B N 1
ATOM 2807 C CA . TYR B 1 10 ? -1.225 48.656 28.828 1 43.69 10 TYR B CA 1
ATOM 2808 C C . TYR B 1 10 ? -2.076 47.531 29.359 1 43.69 10 TYR B C 1
ATOM 2810 O O . TYR B 1 10 ? -3 47.75 30.141 1 43.69 10 TYR B O 1
ATOM 2818 N N . THR B 1 11 ? -2.461 46.656 28.594 1 42.75 11 THR B N 1
ATOM 2819 C CA . THR B 1 11 ? -3.055 45.5 29.266 1 42.75 11 THR B CA 1
ATOM 2820 C C . THR B 1 11 ? -2.262 45.125 30.516 1 42.75 11 THR B C 1
ATOM 2822 O O . THR B 1 11 ? -1.049 44.938 30.453 1 42.75 11 THR B O 1
ATOM 2825 N N . ILE B 1 12 ? -2.625 45.562 31.656 1 44.31 12 ILE B N 1
ATOM 2826 C CA . ILE B 1 12 ? -2.08 45.219 32.969 1 44.31 12 ILE B CA 1
ATOM 2827 C C . ILE B 1 12 ? -1.843 43.719 33.031 1 44.31 12 ILE B C 1
ATOM 2829 O O . ILE B 1 12 ? -2.795 42.938 33.094 1 44.31 12 ILE B O 1
ATOM 2833 N N . MET B 1 13 ? -0.905 43.25 32.312 1 47.53 13 MET B N 1
ATOM 2834 C CA . MET B 1 13 ? -0.548 41.875 32.625 1 47.53 13 MET B CA 1
ATOM 2835 C C . MET B 1 13 ? -0.203 41.75 34.094 1 47.53 13 MET B C 1
ATOM 2837 O O . MET B 1 13 ? 0.136 42.719 34.781 1 47.53 13 MET B O 1
ATOM 2841 N N . GLY B 1 14 ? -0.514 40.719 34.781 1 50.06 14 GLY B N 1
ATOM 2842 C CA . GLY B 1 14 ? -0.265 40.5 36.188 1 50.06 14 GLY B CA 1
ATOM 2843 C C . GLY B 1 14 ? 1.086 41.031 36.656 1 50.06 14 GLY B C 1
ATOM 2844 O O . GLY B 1 14 ? 1.949 41.344 35.812 1 50.06 14 GLY B O 1
ATOM 2845 N N . LYS B 1 15 ? 1.288 41.5 37.875 1 52.16 15 LYS B N 1
ATOM 2846 C CA . LYS B 1 15 ? 2.42 42.062 38.594 1 52.16 15 LYS B CA 1
ATOM 2847 C C . LYS B 1 15 ? 3.734 41.438 38.156 1 52.16 15 LYS B C 1
ATOM 2849 O O . LYS B 1 15 ? 4.785 42.062 38.188 1 52.16 15 LYS B O 1
ATOM 2854 N N . THR B 1 16 ? 3.662 40.219 37.656 1 59.12 16 THR B N 1
ATOM 2855 C CA . THR B 1 16 ? 4.91 39.5 37.469 1 59.12 16 THR B CA 1
ATOM 2856 C C . THR B 1 16 ? 5.258 39.344 36 1 59.12 16 THR B C 1
ATOM 2858 O O . THR B 1 16 ? 6.145 38.594 35.625 1 59.12 16 THR B O 1
ATOM 2861 N N . ALA B 1 17 ? 4.605 40.125 35.125 1 70.31 17 ALA B N 1
ATOM 2862 C CA . ALA B 1 17 ? 4.898 39.938 33.688 1 70.31 17 ALA B CA 1
ATOM 2863 C C . ALA B 1 17 ? 6.176 40.656 33.312 1 70.31 17 ALA B C 1
ATOM 2865 O O . ALA B 1 17 ? 6.508 41.719 33.875 1 70.31 17 ALA B O 1
ATOM 2866 N N . ASP B 1 18 ? 7.008 40.031 32.375 1 78.56 18 ASP B N 1
ATOM 2867 C CA . ASP B 1 18 ? 8.18 40.688 31.812 1 78.56 18 ASP B CA 1
ATOM 2868 C C . ASP B 1 18 ? 7.789 42 31.125 1 78.56 18 ASP B C 1
ATOM 2870 O O . ASP B 1 18 ? 6.676 42.125 30.609 1 78.56 18 ASP B O 1
ATOM 2874 N N . LEU B 1 19 ? 8.648 42.938 31.219 1 84.62 19 LEU B N 1
ATOM 2875 C CA . LEU B 1 19 ? 8.422 44.219 30.531 1 84.62 19 LEU B CA 1
ATOM 2876 C C . LEU B 1 19 ? 8.289 44.031 29.031 1 84.62 19 LEU B C 1
ATOM 2878 O O . LEU B 1 19 ? 9.031 43.219 28.438 1 84.62 19 LEU B O 1
ATOM 2882 N N . THR B 1 20 ? 7.359 44.688 28.469 1 84.62 20 THR B N 1
ATOM 2883 C CA . THR B 1 20 ? 7.188 44.625 27.016 1 84.62 20 THR B CA 1
ATOM 2884 C C . THR B 1 20 ? 8.219 45.531 26.328 1 84.62 20 THR B C 1
ATOM 2886 O O . THR B 1 20 ? 8.883 46.344 26.984 1 84.62 20 THR B O 1
ATOM 2889 N N . VAL B 1 21 ? 8.406 45.312 25.094 1 86.62 21 VAL B N 1
ATOM 2890 C CA . VAL B 1 21 ? 9.336 46.125 24.312 1 86.62 21 VAL B CA 1
ATOM 2891 C C . VAL B 1 21 ? 8.93 47.594 24.406 1 86.62 21 VAL B C 1
ATOM 2893 O O . VAL B 1 21 ? 9.789 48.5 24.484 1 86.62 21 VAL B O 1
ATOM 2896 N N . VAL B 1 22 ? 7.703 47.812 24.359 1 87.56 22 VAL B N 1
ATOM 2897 C CA . VAL B 1 22 ? 7.176 49.188 24.438 1 87.56 22 VAL B CA 1
ATOM 2898 C C . VAL B 1 22 ? 7.555 49.781 25.781 1 87.56 22 VAL B C 1
ATOM 2900 O O . VAL B 1 22 ? 8.016 50.938 25.844 1 87.56 22 VAL B O 1
ATOM 2903 N N . GLN B 1 23 ? 7.414 49.031 26.781 1 87.94 23 GLN B N 1
ATOM 2904 C CA . GLN B 1 23 ? 7.738 49.531 28.109 1 87.94 23 GLN B CA 1
ATOM 2905 C C . GLN B 1 23 ? 9.234 49.781 28.266 1 87.94 23 GLN B C 1
ATOM 2907 O O . GLN B 1 23 ? 9.648 50.781 28.812 1 87.94 23 GLN B O 1
ATOM 2912 N N . LYS B 1 24 ? 9.938 48.844 27.766 1 89.62 24 LYS B N 1
ATOM 2913 C CA . LYS B 1 24 ? 11.391 48.969 27.844 1 89.62 24 LYS B CA 1
ATOM 2914 C C . LYS B 1 24 ? 11.875 50.219 27.094 1 89.62 24 LYS B C 1
ATOM 2916 O O . LYS B 1 24 ? 12.719 50.938 27.594 1 89.62 24 LYS B O 1
ATOM 2921 N N . THR B 1 25 ? 11.32 50.312 25.953 1 90.69 25 THR B N 1
ATOM 2922 C CA . THR B 1 25 ? 11.703 51.469 25.141 1 90.69 25 THR B CA 1
ATOM 2923 C C . THR B 1 25 ? 11.281 52.781 25.812 1 90.69 25 THR B C 1
ATOM 2925 O O . THR B 1 25 ? 12.023 53.75 25.781 1 90.69 25 THR B O 1
ATOM 2928 N N . THR B 1 26 ? 10.148 52.844 26.344 1 90.75 26 THR B N 1
ATOM 2929 C CA . THR B 1 26 ? 9.664 54.031 27.062 1 90.75 26 THR B CA 1
ATOM 2930 C C . THR B 1 26 ? 10.586 54.344 28.234 1 90.75 26 THR B C 1
ATOM 2932 O O . THR B 1 26 ? 10.938 55.5 28.453 1 90.75 26 THR B O 1
ATOM 2935 N N . ILE B 1 27 ? 10.961 53.312 28.953 1 90.25 27 ILE B N 1
ATOM 2936 C CA . ILE B 1 27 ? 11.836 53.469 30.094 1 90.25 27 ILE B CA 1
ATOM 2937 C C . ILE B 1 27 ? 13.18 54.031 29.656 1 90.25 27 ILE B C 1
ATOM 2939 O O . ILE B 1 27 ? 13.672 55.031 30.219 1 90.25 27 ILE B O 1
ATOM 2943 N N . ASP B 1 28 ? 13.695 53.438 28.625 1 91.38 28 ASP B N 1
ATOM 2944 C CA . ASP B 1 28 ? 15.008 53.844 28.125 1 91.38 28 ASP B CA 1
ATOM 2945 C C . ASP B 1 28 ? 14.977 55.312 27.625 1 91.38 28 ASP B C 1
ATOM 2947 O O . ASP B 1 28 ? 15.891 56.062 27.906 1 91.38 28 ASP B O 1
ATOM 2951 N N . THR B 1 29 ? 13.953 55.688 26.953 1 91.56 29 THR B N 1
ATOM 2952 C CA . THR B 1 29 ? 13.82 57 26.375 1 91.56 29 THR B CA 1
ATOM 2953 C C . THR B 1 29 ? 13.68 58.062 27.469 1 91.56 29 THR B C 1
ATOM 2955 O O . THR B 1 29 ? 14.359 59.094 27.438 1 91.56 29 THR B O 1
ATOM 2958 N N . LEU B 1 30 ? 12.898 57.875 28.422 1 92.56 30 LEU B N 1
ATOM 2959 C CA . LEU B 1 30 ? 12.656 58.812 29.5 1 92.56 30 LEU B CA 1
ATOM 2960 C C . LEU B 1 30 ? 13.859 58.906 30.438 1 92.56 30 LEU B C 1
ATOM 2962 O O . LEU B 1 30 ? 14.156 59.969 30.984 1 92.56 30 LEU B O 1
ATOM 2966 N N . HIS B 1 31 ? 14.516 57.812 30.609 1 92.5 31 HIS B N 1
ATOM 2967 C CA . HIS B 1 31 ? 15.734 57.812 31.406 1 92.5 31 HIS B CA 1
ATOM 2968 C C . HIS B 1 31 ? 16.812 58.656 30.766 1 92.5 31 HIS B C 1
ATOM 2970 O O . HIS B 1 31 ? 17.516 59.406 31.453 1 92.5 31 HIS B O 1
ATOM 2976 N N . LYS B 1 32 ? 16.906 58.5 29.516 1 90.38 32 LYS B N 1
ATOM 2977 C CA . LYS B 1 32 ? 17.891 59.281 28.766 1 90.38 32 LYS B CA 1
ATOM 2978 C C . LYS B 1 32 ? 17.562 60.781 28.875 1 90.38 32 LYS B C 1
ATOM 2980 O O . LYS B 1 32 ? 18.469 61.625 28.891 1 90.38 32 LYS B O 1
ATOM 2985 N N . GLU B 1 33 ? 16.312 61.188 28.969 1 90.25 33 GLU B N 1
ATOM 2986 C CA . GLU B 1 33 ? 15.852 62.562 29.078 1 90.25 33 GLU B CA 1
ATOM 2987 C C . GLU B 1 33 ? 15.992 63.062 30.5 1 90.25 33 GLU B C 1
ATOM 2989 O O . GLU B 1 33 ? 15.727 64.25 30.766 1 90.25 33 GLU B O 1
ATOM 2994 N N . GLY B 1 34 ? 16.328 62.156 31.5 1 88.94 34 GLY B N 1
ATOM 2995 C CA . GLY B 1 34 ? 16.656 62.562 32.844 1 88.94 34 GLY B CA 1
ATOM 2996 C C . GLY B 1 34 ? 15.461 62.562 33.781 1 88.94 34 GLY B C 1
ATOM 2997 O O . GLY B 1 34 ? 15.477 63.219 34.844 1 88.94 34 GLY B O 1
ATOM 2998 N N . LYS B 1 35 ? 14.438 61.969 33.438 1 92.56 35 LYS B N 1
ATOM 2999 C CA . LYS B 1 35 ? 13.266 61.906 34.281 1 92.56 35 LYS B CA 1
ATOM 3000 C C . LYS B 1 35 ? 13.508 61 35.5 1 92.56 35 LYS B C 1
ATOM 3002 O O . LYS B 1 35 ? 14.328 60.094 35.438 1 92.56 35 LYS B O 1
ATOM 3007 N N . THR B 1 36 ? 12.75 61.344 36.531 1 93.38 36 THR B N 1
ATOM 3008 C CA . THR B 1 36 ? 12.883 60.531 37.75 1 93.38 36 THR B CA 1
ATOM 3009 C C . THR B 1 36 ? 12.211 59.156 37.562 1 93.38 36 THR B C 1
ATOM 3011 O O . THR B 1 36 ? 11.32 59.031 36.719 1 93.38 36 THR B O 1
ATOM 3014 N N . GLN B 1 37 ? 12.68 58.188 38.344 1 93.88 37 GLN B N 1
ATOM 3015 C CA . GLN B 1 37 ? 12.18 56.812 38.219 1 93.88 37 GLN B CA 1
ATOM 3016 C C . GLN B 1 37 ? 10.688 56.75 38.531 1 93.88 37 GLN B C 1
ATOM 3018 O O . GLN B 1 37 ? 9.969 55.906 37.969 1 93.88 37 GLN B O 1
ATOM 3023 N N . LYS B 1 38 ? 10.195 57.562 39.406 1 93.56 38 LYS B N 1
ATOM 3024 C CA . LYS B 1 38 ? 8.781 57.625 39.75 1 93.56 38 LYS B CA 1
ATOM 3025 C C . LYS B 1 38 ? 7.938 58.031 38.531 1 93.56 38 LYS B C 1
ATOM 3027 O O . LYS B 1 38 ? 6.906 57.406 38.25 1 93.56 38 LYS B O 1
ATOM 3032 N N . VAL B 1 39 ? 8.391 59.062 37.875 1 92.69 39 VAL B N 1
ATOM 3033 C CA . VAL B 1 39 ? 7.691 59.594 36.688 1 92.69 39 VAL B CA 1
ATOM 3034 C C . VAL B 1 39 ? 7.758 58.562 35.562 1 92.69 39 VAL B C 1
ATOM 3036 O O . VAL B 1 39 ? 6.773 58.344 34.844 1 92.69 39 VAL B O 1
ATOM 3039 N N . ILE B 1 40 ? 8.922 57.938 35.406 1 93.81 40 ILE B N 1
ATOM 3040 C CA . ILE B 1 40 ? 9.117 56.938 34.375 1 93.81 40 ILE B CA 1
ATOM 3041 C C . ILE B 1 40 ? 8.172 55.75 34.625 1 93.81 40 ILE B C 1
ATOM 3043 O O . ILE B 1 40 ? 7.555 55.25 33.656 1 93.81 40 ILE B O 1
ATOM 3047 N N . ALA B 1 41 ? 8.07 55.281 35.812 1 93.19 41 ALA B N 1
ATOM 3048 C CA . ALA B 1 41 ? 7.211 54.156 36.156 1 93.19 41 ALA B CA 1
ATOM 3049 C C . ALA B 1 41 ? 5.75 54.438 35.812 1 93.19 41 ALA B C 1
ATOM 3051 O O . ALA B 1 41 ? 5.043 53.594 35.281 1 93.19 41 ALA B O 1
ATOM 3052 N N . LYS B 1 42 ? 5.301 55.625 36.094 1 91.06 42 LYS B N 1
ATOM 3053 C CA . LYS B 1 42 ? 3.928 56.031 35.812 1 91.06 42 LYS B CA 1
ATOM 3054 C C . LYS B 1 42 ? 3.652 56.062 34.312 1 91.06 42 LYS B C 1
ATOM 3056 O O . LYS B 1 42 ? 2.623 55.562 33.844 1 91.06 42 LYS B O 1
ATOM 3061 N N . GLU B 1 43 ? 4.594 56.531 33.625 1 89.12 43 GLU B N 1
ATOM 3062 C CA . GLU B 1 43 ? 4.395 56.688 32.188 1 89.12 43 GLU B CA 1
ATOM 3063 C C . GLU B 1 43 ? 4.477 55.312 31.469 1 89.12 43 GLU B C 1
ATOM 3065 O O . GLU B 1 43 ? 3.742 55.094 30.5 1 89.12 43 GLU B O 1
ATOM 3070 N N . ALA B 1 44 ? 5.383 54.5 31.875 1 90.62 44 ALA B N 1
ATOM 3071 C CA . ALA B 1 44 ? 5.574 53.188 31.266 1 90.62 44 ALA B CA 1
ATOM 3072 C C . ALA B 1 44 ? 4.52 52.188 31.75 1 90.62 44 ALA B C 1
ATOM 3074 O O . ALA B 1 44 ? 4.328 51.125 31.141 1 90.62 44 ALA B O 1
ATOM 3075 N N . GLY B 1 45 ? 3.822 52.5 32.812 1 87.5 45 GLY B N 1
ATOM 3076 C CA . GLY B 1 45 ? 2.799 51.625 33.344 1 87.5 45 GLY B CA 1
ATOM 3077 C C . GLY B 1 45 ? 3.369 50.406 34.062 1 87.5 45 GLY B C 1
ATOM 3078 O O . GLY B 1 45 ? 2.891 49.281 33.875 1 87.5 45 GLY B O 1
ATOM 3079 N N . CYS B 1 46 ? 4.453 50.625 34.75 1 88.5 46 CYS B N 1
ATOM 3080 C CA . CYS B 1 46 ? 5.062 49.5 35.5 1 88.5 46 CYS B CA 1
ATOM 3081 C C . CYS B 1 46 ? 5.539 49.969 36.875 1 88.5 46 CYS B C 1
ATOM 3083 O O . CYS B 1 46 ? 5.367 51.125 37.219 1 88.5 46 CYS B O 1
ATOM 3085 N N . SER B 1 47 ? 6.047 49.062 37.625 1 87.81 47 SER B N 1
ATOM 3086 C CA . SER B 1 47 ? 6.48 49.406 38.969 1 87.81 47 SER B CA 1
ATOM 3087 C C . SER B 1 47 ? 7.836 50.094 38.938 1 87.81 47 SER B C 1
ATOM 3089 O O . SER B 1 47 ? 8.625 49.906 38.031 1 87.81 47 SER B O 1
ATOM 3091 N N . GLN B 1 48 ? 8.062 50.906 39.969 1 91 48 GLN B N 1
ATOM 3092 C CA . GLN B 1 48 ? 9.336 51.594 40.094 1 91 48 GLN B CA 1
ATOM 3093 C C . GLN B 1 48 ? 10.492 50.625 40.188 1 91 48 GLN B C 1
ATOM 3095 O O . GLN B 1 48 ? 11.586 50.875 39.688 1 91 48 GLN B O 1
ATOM 3100 N N . SER B 1 49 ? 10.164 49.531 40.844 1 89.62 49 SER B N 1
ATOM 3101 C CA . SER B 1 49 ? 11.195 48.5 40.969 1 89.62 49 SER B CA 1
ATOM 3102 C C . SER B 1 49 ? 11.578 47.938 39.594 1 89.62 49 SER B C 1
ATOM 3104 O O . SER B 1 49 ? 12.758 47.688 39.312 1 89.62 49 SER B O 1
ATOM 3106 N N . SER B 1 50 ? 10.648 47.75 38.75 1 89.12 50 SER B N 1
ATOM 3107 C CA . SER B 1 50 ? 10.898 47.25 37.406 1 89.12 50 SER B CA 1
ATOM 3108 C C . SER B 1 50 ? 11.734 48.25 36.594 1 89.12 50 SER B C 1
ATOM 3110 O O . SER B 1 50 ? 12.594 47.844 35.812 1 89.12 50 SER B O 1
ATOM 3112 N N . VAL B 1 51 ? 11.461 49.469 36.781 1 92 51 VAL B N 1
ATOM 3113 C CA . VAL B 1 51 ? 12.219 50.531 36.094 1 92 51 VAL B CA 1
ATOM 3114 C C . VAL B 1 51 ? 13.672 50.5 36.562 1 92 51 VAL B C 1
ATOM 3116 O O . VAL B 1 51 ? 14.586 50.5 35.719 1 92 51 VAL B O 1
ATOM 3119 N N . SER B 1 52 ? 13.797 50.438 37.875 1 92.31 52 SER B N 1
ATOM 3120 C CA . SER B 1 52 ? 15.148 50.406 38.438 1 92.31 52 SER B CA 1
ATOM 3121 C C . SER B 1 52 ? 15.93 49.188 37.938 1 92.31 52 SER B C 1
ATOM 3123 O O . SER B 1 52 ? 17.094 49.344 37.531 1 92.31 52 SER B O 1
ATOM 3125 N N . LYS B 1 53 ? 15.25 48.062 37.906 1 90.94 53 LYS B N 1
ATOM 3126 C CA . LYS B 1 53 ? 15.914 46.844 37.469 1 90.94 53 LYS B CA 1
ATOM 3127 C C . LYS B 1 53 ? 16.297 46.938 36 1 90.94 53 LYS B C 1
ATOM 3129 O O . LYS B 1 53 ? 17.359 46.438 35.594 1 90.94 53 LYS B O 1
ATOM 3134 N N . HIS B 1 54 ? 15.469 47.469 35.219 1 90.75 54 HIS B N 1
ATOM 3135 C CA . HIS B 1 54 ? 15.734 47.594 33.781 1 90.75 54 HIS B CA 1
ATOM 3136 C C . HIS B 1 54 ? 16.875 48.562 33.531 1 90.75 54 HIS B C 1
ATOM 3138 O O . HIS B 1 54 ? 17.781 48.281 32.719 1 90.75 54 HIS B O 1
ATOM 3144 N N . ILE B 1 55 ? 16.875 49.688 34.188 1 89.81 55 ILE B N 1
ATOM 3145 C CA . ILE B 1 55 ? 17.875 50.719 33.969 1 89.81 55 ILE B CA 1
ATOM 3146 C C . ILE B 1 55 ? 19.25 50.188 34.406 1 89.81 55 ILE B C 1
ATOM 3148 O O . ILE B 1 55 ? 20.25 50.438 33.75 1 89.81 55 ILE B O 1
ATOM 3152 N N . ASN B 1 56 ? 19.156 49.406 35.438 1 90.12 56 ASN B N 1
ATOM 3153 C CA . ASN B 1 56 ? 20.422 48.875 35.938 1 90.12 56 ASN B CA 1
ATOM 3154 C C . ASN B 1 56 ? 20.797 47.562 35.281 1 90.12 56 ASN B C 1
ATOM 3156 O O . ASN B 1 56 ? 21.75 46.875 35.719 1 90.12 56 ASN B O 1
ATOM 3160 N N . ARG B 1 57 ? 20.031 47.125 34.188 1 87.81 57 ARG B N 1
ATOM 3161 C CA . ARG B 1 57 ? 20.297 45.906 33.438 1 87.81 57 ARG B CA 1
ATOM 3162 C C . ARG B 1 57 ? 20.266 44.688 34.344 1 87.81 57 ARG B C 1
ATOM 3164 O O . ARG B 1 57 ? 21.078 43.75 34.156 1 87.81 57 ARG B O 1
ATOM 3171 N N . GLU B 1 58 ? 19.438 44.781 35.281 1 80.44 58 GLU B N 1
ATOM 3172 C CA . GLU B 1 58 ? 19.297 43.656 36.219 1 80.44 58 GLU B CA 1
ATOM 3173 C C . GLU B 1 58 ? 18.016 42.875 35.969 1 80.44 58 GLU B C 1
ATOM 3175 O O . GLU B 1 58 ? 17.688 41.969 36.719 1 80.44 58 GLU B O 1
ATOM 3180 N N . ALA B 1 59 ? 17.234 43.375 35.094 1 75.62 59 ALA B N 1
ATOM 3181 C CA . ALA B 1 59 ? 15.992 42.688 34.781 1 75.62 59 ALA B CA 1
ATOM 3182 C C . ALA B 1 59 ? 16.281 41.281 34.25 1 75.62 59 ALA B C 1
ATOM 3184 O O . ALA B 1 59 ? 17 41.125 33.25 1 75.62 59 ALA B O 1
ATOM 3185 N N . LYS B 1 60 ? 15.992 40.25 35.062 1 73.31 60 LYS B N 1
ATOM 3186 C CA . LYS B 1 60 ? 16.172 38.844 34.656 1 73.31 60 LYS B CA 1
ATOM 3187 C C . LYS B 1 60 ? 14.859 38.281 34.125 1 73.31 60 LYS B C 1
ATOM 3189 O O . LYS B 1 60 ? 13.797 38.469 34.719 1 73.31 60 LYS B O 1
ATOM 3194 N N . GLY B 1 61 ? 14.688 38.281 32.844 1 69.38 61 GLY B N 1
ATOM 3195 C CA . GLY B 1 61 ? 13.516 37.625 32.281 1 69.38 61 GLY B CA 1
ATOM 3196 C C . GLY B 1 61 ? 13.125 36.344 33.031 1 69.38 61 GLY B C 1
ATOM 3197 O O . GLY B 1 61 ? 13.961 35.75 33.719 1 69.38 61 GLY B O 1
ATOM 3198 N N . ARG B 1 62 ? 11.812 36.188 33.188 1 69.5 62 ARG B N 1
ATOM 3199 C CA . ARG B 1 62 ? 11.344 34.969 33.812 1 69.5 62 ARG B CA 1
ATOM 3200 C C . ARG B 1 62 ? 11.977 33.75 33.156 1 69.5 62 ARG B C 1
ATOM 3202 O O . ARG B 1 62 ? 12.055 33.656 31.938 1 69.5 62 ARG B O 1
ATOM 3209 N N . LYS B 1 63 ? 12.727 32.906 34.094 1 61.62 63 LYS B N 1
ATOM 3210 C CA . LYS B 1 63 ? 13.234 31.594 33.688 1 61.62 63 LYS B CA 1
ATOM 3211 C C . LYS B 1 63 ? 12.133 30.547 33.719 1 61.62 63 LYS B C 1
ATOM 3213 O O . LYS B 1 63 ? 11.203 30.625 34.531 1 61.62 63 LYS B O 1
ATOM 3218 N N . ARG B 1 64 ? 11.766 30.094 32.719 1 63.81 64 ARG B N 1
ATOM 3219 C CA . ARG B 1 64 ? 10.891 28.922 32.688 1 63.81 64 ARG B CA 1
ATOM 3220 C C . ARG B 1 64 ? 9.422 29.344 32.75 1 63.81 64 ARG B C 1
ATOM 3222 O O . ARG B 1 64 ? 8.742 29.047 33.75 1 63.81 64 ARG B O 1
ATOM 3229 N N . CYS B 1 65 ? 9.031 30.375 31.969 1 67.12 65 CYS B N 1
ATOM 3230 C CA . CYS B 1 65 ? 7.637 30.812 31.922 1 67.12 65 CYS B CA 1
ATOM 3231 C C . CYS B 1 65 ? 6.844 29.984 30.906 1 67.12 65 CYS B C 1
ATOM 3233 O O . CYS B 1 65 ? 7.426 29.281 30.078 1 67.12 65 CYS B O 1
ATOM 3235 N N . GLY B 1 66 ? 5.637 29.594 31.266 1 64.88 66 GLY B N 1
ATOM 3236 C CA . GLY B 1 66 ? 4.715 28.844 30.422 1 64.88 66 GLY B CA 1
ATOM 3237 C C . GLY B 1 66 ? 4.086 27.672 31.125 1 64.88 66 GLY B C 1
ATOM 3238 O O . GLY B 1 66 ? 4.484 27.312 32.25 1 64.88 66 GLY B O 1
ATOM 3239 N N . ARG B 1 67 ? 3.105 27.25 30.578 1 75.38 67 ARG B N 1
ATOM 3240 C CA . ARG B 1 67 ? 2.371 26.125 31.125 1 75.38 67 ARG B CA 1
ATOM 3241 C C . ARG B 1 67 ? 3.262 24.891 31.219 1 75.38 67 ARG B C 1
ATOM 3243 O O . ARG B 1 67 ? 4.012 24.578 30.297 1 75.38 67 ARG B O 1
ATOM 3250 N N . LYS B 1 68 ? 3.432 24.359 32.531 1 79.06 68 LYS B N 1
ATOM 3251 C CA . LYS B 1 68 ? 4.184 23.125 32.688 1 79.06 68 LYS B CA 1
ATOM 3252 C C . LYS B 1 68 ? 3.666 22.031 31.781 1 79.06 68 LYS B C 1
ATOM 3254 O O . LYS B 1 68 ? 2.465 21.953 31.516 1 79.06 68 LYS B O 1
ATOM 3259 N N . LYS B 1 69 ? 4.582 21.25 31.266 1 84.81 69 LYS B N 1
ATOM 3260 C CA . LYS B 1 69 ? 4.199 20.109 30.453 1 84.81 69 LYS B CA 1
ATOM 3261 C C . LYS B 1 69 ? 3.396 19.094 31.25 1 84.81 69 LYS B C 1
ATOM 3263 O O . LYS B 1 69 ? 3.664 18.891 32.438 1 84.81 69 LYS B O 1
ATOM 3268 N N . CYS B 1 70 ? 2.426 18.562 30.594 1 88.69 70 CYS B N 1
ATOM 3269 C CA . CYS B 1 70 ? 1.547 17.625 31.281 1 88.69 70 CYS B CA 1
ATOM 3270 C C . CYS B 1 70 ? 2.217 16.266 31.438 1 88.69 70 CYS B C 1
ATOM 3272 O O . CYS B 1 70 ? 1.742 15.414 32.188 1 88.69 70 CYS B O 1
ATOM 3274 N N . THR B 1 71 ? 3.346 15.977 30.797 1 91.38 71 THR B N 1
ATOM 3275 C CA . THR B 1 71 ? 4.004 14.68 30.859 1 91.38 71 THR B CA 1
ATOM 3276 C C . THR B 1 71 ? 5.43 14.82 31.391 1 91.38 71 THR B C 1
ATOM 3278 O O . THR B 1 71 ? 6.082 15.844 31.156 1 91.38 71 THR B O 1
ATOM 3281 N N . SER B 1 72 ? 5.918 13.875 32.094 1 92.12 72 SER B N 1
ATOM 3282 C CA . SER B 1 72 ? 7.277 13.836 32.625 1 92.12 72 SER B CA 1
ATOM 3283 C C . SER B 1 72 ? 8.227 13.133 31.656 1 92.12 72 SER B C 1
ATOM 3285 O O . SER B 1 72 ? 7.785 12.555 30.656 1 92.12 72 SER B O 1
ATOM 3287 N N . LYS B 1 73 ? 9.531 13.289 31.984 1 92.56 73 LYS B N 1
ATOM 3288 C CA . LYS B 1 73 ? 10.539 12.586 31.203 1 92.56 73 LYS B CA 1
ATOM 3289 C C . LYS B 1 73 ? 10.328 11.078 31.266 1 92.56 73 LYS B C 1
ATOM 3291 O O . LYS B 1 73 ? 10.555 10.375 30.281 1 92.56 73 LYS B O 1
ATOM 3296 N N . ARG B 1 74 ? 9.914 10.656 32.375 1 93.94 74 ARG B N 1
ATOM 3297 C CA . ARG B 1 74 ? 9.641 9.234 32.531 1 93.94 74 ARG B CA 1
ATOM 3298 C C . ARG B 1 74 ? 8.469 8.797 31.672 1 93.94 74 ARG B C 1
ATOM 3300 O O . ARG B 1 74 ? 8.508 7.734 31.047 1 93.94 74 ARG B O 1
ATOM 3307 N N . ASP B 1 75 ? 7.453 9.594 31.625 1 94.25 75 ASP B N 1
ATOM 3308 C CA . ASP B 1 75 ? 6.293 9.328 30.781 1 94.25 75 ASP B CA 1
ATOM 3309 C C . ASP B 1 75 ? 6.691 9.242 29.312 1 94.25 75 ASP B C 1
ATOM 3311 O O . ASP B 1 75 ? 6.238 8.352 28.578 1 94.25 75 ASP B O 1
ATOM 3315 N N . ASN B 1 76 ? 7.551 10.172 28.984 1 94.38 76 ASN B N 1
ATOM 3316 C CA . ASN B 1 76 ? 8.008 10.211 27.594 1 94.38 76 ASN B CA 1
ATOM 3317 C C . ASN B 1 76 ? 8.797 8.961 27.219 1 94.38 76 ASN B C 1
ATOM 3319 O O . ASN B 1 76 ? 8.664 8.445 26.109 1 94.38 76 ASN B O 1
ATOM 3323 N N . ARG B 1 77 ? 9.578 8.477 28.094 1 95.19 77 ARG B N 1
ATOM 3324 C CA . ARG B 1 77 ? 10.336 7.258 27.859 1 95.19 77 ARG B CA 1
ATOM 3325 C C . ARG B 1 77 ? 9.406 6.059 27.703 1 95.19 77 ARG B C 1
ATOM 3327 O O . ARG B 1 77 ? 9.648 5.188 26.859 1 95.19 77 ARG B O 1
ATOM 3334 N N . THR B 1 78 ? 8.359 6.094 28.469 1 95.88 78 THR B N 1
ATOM 3335 C CA . THR B 1 78 ? 7.375 5.023 28.359 1 95.88 78 THR B CA 1
ATOM 3336 C C . THR B 1 78 ? 6.684 5.055 27 1 95.88 78 THR B C 1
ATOM 3338 O O . THR B 1 78 ? 6.453 4.008 26.391 1 95.88 78 THR B O 1
ATOM 3341 N N . LEU B 1 79 ? 6.379 6.219 26.547 1 96.69 79 LEU B N 1
ATOM 3342 C CA . LEU B 1 79 ? 5.758 6.367 25.234 1 96.69 79 LEU B CA 1
ATOM 3343 C C . LEU B 1 79 ? 6.676 5.848 24.141 1 96.69 79 LEU B C 1
ATOM 3345 O O . LEU B 1 79 ? 6.238 5.113 23.25 1 96.69 79 LEU B O 1
ATOM 3349 N N . GLU B 1 80 ? 7.871 6.219 24.234 1 96.38 80 GLU B N 1
ATOM 3350 C CA . GLU B 1 80 ? 8.836 5.77 23.25 1 96.38 80 GLU B CA 1
ATOM 3351 C C . GLU B 1 80 ? 8.945 4.25 23.219 1 96.38 80 GLU B C 1
ATOM 3353 O O . GLU B 1 80 ? 9.016 3.641 22.156 1 96.38 80 GLU B O 1
ATOM 3358 N N . ARG B 1 81 ? 8.953 3.652 24.375 1 96.06 81 ARG B N 1
ATOM 3359 C CA . ARG B 1 81 ? 9.016 2.197 24.469 1 96.06 81 ARG B CA 1
ATOM 3360 C C . ARG B 1 81 ? 7.797 1.548 23.828 1 96.06 81 ARG B C 1
ATOM 3362 O O . ARG B 1 81 ? 7.926 0.554 23.109 1 96.06 81 ARG B O 1
ATOM 3369 N N . ILE B 1 82 ? 6.68 2.145 24.062 1 96 82 ILE B N 1
ATOM 3370 C CA . ILE B 1 82 ? 5.434 1.613 23.516 1 96 82 ILE B CA 1
ATOM 3371 C C . ILE B 1 82 ? 5.473 1.666 21.984 1 96 82 ILE B C 1
ATOM 3373 O O . ILE B 1 82 ? 5.117 0.695 21.312 1 96 82 ILE B O 1
ATOM 3377 N N . VAL B 1 83 ? 5.938 2.754 21.453 1 95.75 83 VAL B N 1
ATOM 3378 C CA . VAL B 1 83 ? 6.008 2.922 20.016 1 95.75 83 VAL B CA 1
ATOM 3379 C C . VAL B 1 83 ? 6.992 1.918 19.422 1 95.75 83 VAL B C 1
ATOM 3381 O O . VAL B 1 83 ? 6.703 1.277 18.406 1 95.75 83 VAL B O 1
ATOM 3384 N N . LYS B 1 84 ? 8.109 1.759 20.078 1 94.31 84 LYS B N 1
ATOM 3385 C CA . LYS B 1 84 ? 9.164 0.894 19.562 1 94.31 84 LYS B CA 1
ATOM 3386 C C . LYS B 1 84 ? 8.773 -0.577 19.672 1 94.31 84 LYS B C 1
ATOM 3388 O O . LYS B 1 84 ? 9.234 -1.406 18.875 1 94.31 84 LYS B O 1
ATOM 3393 N N . GLN B 1 85 ? 7.941 -0.856 20.578 1 92.88 85 GLN B N 1
ATOM 3394 C CA . GLN B 1 85 ? 7.492 -2.234 20.75 1 92.88 85 GLN B CA 1
ATOM 3395 C C . GLN B 1 85 ? 6.605 -2.67 19.578 1 92.88 85 GLN B C 1
ATOM 3397 O O . GLN B 1 85 ? 6.715 -3.799 19.094 1 92.88 85 GLN B O 1
ATOM 3402 N N . ASN B 1 86 ? 5.742 -1.791 19.125 1 90.5 86 ASN B N 1
ATOM 3403 C CA . ASN B 1 86 ? 4.926 -2.049 17.953 1 90.5 86 ASN B CA 1
ATOM 3404 C C . ASN B 1 86 ? 4.688 -0.775 17.141 1 90.5 86 ASN B C 1
ATOM 3406 O O . ASN B 1 86 ? 3.643 -0.136 17.281 1 90.5 86 ASN B O 1
ATOM 3410 N N . PRO B 1 87 ? 5.609 -0.596 16.281 1 93.94 87 PRO B N 1
ATOM 3411 C CA . PRO B 1 87 ? 5.551 0.668 15.547 1 93.94 87 PRO B CA 1
ATOM 3412 C C . PRO B 1 87 ? 4.445 0.686 14.492 1 93.94 87 PRO B C 1
ATOM 3414 O O . PRO B 1 87 ? 4.223 1.71 13.844 1 93.94 87 PRO B O 1
ATOM 3417 N N . PHE B 1 88 ? 3.701 -0.398 14.391 1 91.94 88 PHE B N 1
ATOM 3418 C CA . PHE B 1 88 ? 2.662 -0.465 13.367 1 91.94 88 PHE B CA 1
ATOM 3419 C C . PHE B 1 88 ? 1.305 -0.097 13.953 1 91.94 88 PHE B C 1
ATOM 3421 O O . PHE B 1 88 ? 0.312 -0.01 13.227 1 91.94 88 PHE B O 1
ATOM 3428 N N . LYS B 1 89 ? 1.228 0.188 15.227 1 91.69 89 LYS B N 1
ATOM 3429 C CA . LYS B 1 89 ? -0.012 0.651 15.844 1 91.69 89 LYS B CA 1
ATOM 3430 C C . LYS B 1 89 ? -0.322 2.09 15.445 1 91.69 89 LYS B C 1
ATOM 3432 O O . LYS B 1 89 ? 0.59 2.885 15.203 1 91.69 89 LYS B O 1
ATOM 3437 N N . ASN B 1 90 ? -1.59 2.35 15.359 1 91.06 90 ASN B N 1
ATOM 3438 C CA . ASN B 1 90 ? -1.949 3.736 15.078 1 91.06 90 ASN B CA 1
ATOM 3439 C C . ASN B 1 90 ? -1.901 4.594 16.344 1 91.06 90 ASN B C 1
ATOM 3441 O O . ASN B 1 90 ? -1.74 4.07 17.453 1 91.06 90 ASN B O 1
ATOM 3445 N N . VAL B 1 91 ? -1.996 5.867 16.172 1 94.69 91 VAL B N 1
ATOM 3446 C CA . VAL B 1 91 ? -1.827 6.801 17.281 1 94.69 91 VAL B CA 1
ATOM 3447 C C . VAL B 1 91 ? -2.875 6.523 18.359 1 94.69 91 VAL B C 1
ATOM 3449 O O . VAL B 1 91 ? -2.588 6.625 19.547 1 94.69 91 VAL B O 1
ATOM 3452 N N . GLY B 1 92 ? -4.062 6.184 17.875 1 94.19 92 GLY B N 1
ATOM 3453 C CA . GLY B 1 92 ? -5.109 5.871 18.828 1 94.19 92 GLY B CA 1
ATOM 3454 C C . GLY B 1 92 ? -4.777 4.68 19.703 1 94.19 92 GLY B C 1
ATOM 3455 O O . GLY B 1 92 ? -4.973 4.723 20.922 1 94.19 92 GLY B O 1
ATOM 3456 N N . GLU B 1 93 ? -4.305 3.65 19.141 1 92.94 93 GLU B N 1
ATOM 3457 C CA . GLU B 1 93 ? -3.912 2.449 19.875 1 92.94 93 GLU B CA 1
ATOM 3458 C C . GLU B 1 93 ? -2.738 2.73 20.812 1 92.94 93 GLU B C 1
ATOM 3460 O O . GLU B 1 93 ? -2.727 2.273 21.953 1 92.94 93 GLU B O 1
ATOM 3465 N N . ILE B 1 94 ? -1.775 3.48 20.344 1 95.56 94 ILE B N 1
ATOM 3466 C CA . ILE B 1 94 ? -0.61 3.85 21.141 1 95.56 94 ILE B CA 1
ATOM 3467 C C . ILE B 1 94 ? -1.048 4.688 22.328 1 95.56 94 ILE B C 1
ATOM 3469 O O . ILE B 1 94 ? -0.591 4.465 23.453 1 95.56 94 ILE B O 1
ATOM 3473 N N . HIS B 1 95 ? -1.963 5.609 22.047 1 96.88 95 HIS B N 1
ATOM 3474 C CA . HIS B 1 95 ? -2.488 6.461 23.109 1 96.88 95 HIS B CA 1
ATOM 3475 C C . HIS B 1 95 ? -3.193 5.633 24.188 1 96.88 95 HIS B C 1
ATOM 3477 O O . HIS B 1 95 ? -2.998 5.863 25.375 1 96.88 95 HIS B O 1
ATOM 3483 N N . LYS B 1 96 ? -3.988 4.699 23.75 1 96 96 LYS B N 1
ATOM 3484 C CA . LYS B 1 96 ? -4.695 3.838 24.688 1 96 96 LYS B CA 1
ATOM 3485 C C . LYS B 1 96 ? -3.719 3.064 25.578 1 96 96 LYS B C 1
ATOM 3487 O O . LYS B 1 96 ? -3.916 2.961 26.781 1 96 96 LYS B O 1
ATOM 3492 N N . GLU B 1 97 ? -2.709 2.527 25.016 1 95.69 97 GLU B N 1
ATOM 3493 C CA . GLU B 1 97 ? -1.694 1.795 25.781 1 95.69 97 GLU B CA 1
ATOM 3494 C C . GLU B 1 97 ? -0.949 2.717 26.734 1 95.69 97 GLU B C 1
ATOM 3496 O O . GLU B 1 97 ? -0.64 2.328 27.859 1 95.69 97 GLU B O 1
ATOM 3501 N N . TRP B 1 98 ? -0.66 3.893 26.266 1 96.56 98 TRP B N 1
ATOM 3502 C CA . TRP B 1 98 ? 0.038 4.875 27.078 1 96.56 98 TRP B CA 1
ATOM 3503 C C . TRP B 1 98 ? -0.819 5.301 28.266 1 96.56 98 TRP B C 1
ATOM 3505 O O . TRP B 1 98 ? -0.323 5.41 29.391 1 96.56 98 TRP B O 1
ATOM 3515 N N . THR B 1 99 ? -2.117 5.477 28.031 1 95.94 99 THR B N 1
ATOM 3516 C CA . THR B 1 99 ? -3.062 5.789 29.094 1 95.94 99 THR B CA 1
ATOM 3517 C C . THR B 1 99 ? -3.154 4.637 30.094 1 95.94 99 THR B C 1
ATOM 3519 O O . THR B 1 99 ? -3.199 4.855 31.312 1 95.94 99 THR B O 1
ATOM 3522 N N . ALA B 1 100 ? -3.152 3.453 29.641 1 95.69 100 ALA B N 1
ATOM 3523 C CA . ALA B 1 100 ? -3.209 2.268 30.484 1 95.69 100 ALA B CA 1
ATOM 3524 C C . ALA B 1 100 ? -1.956 2.152 31.344 1 95.69 100 ALA B C 1
ATOM 3526 O O . ALA B 1 100 ? -1.991 1.559 32.438 1 95.69 100 ALA B O 1
ATOM 3527 N N . ALA B 1 101 ? -0.883 2.68 30.875 1 94.06 101 ALA B N 1
ATOM 3528 C CA . ALA B 1 101 ? 0.373 2.658 31.625 1 94.06 101 ALA B CA 1
ATOM 3529 C C . ALA B 1 101 ? 0.377 3.721 32.719 1 94.06 101 ALA B C 1
ATOM 3531 O O . ALA B 1 101 ? 1.357 3.859 33.438 1 94.06 101 ALA B O 1
ATOM 3532 N N . GLY B 1 102 ? -0.659 4.664 32.781 1 92.25 102 GLY B N 1
ATOM 3533 C CA . GLY B 1 102 ? -0.819 5.57 33.906 1 92.25 102 GLY B CA 1
ATOM 3534 C C . GLY B 1 102 ? -0.626 7.027 33.531 1 92.25 102 GLY B C 1
ATOM 3535 O O . GLY B 1 102 ? -0.59 7.898 34.406 1 92.25 102 GLY B O 1
ATOM 3536 N N . VAL B 1 103 ? -0.439 7.207 32.281 1 93.12 103 VAL B N 1
ATOM 3537 C CA . VAL B 1 103 ? -0.179 8.586 31.875 1 93.12 103 VAL B CA 1
ATOM 3538 C C . VAL B 1 103 ? -1.46 9.211 31.328 1 93.12 103 VAL B C 1
ATOM 3540 O O . VAL B 1 103 ? -2.152 8.609 30.516 1 93.12 103 VAL B O 1
ATOM 3543 N N . SER B 1 104 ? -1.808 10.352 31.812 1 90.25 104 SER B N 1
ATOM 3544 C CA . SER B 1 104 ? -2.992 11.07 31.359 1 90.25 104 SER B CA 1
ATOM 3545 C C . SER B 1 104 ? -2.623 12.156 30.359 1 90.25 104 SER B C 1
ATOM 3547 O O . SER B 1 104 ? -1.973 13.148 30.703 1 90.25 104 SER B O 1
ATOM 3549 N N . ALA B 1 105 ? -2.787 12.008 29.188 1 93.94 105 ALA B N 1
ATOM 3550 C CA . ALA B 1 105 ? -2.562 12.961 28.109 1 93.94 105 ALA B CA 1
ATOM 3551 C C . ALA B 1 105 ? -3.582 12.773 26.984 1 93.94 105 ALA B C 1
ATOM 3553 O O . ALA B 1 105 ? -4.215 11.719 26.891 1 93.94 105 ALA B O 1
ATOM 3554 N N . SER B 1 106 ? -3.822 13.812 26.266 1 95.38 106 SER B N 1
ATOM 3555 C CA . SER B 1 106 ? -4.742 13.711 25.141 1 95.38 106 SER B CA 1
ATOM 3556 C C . SER B 1 106 ? -4.098 12.984 23.953 1 95.38 106 SER B C 1
ATOM 3558 O O . SER B 1 106 ? -2.875 12.852 23.906 1 95.38 106 SER B O 1
ATOM 3560 N N . ARG B 1 107 ? -4.895 12.555 23.094 1 95.88 107 ARG B N 1
ATOM 3561 C CA . ARG B 1 107 ? -4.406 11.922 21.875 1 95.88 107 ARG B CA 1
ATOM 3562 C C . ARG B 1 107 ? -3.525 12.875 21.078 1 95.88 107 ARG B C 1
ATOM 3564 O O . ARG B 1 107 ? -2.518 12.461 20.5 1 95.88 107 ARG B O 1
ATOM 3571 N N . THR B 1 108 ? -3.91 14.133 21.078 1 96 108 THR B N 1
ATOM 3572 C CA . THR B 1 108 ? -3.148 15.148 20.344 1 96 108 THR B CA 1
ATOM 3573 C C . THR B 1 108 ? -1.769 15.328 20.969 1 96 108 THR B C 1
ATOM 3575 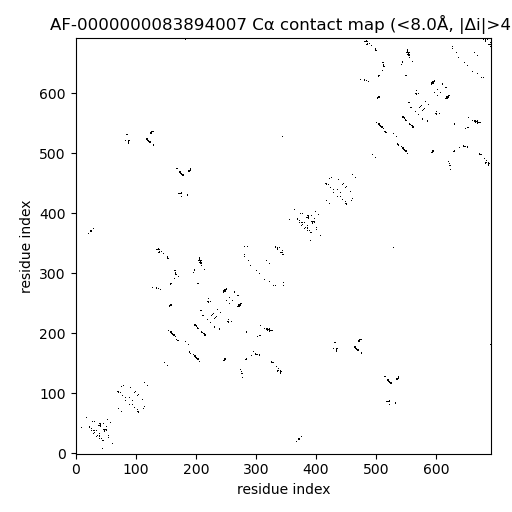O O . THR B 1 108 ? -0.771 15.469 20.266 1 96 108 THR B O 1
ATOM 3578 N N . THR B 1 109 ? -1.758 15.266 22.266 1 95.31 109 THR B N 1
ATOM 3579 C CA . THR B 1 109 ? -0.484 15.367 22.969 1 95.31 109 THR B CA 1
ATOM 3580 C C . THR B 1 109 ? 0.4 14.164 22.656 1 95.31 109 THR B C 1
ATOM 3582 O O . THR B 1 109 ? 1.604 14.312 22.453 1 95.31 109 THR B O 1
ATOM 3585 N N . THR B 1 110 ? -0.251 12.984 22.656 1 96.12 110 THR B N 1
ATOM 3586 C CA . THR B 1 110 ? 0.473 11.773 22.297 1 96.12 110 THR B CA 1
ATOM 3587 C C . THR B 1 110 ? 1.125 11.922 20.922 1 96.12 110 THR B C 1
ATOM 3589 O O . THR B 1 110 ? 2.322 11.672 20.766 1 96.12 110 THR B O 1
ATOM 3592 N N . HIS B 1 111 ? 0.371 12.32 20.031 1 96.56 111 HIS B N 1
ATOM 3593 C CA . HIS B 1 111 ? 0.84 12.492 18.672 1 96.56 111 HIS B CA 1
ATOM 3594 C C . HIS B 1 111 ? 1.978 13.508 18.594 1 96.56 111 HIS B C 1
ATOM 3596 O O . HIS B 1 111 ? 3.008 13.25 17.969 1 96.56 111 HIS B O 1
ATOM 3602 N N . ARG B 1 112 ? 1.799 14.695 19.25 1 95.38 112 ARG B N 1
ATOM 3603 C CA . ARG B 1 112 ? 2.805 15.75 19.234 1 95.38 112 ARG B CA 1
ATOM 3604 C C . ARG B 1 112 ? 4.113 15.266 19.859 1 95.38 112 ARG B C 1
ATOM 3606 O O . ARG B 1 112 ? 5.195 15.547 19.344 1 95.38 112 ARG B O 1
ATOM 3613 N N . LEU B 1 113 ? 3.982 14.562 20.891 1 95.31 113 LEU B N 1
ATOM 3614 C CA . LEU B 1 113 ? 5.164 14.055 21.578 1 95.31 113 LEU B CA 1
ATOM 3615 C C . LEU B 1 113 ? 5.914 13.055 20.719 1 95.31 113 LEU B C 1
ATOM 3617 O O . LEU B 1 113 ? 7.148 13.047 20.688 1 95.31 113 LEU B O 1
ATOM 3621 N N . MET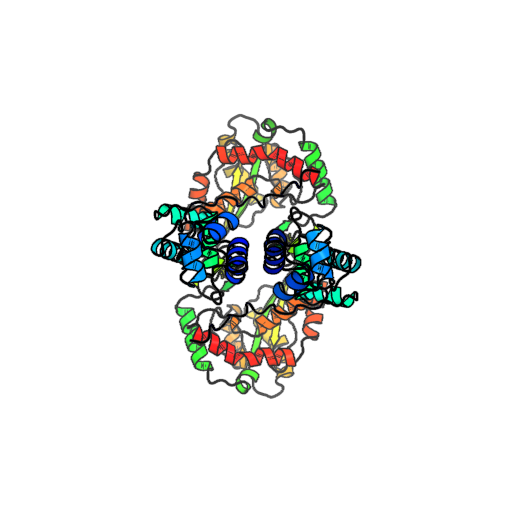 B 1 114 ? 5.176 12.188 20.047 1 96.06 114 MET B N 1
ATOM 3622 C CA . MET B 1 114 ? 5.801 11.242 19.125 1 96.06 114 MET B CA 1
ATOM 3623 C C . MET B 1 114 ? 6.602 11.969 18.047 1 96.06 114 MET B C 1
ATOM 3625 O O . MET B 1 114 ? 7.738 11.594 17.75 1 96.06 114 MET B O 1
ATOM 3629 N N . LYS B 1 115 ? 6.051 13 17.531 1 95.12 115 LYS B N 1
ATOM 3630 C CA . LYS B 1 115 ? 6.738 13.797 16.516 1 95.12 115 LYS B CA 1
ATOM 3631 C C . LYS B 1 115 ? 7.98 14.469 17.109 1 95.12 115 LYS B C 1
ATOM 3633 O O . LYS B 1 115 ? 9.031 14.492 16.469 1 95.12 115 LYS B O 1
ATOM 3638 N N . ASP B 1 116 ? 7.805 14.969 18.266 1 94 116 ASP B N 1
ATOM 3639 C CA . ASP B 1 116 ? 8.914 15.625 18.938 1 94 116 ASP B CA 1
ATOM 3640 C C . ASP B 1 116 ? 10.07 14.656 19.172 1 94 116 ASP B C 1
ATOM 3642 O O . ASP B 1 116 ? 11.242 15.055 19.141 1 94 116 ASP B O 1
ATOM 3646 N N . MET B 1 117 ? 9.742 13.453 19.375 1 94.75 117 MET B N 1
ATOM 3647 C CA . MET B 1 117 ? 10.75 12.422 19.609 1 94.75 117 MET B CA 1
ATOM 3648 C C . MET B 1 117 ? 11.422 11.992 18.312 1 94.75 117 MET B C 1
ATOM 3650 O O . MET B 1 117 ? 12.383 11.227 18.328 1 94.75 117 MET B O 1
ATOM 3654 N N . GLY B 1 118 ? 10.805 12.398 17.234 1 94.31 118 GLY B N 1
ATOM 3655 C CA . GLY B 1 118 ? 11.422 12.109 15.945 1 94.31 118 GLY B CA 1
ATOM 3656 C C . GLY B 1 118 ? 10.688 11.047 15.156 1 94.31 118 GLY B C 1
ATOM 3657 O O . GLY B 1 118 ? 11.117 10.672 14.062 1 94.31 118 GLY B O 1
ATOM 3658 N N . PHE B 1 119 ? 9.578 10.516 15.672 1 95.94 119 PHE B N 1
ATOM 3659 C CA . PHE B 1 119 ? 8.828 9.5 14.953 1 95.94 119 PHE B CA 1
ATOM 3660 C C . PHE B 1 119 ? 8.023 10.125 13.82 1 95.94 119 PHE B C 1
ATOM 3662 O O . PHE B 1 119 ? 7.453 11.203 13.977 1 95.94 119 PHE B O 1
ATOM 3669 N N . CYS B 1 120 ? 8.055 9.484 12.664 1 94 120 CYS B N 1
ATOM 3670 C CA . CYS B 1 120 ? 7.234 9.828 11.508 1 94 120 CYS B CA 1
ATOM 3671 C C . CYS B 1 120 ? 6.457 8.617 11.016 1 94 120 CYS B C 1
ATOM 3673 O O . CYS B 1 120 ? 6.961 7.496 11.047 1 94 120 CYS B O 1
ATOM 3675 N N . CYS B 1 121 ? 5.258 8.906 10.664 1 92.56 121 CYS B N 1
ATOM 3676 C CA . CYS B 1 121 ? 4.426 7.844 10.102 1 92.56 121 CYS B CA 1
ATOM 3677 C C . CYS B 1 121 ? 4.734 7.637 8.625 1 92.56 121 CYS B C 1
ATOM 3679 O O . CYS B 1 121 ? 4.582 8.562 7.824 1 92.56 121 CYS B O 1
ATOM 3681 N N . ARG B 1 122 ? 5.227 6.426 8.266 1 92.44 122 ARG B N 1
ATOM 3682 C CA . ARG B 1 122 ? 5.668 6.145 6.902 1 92.44 122 ARG B CA 1
ATOM 3683 C C . ARG B 1 122 ? 5.086 4.824 6.402 1 92.44 122 ARG B C 1
ATOM 3685 O O . ARG B 1 122 ? 4.562 4.031 7.188 1 92.44 122 ARG B O 1
ATOM 3692 N N . ILE B 1 123 ? 5.082 4.699 5.105 1 90.12 123 ILE B N 1
ATOM 3693 C CA . ILE B 1 123 ? 4.809 3.391 4.523 1 90.12 123 ILE B CA 1
ATOM 3694 C C . ILE B 1 123 ? 6.004 2.467 4.746 1 90.12 123 ILE B C 1
ATOM 3696 O O . ILE B 1 123 ? 7.141 2.826 4.438 1 90.12 123 ILE B O 1
ATOM 3700 N N . PRO B 1 124 ? 5.832 1.383 5.316 1 91.94 124 PRO B N 1
ATOM 3701 C CA . PRO B 1 124 ? 6.957 0.493 5.613 1 91.94 124 PRO B CA 1
ATOM 3702 C C . PRO B 1 124 ? 7.578 -0.115 4.359 1 91.94 124 PRO B C 1
ATOM 3704 O O . PRO B 1 124 ? 6.887 -0.296 3.352 1 91.94 124 PRO B O 1
ATOM 3707 N N . CYS B 1 125 ? 8.867 -0.427 4.496 1 92.19 125 CYS B N 1
ATOM 3708 C CA . CYS B 1 125 ? 9.523 -1.218 3.457 1 92.19 125 CYS B CA 1
ATOM 3709 C C . CYS B 1 125 ? 9.133 -2.686 3.562 1 92.19 125 CYS B C 1
ATOM 3711 O O . CYS B 1 125 ? 9.078 -3.242 4.66 1 92.19 125 CYS B O 1
ATOM 3713 N N . VAL B 1 126 ? 8.852 -3.219 2.467 1 90.88 126 VAL B N 1
ATOM 3714 C CA . VAL B 1 126 ? 8.477 -4.629 2.436 1 90.88 126 VAL B CA 1
ATOM 3715 C C . VAL B 1 126 ? 9.68 -5.477 2.035 1 90.88 126 VAL B C 1
ATOM 3717 O O . VAL B 1 126 ? 10.273 -5.27 0.974 1 90.88 126 VAL B O 1
ATOM 3720 N N . LYS B 1 127 ? 10.109 -6.387 2.92 1 91.75 127 LYS B N 1
ATOM 3721 C CA . LYS B 1 127 ? 11.25 -7.266 2.674 1 91.75 127 LYS B CA 1
ATOM 3722 C C . LYS B 1 127 ? 10.922 -8.711 3.037 1 91.75 127 LYS B C 1
ATOM 3724 O O . LYS B 1 127 ? 10.062 -8.961 3.881 1 91.75 127 LYS B O 1
ATOM 3729 N N . PRO B 1 128 ? 11.602 -9.625 2.412 1 89.5 128 PRO B N 1
ATOM 3730 C CA . PRO B 1 128 ? 11.352 -11.031 2.742 1 89.5 128 PRO B CA 1
ATOM 3731 C C . PRO B 1 128 ? 11.656 -11.359 4.203 1 89.5 128 PRO B C 1
ATOM 3733 O O . PRO B 1 128 ? 12.609 -10.828 4.773 1 89.5 128 PRO B O 1
ATOM 3736 N N . LEU B 1 129 ? 10.844 -12.211 4.742 1 88.31 129 LEU B N 1
ATOM 3737 C CA . LEU B 1 129 ? 11.086 -12.703 6.094 1 88.31 129 LEU B CA 1
ATOM 3738 C C . LEU B 1 129 ? 12.234 -13.703 6.109 1 88.31 129 LEU B C 1
ATOM 3740 O O . LEU B 1 129 ? 12.219 -14.688 5.363 1 88.31 129 LEU B O 1
ATOM 3744 N N . LEU B 1 130 ? 13.242 -13.469 6.906 1 90.44 130 LEU B N 1
ATOM 3745 C CA . LEU B 1 130 ? 14.406 -14.344 7.027 1 90.44 130 LEU B CA 1
ATOM 3746 C C . LEU B 1 130 ? 14.445 -15.008 8.398 1 90.44 130 LEU B C 1
ATOM 3748 O O . LEU B 1 130 ? 14.273 -14.344 9.422 1 90.44 130 LEU B O 1
ATOM 3752 N N . ASN B 1 131 ? 14.586 -16.297 8.359 1 88.88 131 ASN B N 1
ATOM 3753 C CA . ASN B 1 131 ? 14.844 -16.953 9.633 1 88.88 131 ASN B CA 1
ATOM 3754 C C . ASN B 1 131 ? 16.312 -16.828 10.039 1 88.88 131 ASN B C 1
ATOM 3756 O O . ASN B 1 131 ? 17.125 -16.297 9.289 1 88.88 131 ASN B O 1
ATOM 3760 N N . HIS B 1 132 ? 16.594 -17.281 11.195 1 92.56 132 HIS B N 1
ATOM 3761 C CA . HIS B 1 132 ? 17.938 -17.109 11.75 1 92.56 132 HIS B CA 1
ATOM 3762 C C . HIS B 1 132 ? 18.969 -17.828 10.891 1 92.56 132 HIS B C 1
ATOM 3764 O O . HIS B 1 132 ? 20.031 -17.281 10.602 1 92.56 132 HIS B O 1
ATOM 3770 N N . ARG B 1 133 ? 18.656 -18.969 10.453 1 95.06 133 ARG B N 1
ATOM 3771 C CA . ARG B 1 133 ? 19.578 -19.75 9.633 1 95.06 133 ARG B CA 1
ATOM 3772 C C . ARG B 1 133 ? 19.844 -19.047 8.297 1 95.06 133 ARG B C 1
ATOM 3774 O O . ARG B 1 133 ? 20.984 -18.984 7.844 1 95.06 133 ARG B O 1
ATOM 3781 N N . GLN B 1 134 ? 18.812 -18.578 7.75 1 94.31 134 GLN B N 1
ATOM 3782 C CA . GLN B 1 134 ? 18.922 -17.859 6.48 1 94.31 134 GLN B CA 1
ATOM 3783 C C . GLN B 1 134 ? 19.797 -16.609 6.633 1 94.31 134 GLN B C 1
ATOM 3785 O O . GLN B 1 134 ? 20.641 -16.328 5.781 1 94.31 134 GLN B O 1
ATOM 3790 N N . SER B 1 135 ? 19.641 -15.961 7.715 1 95.25 135 SER B N 1
ATOM 3791 C CA . SER B 1 135 ? 20.422 -14.766 7.973 1 95.25 135 SER B CA 1
ATOM 3792 C C . SER B 1 135 ? 21.906 -15.102 8.141 1 95.25 135 SER B C 1
ATOM 3794 O O . SER B 1 135 ? 22.766 -14.398 7.621 1 95.25 135 SER B O 1
ATOM 3796 N N . GLN B 1 136 ? 22.141 -16.156 8.797 1 97 136 GLN B N 1
ATOM 3797 C CA . GLN B 1 136 ? 23.516 -16.578 9.016 1 97 136 GLN B CA 1
ATOM 3798 C C . GLN B 1 136 ? 24.172 -17 7.699 1 97 136 GLN B C 1
ATOM 3800 O O . GLN B 1 136 ? 25.328 -16.672 7.453 1 97 136 GLN B O 1
ATOM 3805 N N . LYS B 1 137 ? 23.422 -17.703 6.914 1 97.31 137 LYS B N 1
ATOM 3806 C CA . LYS B 1 137 ? 23.938 -18.109 5.613 1 97.31 137 LYS B CA 1
ATOM 3807 C C . LYS B 1 137 ? 24.219 -16.906 4.727 1 97.31 137 LYS B C 1
ATOM 3809 O O . LYS B 1 137 ? 25.219 -16.875 4.008 1 97.31 137 LYS B O 1
ATOM 3814 N N . ARG B 1 138 ? 23.344 -15.984 4.828 1 96.88 138 ARG B N 1
ATOM 3815 C CA . ARG B 1 138 ? 23.531 -14.742 4.09 1 96.88 138 ARG B CA 1
ATOM 3816 C C . ARG B 1 138 ? 24.797 -14.016 4.535 1 96.88 138 ARG B C 1
ATOM 3818 O O . ARG B 1 138 ? 25.578 -13.555 3.699 1 96.88 138 ARG B O 1
ATOM 3825 N N . LEU B 1 139 ? 24.938 -13.945 5.797 1 97.75 139 LEU B N 1
ATOM 3826 C CA . LEU B 1 139 ? 26.109 -13.273 6.352 1 97.75 139 LEU B CA 1
ATOM 3827 C C . LEU B 1 139 ? 27.391 -14 5.953 1 97.75 139 LEU B C 1
ATOM 3829 O O . LEU B 1 139 ? 28.359 -13.367 5.527 1 97.75 139 LEU B O 1
ATOM 3833 N N . ALA B 1 140 ? 27.375 -15.297 6.062 1 98.25 140 ALA B N 1
ATOM 3834 C CA . ALA B 1 140 ? 28.547 -16.094 5.695 1 98.25 140 ALA B CA 1
ATOM 3835 C C . ALA B 1 140 ? 28.875 -15.922 4.215 1 98.25 140 ALA B C 1
ATOM 3837 O O . ALA B 1 140 ? 30.047 -15.773 3.85 1 98.25 140 ALA B O 1
ATOM 3838 N N . TRP B 1 141 ? 27.859 -15.984 3.439 1 98.19 141 TRP B N 1
ATOM 3839 C CA . TRP B 1 141 ? 28.031 -15.805 2.002 1 98.19 141 TRP B CA 1
ATOM 3840 C C . TRP B 1 141 ? 28.641 -14.438 1.693 1 98.19 141 TRP B C 1
ATOM 3842 O O . TRP B 1 141 ? 29.562 -14.328 0.884 1 98.19 141 TRP B O 1
ATOM 3852 N N . ALA B 1 142 ? 28.141 -13.414 2.326 1 98 142 ALA B N 1
ATOM 3853 C CA . ALA B 1 142 ? 28.625 -12.055 2.115 1 98 142 ALA B CA 1
ATOM 3854 C C . ALA B 1 142 ? 30.078 -11.922 2.543 1 98 142 ALA B C 1
ATOM 3856 O O . ALA B 1 142 ? 30.875 -11.281 1.855 1 98 142 ALA B O 1
ATOM 3857 N N . LYS B 1 143 ? 30.406 -12.5 3.617 1 98 143 LYS B N 1
ATOM 3858 C CA . LYS B 1 143 ? 31.781 -12.445 4.098 1 98 143 LYS B CA 1
ATOM 3859 C C . LYS B 1 143 ? 32.719 -13.148 3.129 1 98 143 LYS B C 1
ATOM 3861 O O . LYS B 1 143 ? 33.844 -12.68 2.898 1 98 143 LYS B O 1
ATOM 3866 N N . GLU B 1 144 ? 32.219 -14.219 2.621 1 97.62 144 GLU B N 1
ATOM 3867 C CA . GLU B 1 144 ? 33 -14.961 1.642 1 97.62 144 GLU B CA 1
ATOM 3868 C C . GLU B 1 144 ? 33.25 -14.125 0.384 1 97.62 144 GLU B C 1
ATOM 3870 O O . GLU B 1 144 ? 34.344 -14.164 -0.198 1 97.62 144 GLU B O 1
ATOM 3875 N N . LYS B 1 145 ? 32.281 -13.367 -0.018 1 97.69 145 LYS B N 1
ATOM 3876 C CA . LYS B 1 145 ? 32.344 -12.641 -1.279 1 97.69 145 LYS B CA 1
ATOM 3877 C C . LYS B 1 145 ? 32.906 -11.234 -1.074 1 97.69 145 LYS B C 1
ATOM 3879 O O . LYS B 1 145 ? 33.062 -10.469 -2.031 1 97.69 145 LYS B O 1
ATOM 3884 N N . GLN B 1 146 ? 33.188 -10.914 0.123 1 95.94 146 GLN B N 1
ATOM 3885 C CA . GLN B 1 146 ? 33.688 -9.578 0.447 1 95.94 146 GLN B CA 1
ATOM 3886 C C . GLN B 1 146 ? 34.969 -9.266 -0.306 1 95.94 146 GLN B C 1
ATOM 3888 O O . GLN B 1 146 ? 35.25 -8.102 -0.625 1 95.94 146 GLN B O 1
ATOM 3893 N N . VAL B 1 147 ? 35.719 -10.281 -0.71 1 95.31 147 VAL B N 1
ATOM 3894 C CA . VAL B 1 147 ? 37.031 -10.109 -1.348 1 95.31 147 VAL B CA 1
ATOM 3895 C C . VAL B 1 147 ? 36.844 -9.93 -2.854 1 95.31 147 VAL B C 1
ATOM 3897 O O . VAL B 1 147 ? 37.781 -9.555 -3.559 1 95.31 147 VAL B O 1
ATOM 3900 N N . TRP B 1 148 ? 35.625 -10.25 -3.373 1 96 148 TRP B N 1
ATOM 3901 C CA . TRP B 1 148 ? 35.375 -10.117 -4.805 1 96 148 TRP B CA 1
ATOM 3902 C C . TRP B 1 148 ? 35.375 -8.648 -5.223 1 96 148 TRP B C 1
ATOM 3904 O O . TRP B 1 148 ? 34.75 -7.816 -4.574 1 96 148 TRP B O 1
ATOM 3914 N N . THR B 1 149 ? 36.094 -8.328 -6.18 1 89.69 149 THR B N 1
ATOM 3915 C CA . THR B 1 149 ? 36.156 -6.984 -6.734 1 89.69 149 THR B CA 1
ATOM 3916 C C . THR B 1 149 ? 35.156 -6.824 -7.867 1 89.69 149 THR B C 1
ATOM 3918 O O . THR B 1 149 ? 34.438 -7.766 -8.203 1 89.69 149 THR B O 1
ATOM 3921 N N . ALA B 1 150 ? 35.125 -5.633 -8.445 1 88.19 150 ALA B N 1
ATOM 3922 C CA . ALA B 1 150 ? 34.281 -5.352 -9.586 1 88.19 150 ALA B CA 1
ATOM 3923 C C . ALA B 1 150 ? 34.594 -6.277 -10.758 1 88.19 150 ALA B C 1
ATOM 3925 O O . ALA B 1 150 ? 33.688 -6.676 -11.5 1 88.19 150 ALA B O 1
ATOM 3926 N N . GLY B 1 151 ? 35.844 -6.617 -10.836 1 91.12 151 GLY B N 1
ATOM 3927 C CA . GLY B 1 151 ? 36.281 -7.512 -11.898 1 91.12 151 GLY B CA 1
ATOM 3928 C C . GLY B 1 151 ? 35.688 -8.906 -11.781 1 91.12 151 GLY B C 1
ATOM 3929 O O . GLY B 1 151 ? 35.219 -9.477 -12.781 1 91.12 151 GLY B O 1
ATOM 3930 N N . GLU B 1 152 ? 35.625 -9.469 -10.594 1 95.69 152 GLU B N 1
ATOM 3931 C CA . GLU B 1 152 ? 35.031 -10.789 -10.383 1 95.69 152 GLU B CA 1
ATOM 3932 C C . GLU B 1 152 ? 33.531 -10.773 -10.648 1 95.69 152 GLU B C 1
ATOM 3934 O O . GLU B 1 152 ? 33 -11.68 -11.289 1 95.69 152 GLU B O 1
ATOM 3939 N N . TRP B 1 153 ? 32.906 -9.703 -10.211 1 97.31 153 TRP B N 1
ATOM 3940 C CA . TRP B 1 153 ? 31.469 -9.617 -10.359 1 97.31 153 TRP B CA 1
ATOM 3941 C C . TRP B 1 153 ? 31.094 -9.391 -11.82 1 97.31 153 TRP B C 1
ATOM 3943 O O . TRP B 1 153 ? 29.984 -9.758 -12.242 1 97.31 153 TRP B O 1
ATOM 3953 N N . SER B 1 154 ? 32 -8.789 -12.594 1 95.31 154 SER B N 1
ATOM 3954 C CA . SER B 1 154 ? 31.719 -8.578 -14.008 1 95.31 154 SER B CA 1
ATOM 3955 C C . SER B 1 154 ? 31.656 -9.898 -14.766 1 95.31 154 SER B C 1
ATOM 3957 O O . SER B 1 154 ? 31.172 -9.945 -15.898 1 95.31 154 SER B O 1
ATOM 3959 N N . LYS B 1 155 ? 32.125 -10.984 -14.117 1 97.38 155 LYS B N 1
ATOM 3960 C CA . LYS B 1 155 ? 32.094 -12.305 -14.742 1 97.38 155 LYS B CA 1
ATOM 3961 C C . LYS B 1 155 ? 30.812 -13.055 -14.406 1 97.38 155 LYS B C 1
ATOM 3963 O O . LYS B 1 155 ? 30.594 -14.156 -14.906 1 97.38 155 LYS B O 1
ATOM 3968 N N . VAL B 1 156 ? 29.984 -12.43 -13.664 1 98.5 156 VAL B N 1
ATOM 3969 C CA . VAL B 1 156 ? 28.766 -13.109 -13.219 1 98.5 156 VAL B CA 1
ATOM 3970 C C . VAL B 1 156 ? 27.594 -12.727 -14.133 1 98.5 156 VAL B C 1
ATOM 3972 O O . VAL B 1 156 ? 27.422 -11.555 -14.461 1 98.5 156 VAL B O 1
ATOM 3975 N N . MET B 1 157 ? 26.844 -13.672 -14.578 1 98.62 157 MET B N 1
ATOM 3976 C CA . MET B 1 157 ? 25.578 -13.469 -15.258 1 98.62 157 MET B CA 1
ATOM 3977 C C . MET B 1 157 ? 24.406 -13.656 -14.297 1 98.62 157 MET B C 1
ATOM 3979 O O . MET B 1 157 ? 24.125 -14.781 -13.867 1 98.62 157 MET B O 1
ATOM 3983 N N . PHE B 1 158 ? 23.766 -12.586 -13.992 1 98.75 158 PHE B N 1
ATOM 3984 C CA . PHE B 1 158 ? 22.625 -12.641 -13.094 1 98.75 158 PHE B CA 1
ATOM 3985 C C . PHE B 1 158 ? 21.344 -12.938 -13.867 1 98.75 158 PHE B C 1
ATOM 3987 O O . PHE B 1 158 ? 21.156 -12.445 -14.977 1 98.75 158 PHE B O 1
ATOM 3994 N N . SER B 1 159 ? 20.453 -13.695 -13.281 1 98.44 159 SER B N 1
ATOM 3995 C CA . SER B 1 159 ? 19.188 -14.055 -13.938 1 98.44 159 SER B CA 1
ATOM 3996 C C . SER B 1 159 ? 18.047 -14.141 -12.938 1 98.44 159 SER B C 1
ATOM 3998 O O . SER B 1 159 ? 18.281 -14.281 -11.734 1 98.44 159 SER B O 1
ATOM 4000 N N . ASP B 1 160 ? 16.875 -13.938 -13.359 1 97.56 160 ASP B N 1
ATOM 4001 C CA . ASP B 1 160 ? 15.68 -14.109 -12.539 1 97.56 160 ASP B CA 1
ATOM 4002 C C . ASP B 1 160 ? 14.414 -14.016 -13.391 1 97.56 160 ASP B C 1
ATOM 4004 O O . ASP B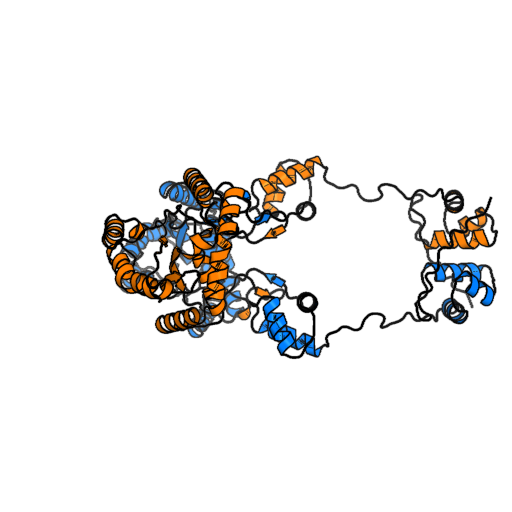 1 160 ? 14.477 -13.633 -14.555 1 97.56 160 ASP B O 1
ATOM 4008 N N . GLU B 1 161 ? 13.406 -14.461 -12.789 1 96.62 161 GLU B N 1
ATOM 4009 C CA . GLU B 1 161 ? 12.086 -14.305 -13.391 1 96.62 161 GLU B CA 1
ATOM 4010 C C . GLU B 1 161 ? 11.336 -13.125 -12.773 1 96.62 161 GLU B C 1
ATOM 4012 O O . GLU B 1 161 ? 11.555 -12.789 -11.609 1 96.62 161 GLU B O 1
ATOM 4017 N N . SER B 1 162 ? 10.555 -12.477 -13.57 1 96.38 162 SER B N 1
ATOM 4018 C CA . SER B 1 162 ? 9.711 -11.398 -13.07 1 96.38 162 SER B CA 1
ATOM 4019 C C . SER B 1 162 ? 8.328 -11.438 -13.703 1 96.38 162 SER B C 1
ATOM 4021 O O . SER B 1 162 ? 8.195 -11.719 -14.898 1 96.38 162 SER B O 1
ATOM 4023 N N . LYS B 1 163 ? 7.355 -11.156 -12.898 1 93.62 163 LYS B N 1
ATOM 4024 C CA . LYS B 1 163 ? 5.969 -11.102 -13.359 1 93.62 163 LYS B CA 1
ATOM 4025 C C . LYS B 1 163 ? 5.566 -9.672 -13.719 1 93.62 163 LYS B C 1
ATOM 4027 O O . LYS B 1 163 ? 5.816 -8.742 -12.953 1 93.62 163 LYS B O 1
ATOM 4032 N N . PHE B 1 164 ? 5.008 -9.508 -14.922 1 94.75 164 PHE B N 1
ATOM 4033 C CA . PHE B 1 164 ? 4.453 -8.234 -15.367 1 94.75 164 PHE B CA 1
ATOM 4034 C C . PHE B 1 164 ? 2.945 -8.344 -15.57 1 94.75 164 PHE B C 1
ATOM 4036 O O . PHE B 1 164 ? 2.469 -9.25 -16.25 1 94.75 164 PHE B O 1
ATOM 4043 N N . CYS B 1 165 ? 2.238 -7.422 -14.945 1 91.38 165 CYS B N 1
ATOM 4044 C CA . CYS B 1 165 ? 0.783 -7.441 -15.039 1 91.38 165 CYS B CA 1
ATOM 4045 C C . CYS B 1 165 ? 0.272 -6.207 -15.781 1 91.38 165 CYS B C 1
ATOM 4047 O O . CYS B 1 165 ? 0.878 -5.137 -15.703 1 91.38 165 CYS B O 1
ATOM 4049 N N . ILE B 1 166 ? -0.801 -6.457 -16.5 1 88.62 166 ILE B N 1
ATOM 4050 C CA . ILE B 1 166 ? -1.471 -5.324 -17.125 1 88.62 166 ILE B CA 1
ATOM 4051 C C . ILE B 1 166 ? -2.146 -4.469 -16.047 1 88.62 166 ILE B C 1
ATOM 4053 O O . ILE B 1 166 ? -2.846 -4.992 -15.18 1 88.62 166 ILE B O 1
ATOM 4057 N N . SER B 1 167 ? -1.802 -3.264 -16.094 1 80.56 167 SER B N 1
ATOM 4058 C CA . SER B 1 167 ? -2.436 -2.336 -15.156 1 80.56 167 SER B CA 1
ATOM 4059 C C . SER B 1 167 ? -3.605 -1.608 -15.812 1 80.56 167 SER B C 1
ATOM 4061 O O . SER B 1 167 ? -3.52 -1.201 -16.969 1 80.56 167 SER B O 1
ATOM 4063 N N . PHE B 1 168 ? -4.656 -1.613 -15.102 1 79.25 168 PHE B N 1
ATOM 4064 C CA . PHE B 1 168 ? -5.828 -0.896 -15.586 1 79.25 168 PHE B CA 1
ATOM 4065 C C . PHE B 1 168 ? -6.129 0.311 -14.711 1 79.25 168 PHE B C 1
ATOM 4067 O O . PHE B 1 168 ? -5.973 0.25 -13.484 1 79.25 168 PHE B O 1
ATOM 4074 N N . GLY B 1 169 ? -6.504 1.404 -15.391 1 77.94 169 GLY B N 1
ATOM 4075 C CA . GLY B 1 169 ? -6.863 2.592 -14.633 1 77.94 169 GLY B CA 1
ATOM 4076 C C . GLY B 1 169 ? -5.672 3.275 -13.992 1 77.94 169 GLY B C 1
ATOM 4077 O O . GLY B 1 169 ? -4.566 3.246 -14.539 1 77.94 169 GLY B O 1
ATOM 4078 N N . ASN B 1 170 ? -5.977 3.975 -12.867 1 81.81 170 ASN B N 1
ATOM 4079 C CA . ASN B 1 170 ? -4.93 4.711 -12.172 1 81.81 170 ASN B CA 1
ATOM 4080 C C . ASN B 1 170 ? -4.098 3.795 -11.281 1 81.81 170 ASN B C 1
ATOM 4082 O O . ASN B 1 170 ? -4.633 2.879 -10.656 1 81.81 170 ASN B O 1
ATOM 4086 N N . GLN B 1 171 ? -2.783 4.004 -11.422 1 81.88 171 GLN B N 1
ATOM 4087 C CA . GLN B 1 171 ? -1.871 3.203 -10.609 1 81.88 171 GLN B CA 1
ATOM 4088 C C . GLN B 1 171 ? -0.873 4.086 -9.867 1 81.88 171 GLN B C 1
ATOM 4090 O O . GLN B 1 171 ? -0.689 5.254 -10.219 1 81.88 171 GLN B O 1
ATOM 4095 N N . GLY B 1 172 ? -0.282 3.494 -8.766 1 83.69 172 GLY B N 1
ATOM 4096 C CA . GLY B 1 172 ? 0.716 4.215 -7.988 1 83.69 172 GLY B CA 1
ATOM 4097 C C . GLY B 1 172 ? 0.489 4.125 -6.492 1 83.69 172 GLY B C 1
ATOM 4098 O O . GLY B 1 172 ? -0.64 3.924 -6.039 1 83.69 172 GLY B O 1
ATOM 4099 N N . PRO B 1 173 ? 1.518 4.359 -5.824 1 84.75 173 PRO B N 1
ATOM 4100 C CA . PRO B 1 173 ? 1.418 4.199 -4.371 1 84.75 173 PRO B CA 1
ATOM 4101 C C . PRO B 1 173 ? 0.877 5.445 -3.676 1 84.75 173 PRO B C 1
ATOM 4103 O O . PRO B 1 173 ? 0.427 5.371 -2.529 1 84.75 173 PRO B O 1
ATOM 4106 N N . ARG B 1 174 ? 0.952 6.586 -4.379 1 91 174 ARG B N 1
ATOM 4107 C CA . ARG B 1 174 ? 0.495 7.848 -3.807 1 91 174 ARG B CA 1
ATOM 4108 C C . ARG B 1 174 ? -0.31 8.648 -4.824 1 91 174 ARG B C 1
ATOM 4110 O O . ARG B 1 174 ? -0.212 8.414 -6.027 1 91 174 ARG B O 1
ATOM 4117 N N . VAL B 1 175 ? -1.108 9.562 -4.312 1 94.44 175 VAL B N 1
ATOM 4118 C CA . VAL B 1 175 ? -1.948 10.398 -5.164 1 94.44 175 VAL B CA 1
ATOM 4119 C C . VAL B 1 175 ? -2.049 11.797 -4.566 1 94.44 175 VAL B C 1
ATOM 4121 O O . VAL B 1 175 ? -2.168 11.953 -3.35 1 94.44 175 VAL B O 1
ATOM 4124 N N . TRP B 1 176 ? -1.856 12.742 -5.41 1 95.5 176 TRP B N 1
ATOM 4125 C CA . TRP B 1 176 ? -2.107 14.125 -5.004 1 95.5 176 TRP B CA 1
ATOM 4126 C C . TRP B 1 176 ? -3.586 14.469 -5.137 1 95.5 176 TRP B C 1
ATOM 4128 O O . TRP B 1 176 ? -4.141 14.43 -6.234 1 95.5 176 TRP B O 1
ATOM 4138 N N . ARG B 1 177 ? -4.188 14.789 -4.016 1 93.56 177 ARG B N 1
ATOM 4139 C CA . ARG B 1 177 ? -5.613 15.102 -4.055 1 93.56 177 ARG B CA 1
ATOM 4140 C C . ARG B 1 177 ? -5.969 16.172 -3.027 1 93.56 177 ARG B C 1
ATOM 4142 O O . ARG B 1 177 ? -5.223 16.391 -2.072 1 93.56 177 ARG B O 1
ATOM 4149 N N . LYS B 1 178 ? -7.074 16.906 -3.297 1 94.69 178 LYS B N 1
ATOM 4150 C CA . LYS B 1 178 ? -7.629 17.859 -2.344 1 94.69 178 LYS B CA 1
ATOM 4151 C C . LYS B 1 178 ? -8.547 17.172 -1.344 1 94.69 178 LYS B C 1
ATOM 4153 O O . LYS B 1 178 ? -8.828 15.977 -1.468 1 94.69 178 LYS B O 1
ATOM 4158 N N . ARG B 1 179 ? -8.977 18.031 -0.476 1 90.38 179 ARG B N 1
ATOM 4159 C CA . ARG B 1 179 ? -9.891 17.516 0.536 1 90.38 179 ARG B CA 1
ATOM 4160 C C . ARG B 1 179 ? -11.188 17.016 -0.099 1 90.38 179 ARG B C 1
ATOM 4162 O O . ARG B 1 179 ? -11.703 17.641 -1.03 1 90.38 179 ARG B O 1
ATOM 4169 N N . ARG B 1 180 ? -11.664 15.93 0.19 1 87.44 180 ARG B N 1
ATOM 4170 C CA . ARG B 1 180 ? -12.945 15.359 -0.217 1 87.44 180 ARG B CA 1
ATOM 4171 C C . ARG B 1 180 ? -12.844 14.719 -1.598 1 87.44 180 ARG B C 1
ATOM 4173 O O . ARG B 1 180 ? -13.867 14.469 -2.244 1 87.44 180 ARG B O 1
ATOM 4180 N N . GLU B 1 181 ? -11.609 14.633 -2.188 1 92.12 181 GLU B N 1
ATOM 4181 C CA . GLU B 1 181 ? -11.438 14.047 -3.514 1 92.12 181 GLU B CA 1
ATOM 4182 C C . GLU B 1 181 ? -10.969 12.602 -3.42 1 92.12 181 GLU B C 1
ATOM 4184 O O . GLU B 1 181 ? -10.516 12.031 -4.41 1 92.12 181 GLU B O 1
ATOM 4189 N N . ALA B 1 182 ? -11.078 12.031 -2.283 1 90.75 182 ALA B N 1
ATOM 4190 C CA . ALA B 1 182 ? -10.562 10.68 -2.074 1 90.75 182 ALA B CA 1
ATOM 4191 C C . ALA B 1 182 ? -11.242 9.68 -3 1 90.75 182 ALA B C 1
ATOM 4193 O O . ALA B 1 182 ? -10.617 8.719 -3.461 1 90.75 182 ALA B O 1
ATOM 4194 N N . LEU B 1 183 ? -12.516 9.992 -3.326 1 90.56 183 LEU B N 1
ATOM 4195 C CA . LEU B 1 183 ? -13.273 9.016 -4.109 1 90.56 183 LEU B CA 1
ATOM 4196 C C . LEU B 1 183 ? -13.5 9.523 -5.531 1 90.56 183 LEU B C 1
ATOM 4198 O O . LEU B 1 183 ? -14.25 8.914 -6.297 1 90.56 183 LEU B O 1
ATOM 4202 N N . HIS B 1 184 ? -12.891 10.672 -5.781 1 90.19 184 HIS B N 1
ATOM 4203 C CA . HIS B 1 184 ? -12.953 11.125 -7.164 1 90.19 184 HIS B CA 1
ATOM 4204 C C . HIS B 1 184 ? -12.297 10.125 -8.109 1 90.19 184 HIS B C 1
ATOM 4206 O O . HIS B 1 184 ? -11.234 9.578 -7.797 1 90.19 184 HIS B O 1
ATOM 4212 N N . PRO B 1 185 ? -12.922 9.867 -9.18 1 86.75 185 PRO B N 1
ATOM 4213 C CA . PRO B 1 185 ? -12.414 8.844 -10.109 1 86.75 185 PRO B CA 1
ATOM 4214 C C . PRO B 1 185 ? -10.953 9.062 -10.492 1 86.75 185 PRO B C 1
ATOM 4216 O O . PRO B 1 185 ? -10.195 8.102 -10.641 1 86.75 185 PRO B O 1
ATOM 4219 N N . ARG B 1 186 ? -10.531 10.25 -10.57 1 89.81 186 ARG B N 1
ATOM 4220 C CA . ARG B 1 186 ? -9.164 10.539 -10.977 1 89.81 186 ARG B CA 1
ATOM 4221 C C . ARG B 1 186 ? -8.18 10.188 -9.867 1 89.81 186 ARG B C 1
ATOM 4223 O O . ARG B 1 186 ? -6.977 10.07 -10.109 1 89.81 186 ARG B O 1
ATOM 4230 N N . CYS B 1 187 ? -8.703 10.062 -8.688 1 92.75 187 CYS B N 1
ATOM 4231 C CA . CYS B 1 187 ? -7.836 9.883 -7.531 1 92.75 187 CYS B CA 1
ATOM 4232 C C . CYS B 1 187 ? -7.879 8.438 -7.039 1 92.75 187 CYS B C 1
ATOM 4234 O O . CYS B 1 187 ? -7.156 8.078 -6.109 1 92.75 187 CYS B O 1
ATOM 4236 N N . LEU B 1 188 ? -8.695 7.617 -7.672 1 91.12 188 LEU B N 1
ATOM 4237 C CA . LEU B 1 188 ? -8.859 6.238 -7.234 1 91.12 188 LEU B CA 1
ATOM 4238 C C . LEU B 1 188 ? -7.867 5.32 -7.945 1 91.12 188 LEU B C 1
ATOM 4240 O O . LEU B 1 188 ? -7.613 5.484 -9.141 1 91.12 188 LEU B O 1
ATOM 4244 N N . LYS B 1 189 ? -7.305 4.484 -7.156 1 90.44 189 LYS B N 1
ATOM 4245 C CA . LYS B 1 189 ? -6.562 3.379 -7.758 1 90.44 189 LYS B CA 1
ATOM 4246 C C . LYS B 1 189 ? -7.496 2.236 -8.148 1 90.44 189 LYS B C 1
ATOM 4248 O O . LYS B 1 189 ? -8.336 1.819 -7.348 1 90.44 189 LYS B O 1
ATOM 4253 N N . SER B 1 190 ? -7.367 1.769 -9.336 1 85.81 190 SER B N 1
ATOM 4254 C CA . SER B 1 190 ? -8.289 0.761 -9.852 1 85.81 190 SER B CA 1
ATOM 4255 C C . SER B 1 190 ? -7.758 -0.648 -9.617 1 85.81 190 SER B C 1
ATOM 4257 O O . SER B 1 190 ? -6.559 -0.899 -9.773 1 85.81 190 SER B O 1
ATOM 4259 N N . SER B 1 191 ? -8.648 -1.454 -9.156 1 86.5 191 SER B N 1
ATOM 4260 C CA . SER B 1 191 ? -8.297 -2.861 -9 1 86.5 191 SER B CA 1
ATOM 4261 C C . SER B 1 191 ? -9.086 -3.738 -9.969 1 86.5 191 SER B C 1
ATOM 4263 O O . SER B 1 191 ? -10.258 -3.469 -10.25 1 86.5 191 SER B O 1
ATOM 4265 N N . VAL B 1 192 ? -8.359 -4.699 -10.57 1 83.88 192 VAL B N 1
ATOM 4266 C CA . VAL B 1 192 ? -8.969 -5.695 -11.453 1 83.88 192 VAL B CA 1
ATOM 4267 C C . VAL B 1 192 ? -8.758 -7.094 -10.875 1 83.88 192 VAL B C 1
ATOM 4269 O O . VAL B 1 192 ? -7.676 -7.398 -10.359 1 83.88 192 VAL B O 1
ATOM 4272 N N . LYS B 1 193 ? -9.734 -7.938 -10.789 1 77.94 193 LYS B N 1
ATOM 4273 C CA . LYS B 1 193 ? -9.711 -9.242 -10.133 1 77.94 193 LYS B CA 1
ATOM 4274 C C . LYS B 1 193 ? -8.695 -10.172 -10.789 1 77.94 193 LYS B C 1
ATOM 4276 O O . LYS B 1 193 ? -7.914 -10.836 -10.102 1 77.94 193 LYS B O 1
ATOM 4281 N N . PHE B 1 194 ? -8.633 -10.32 -12.102 1 81.25 194 PHE B N 1
ATOM 4282 C CA . PHE B 1 194 ? -7.727 -11.242 -12.773 1 81.25 194 PHE B CA 1
ATOM 4283 C C . PHE B 1 194 ? -6.996 -10.539 -13.914 1 81.25 194 PHE B C 1
ATOM 4285 O O . PHE B 1 194 ? -7.203 -10.859 -15.086 1 81.25 194 PHE B O 1
ATOM 4292 N N . PRO B 1 195 ? -6.105 -9.688 -13.422 1 83.69 195 PRO B N 1
ATOM 4293 C CA . PRO B 1 195 ? -5.379 -9.016 -14.5 1 83.69 195 PRO B CA 1
ATOM 4294 C C . PRO B 1 195 ? -4.434 -9.953 -15.25 1 83.69 195 PRO B C 1
ATOM 4296 O O . PRO B 1 195 ? -3.789 -10.805 -14.633 1 83.69 195 PRO B O 1
ATOM 4299 N N . GLN B 1 196 ? -4.422 -9.828 -16.531 1 89.5 196 GLN B N 1
ATOM 4300 C CA . GLN B 1 196 ? -3.49 -10.617 -17.328 1 89.5 196 GLN B CA 1
ATOM 4301 C C . GLN B 1 196 ? -2.043 -10.289 -16.969 1 89.5 196 GLN B C 1
ATOM 4303 O O . GLN B 1 196 ? -1.718 -9.133 -16.688 1 89.5 196 GLN B O 1
ATOM 4308 N N . SER B 1 197 ? -1.288 -11.297 -16.875 1 93.12 197 SER B N 1
ATOM 4309 C CA . SER B 1 197 ? 0.118 -11.109 -16.531 1 93.12 197 SER B CA 1
ATOM 4310 C C . SER B 1 197 ? 1.018 -12.008 -17.375 1 93.12 197 SER B C 1
ATOM 4312 O O . SER B 1 197 ? 0.545 -12.961 -18 1 93.12 197 SER B O 1
ATOM 4314 N N . VAL B 1 198 ? 2.191 -11.609 -17.547 1 94.94 198 VAL B N 1
ATOM 4315 C CA . VAL B 1 198 ? 3.197 -12.406 -18.234 1 94.94 198 VAL B CA 1
ATOM 4316 C C . VAL B 1 198 ? 4.414 -12.609 -17.344 1 94.94 198 VAL B C 1
ATOM 4318 O O . VAL B 1 198 ? 4.805 -11.695 -16.594 1 94.94 198 VAL B O 1
ATOM 4321 N N . MET B 1 199 ? 4.91 -13.852 -17.344 1 96.12 199 MET B N 1
ATOM 4322 C CA . MET B 1 199 ? 6.152 -14.164 -16.641 1 96.12 199 MET B CA 1
ATOM 4323 C C . MET B 1 199 ? 7.336 -14.133 -17.609 1 96.12 199 MET B C 1
ATOM 4325 O O . MET B 1 199 ? 7.301 -14.758 -18.656 1 96.12 199 MET B O 1
ATOM 4329 N N . VAL B 1 200 ? 8.359 -13.383 -17.172 1 97.25 200 VAL B N 1
ATOM 4330 C CA . VAL B 1 200 ? 9.5 -13.203 -18.062 1 97.25 200 VAL B CA 1
ATOM 4331 C C . VAL B 1 200 ? 10.781 -13.625 -17.359 1 97.25 200 VAL B C 1
ATOM 4333 O O . VAL B 1 200 ? 10.977 -13.328 -16.172 1 97.25 200 VAL B O 1
ATOM 4336 N N . TRP B 1 201 ? 11.555 -14.406 -18.047 1 98 201 TRP B N 1
ATOM 4337 C CA . TRP B 1 201 ? 12.914 -14.688 -17.594 1 98 201 TRP B CA 1
ATOM 4338 C C . TRP B 1 201 ? 13.914 -13.781 -18.312 1 98 201 TRP B C 1
ATOM 4340 O O . TRP B 1 201 ? 13.805 -13.547 -19.516 1 98 201 TRP B O 1
ATOM 4350 N N . GLY B 1 202 ? 14.828 -13.234 -17.547 1 98.06 202 GLY B N 1
ATOM 4351 C CA . GLY B 1 202 ? 15.883 -12.406 -18.125 1 98.06 202 GLY B CA 1
ATOM 4352 C C . GLY B 1 202 ? 17.219 -12.586 -17.438 1 98.06 202 GLY B C 1
ATOM 4353 O O . GLY B 1 202 ? 17.297 -13.164 -16.344 1 98.06 202 GLY B O 1
ATOM 4354 N N . ALA B 1 203 ? 18.25 -12.164 -18.156 1 98.62 203 ALA B N 1
ATOM 4355 C CA . ALA B 1 203 ? 19.609 -12.219 -17.641 1 98.62 203 ALA B CA 1
ATOM 4356 C C . ALA B 1 203 ? 20.359 -10.914 -17.922 1 98.62 203 ALA B C 1
ATOM 4358 O O . ALA B 1 203 ? 20.047 -10.219 -18.891 1 98.62 203 ALA B O 1
ATOM 4359 N N . MET B 1 204 ? 21.281 -10.641 -17.047 1 98.44 204 MET B N 1
ATOM 4360 C CA . MET B 1 204 ? 22.078 -9.43 -17.234 1 98.44 204 MET B CA 1
ATOM 4361 C C . MET B 1 204 ? 23.516 -9.648 -16.797 1 98.44 204 MET B C 1
ATOM 4363 O O . MET B 1 204 ? 23.797 -10.555 -16 1 98.44 204 MET B O 1
ATOM 4367 N N . SER B 1 205 ? 24.406 -8.93 -17.328 1 98.12 205 SER B N 1
ATOM 4368 C CA . SER B 1 205 ? 25.812 -8.789 -16.938 1 98.12 205 SER B CA 1
ATOM 4369 C C . SER B 1 205 ? 26.25 -7.328 -16.969 1 98.12 205 SER B C 1
ATOM 4371 O O . SER B 1 205 ? 25.438 -6.434 -17.219 1 98.12 205 SER B O 1
ATOM 4373 N N . SER B 1 206 ? 27.5 -7.133 -16.562 1 97 206 SER B N 1
ATOM 4374 C CA . SER B 1 206 ? 28.031 -5.777 -16.625 1 97 206 SER B CA 1
ATOM 4375 C C . SER B 1 206 ? 28.031 -5.25 -18.062 1 97 206 SER B C 1
ATOM 4377 O O . SER B 1 206 ? 28 -4.035 -18.281 1 97 206 SER B O 1
ATOM 4379 N N . ALA B 1 207 ? 27.953 -6.16 -19 1 96.94 207 ALA B N 1
ATOM 4380 C CA . ALA B 1 207 ? 28.062 -5.793 -20.406 1 96.94 207 ALA B CA 1
ATOM 4381 C C . ALA B 1 207 ? 26.688 -5.484 -21 1 96.94 207 ALA B C 1
ATOM 4383 O O . ALA B 1 207 ? 26.578 -4.91 -22.094 1 96.94 207 ALA B O 1
ATOM 4384 N N . GLY B 1 208 ? 25.641 -5.887 -20.297 1 97.81 208 GLY B N 1
ATOM 4385 C CA . GLY B 1 208 ? 24.312 -5.633 -20.812 1 97.81 208 GLY B CA 1
ATOM 4386 C C . GLY B 1 208 ? 23.312 -6.703 -20.438 1 97.81 208 GLY B C 1
ATOM 4387 O O . GLY B 1 208 ? 23.5 -7.406 -19.438 1 97.81 208 GLY B O 1
ATOM 4388 N N . VAL B 1 209 ? 22.219 -6.711 -21.25 1 98.44 209 VAL B N 1
ATOM 4389 C CA . VAL B 1 209 ? 21.141 -7.664 -20.969 1 98.44 209 VAL B CA 1
ATOM 4390 C C . VAL B 1 209 ? 21.062 -8.703 -22.078 1 98.44 209 VAL B C 1
ATOM 4392 O O . VAL B 1 209 ? 21.469 -8.438 -23.219 1 98.44 209 VAL B O 1
ATOM 4395 N N . GLY B 1 210 ? 20.625 -9.906 -21.703 1 97.81 210 GLY B N 1
ATOM 4396 C CA . GLY B 1 210 ? 20.375 -10.945 -22.688 1 97.81 210 GLY B CA 1
ATOM 4397 C C . GLY B 1 210 ? 18.938 -10.938 -23.203 1 97.81 210 GLY B C 1
ATOM 4398 O O . GLY B 1 210 ? 18.141 -10.086 -22.812 1 97.81 210 GLY B O 1
ATOM 4399 N N . PRO B 1 211 ? 18.688 -11.867 -24.094 1 97.12 211 PRO B N 1
ATOM 4400 C CA . PRO B 1 211 ? 17.312 -11.961 -24.609 1 97.12 211 PRO B CA 1
ATOM 4401 C C . PRO B 1 211 ? 16.297 -12.352 -23.531 1 97.12 211 PRO B C 1
ATOM 4403 O O . PRO B 1 211 ? 16.625 -13.109 -22.609 1 97.12 211 PRO B O 1
ATOM 4406 N N . LEU B 1 212 ? 15.102 -11.844 -23.734 1 97.88 212 LEU B N 1
ATOM 4407 C CA . LEU B 1 212 ? 14.008 -12.164 -22.828 1 97.88 212 LEU B CA 1
ATOM 4408 C C . LEU B 1 212 ? 13.336 -13.469 -23.234 1 97.88 212 LEU B C 1
ATOM 4410 O O . LEU B 1 212 ? 13.188 -13.75 -24.422 1 97.88 212 LEU B O 1
ATOM 4414 N N . CYS B 1 213 ? 12.945 -14.164 -22.188 1 97.62 213 CYS B N 1
ATOM 4415 C CA . CYS B 1 213 ? 12.125 -15.352 -22.422 1 97.62 213 CYS B CA 1
ATOM 4416 C C . CYS B 1 213 ? 10.758 -15.211 -21.766 1 97.62 213 CYS B C 1
ATOM 4418 O O . CYS B 1 213 ? 10.656 -15.125 -20.547 1 97.62 213 CYS B O 1
ATOM 4420 N N . PHE B 1 214 ? 9.695 -15.188 -22.578 1 97.19 214 PHE B N 1
ATOM 4421 C CA . PHE B 1 214 ? 8.344 -15.172 -22.047 1 97.19 214 PHE B CA 1
ATOM 4422 C C . PHE B 1 214 ? 7.867 -16.594 -21.734 1 97.19 214 PHE B C 1
ATOM 4424 O O . PHE B 1 214 ? 7.652 -17.391 -22.641 1 97.19 214 PHE B O 1
ATOM 4431 N N . LEU B 1 215 ? 7.699 -16.781 -20.438 1 95.19 215 LEU B N 1
ATOM 4432 C CA . LEU B 1 215 ? 7.355 -18.109 -19.969 1 95.19 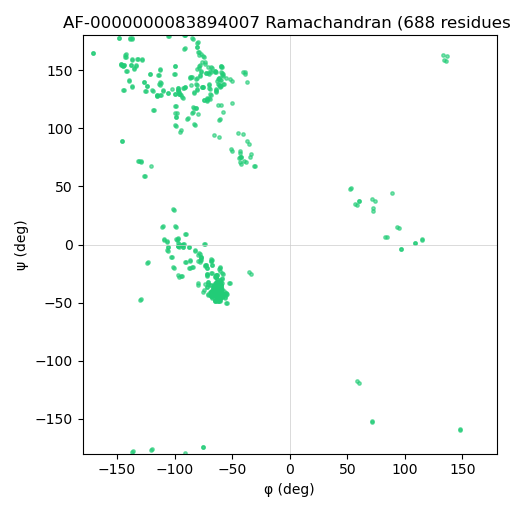215 LEU B CA 1
ATOM 4433 C C . LEU B 1 215 ? 5.863 -18.391 -20.141 1 95.19 215 LEU B C 1
ATOM 4435 O O . LEU B 1 215 ? 5.035 -17.5 -19.906 1 95.19 215 LEU B O 1
ATOM 4439 N N . ARG B 1 216 ? 5.441 -19.5 -20.578 1 84.12 216 ARG B N 1
ATOM 4440 C CA . ARG B 1 216 ? 4.055 -19.844 -20.891 1 84.12 216 ARG B CA 1
ATOM 4441 C C . ARG B 1 216 ? 3.402 -20.562 -19.719 1 84.12 216 ARG B C 1
ATOM 4443 O O . ARG B 1 216 ? 2.176 -20.594 -19.609 1 84.12 216 ARG B O 1
ATOM 4450 N N . SER B 1 217 ? 4.188 -21.25 -18.938 1 78.31 217 SER B N 1
ATOM 4451 C CA . SER B 1 217 ? 3.648 -22.062 -17.859 1 78.31 217 SER B CA 1
ATOM 4452 C C . SER B 1 217 ? 4.449 -21.891 -16.578 1 78.31 217 SER B C 1
ATOM 4454 O O . SER B 1 217 ? 5.359 -21.062 -16.516 1 78.31 217 SER B O 1
ATOM 4456 N N . ARG B 1 218 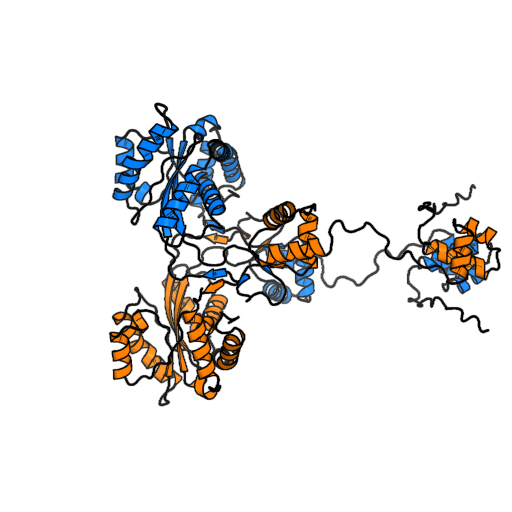? 3.953 -22.688 -15.602 1 84.06 218 ARG B N 1
ATOM 4457 C CA . ARG B 1 218 ? 4.734 -22.734 -14.367 1 84.06 218 ARG B CA 1
ATOM 4458 C C . ARG B 1 218 ? 6.141 -23.266 -14.641 1 84.06 218 ARG B C 1
ATOM 4460 O O . ARG B 1 218 ? 6.328 -24.141 -15.484 1 84.06 218 ARG B O 1
ATOM 4467 N N . VAL B 1 219 ? 7.078 -22.703 -13.977 1 88.19 219 VAL B N 1
ATOM 4468 C CA . VAL B 1 219 ? 8.477 -23.047 -14.195 1 88.19 219 VAL B CA 1
ATOM 4469 C C . VAL B 1 219 ? 8.82 -24.312 -13.406 1 88.19 219 VAL B C 1
ATOM 4471 O O . VAL B 1 219 ? 8.922 -24.281 -12.18 1 88.19 219 VAL B O 1
ATOM 4474 N N . ASN B 1 220 ? 8.891 -25.391 -14.125 1 93.56 220 ASN B N 1
ATOM 4475 C CA . ASN B 1 220 ? 9.453 -26.625 -13.555 1 93.56 220 ASN B CA 1
ATOM 4476 C C . ASN B 1 220 ? 10.859 -26.891 -14.086 1 93.56 220 ASN B C 1
ATOM 4478 O O . ASN B 1 220 ? 11.383 -26.125 -14.898 1 93.56 220 ASN B O 1
ATOM 4482 N N . ALA B 1 221 ? 11.445 -27.938 -13.633 1 96.06 221 ALA B N 1
ATOM 4483 C CA . ALA B 1 221 ? 12.836 -28.219 -13.977 1 96.06 221 ALA B CA 1
ATOM 4484 C C . ALA B 1 221 ? 13 -28.391 -15.484 1 96.06 221 ALA B C 1
ATOM 4486 O O . ALA B 1 221 ? 13.945 -27.859 -16.078 1 96.06 221 ALA B O 1
ATOM 4487 N N . ALA B 1 222 ? 12.102 -29.094 -16.078 1 95 222 ALA B N 1
ATOM 4488 C CA . ALA B 1 222 ? 12.188 -29.359 -17.516 1 95 222 ALA B CA 1
ATOM 4489 C C . ALA B 1 222 ? 12.07 -28.078 -18.328 1 95 222 ALA B C 1
ATOM 4491 O O . ALA B 1 222 ? 12.883 -27.812 -19.219 1 95 222 ALA B O 1
ATOM 4492 N N . THR B 1 223 ? 11.055 -27.312 -17.984 1 94.88 223 THR B N 1
ATOM 4493 C CA . THR B 1 223 ? 10.859 -26.062 -18.703 1 94.88 223 THR B CA 1
ATOM 4494 C C . THR B 1 223 ? 12.023 -25.109 -18.438 1 94.88 223 THR B C 1
ATOM 4496 O O . THR B 1 223 ? 12.406 -24.344 -19.328 1 94.88 223 THR B O 1
ATOM 4499 N N . TYR B 1 224 ? 12.547 -25.141 -17.234 1 97.31 224 TYR B N 1
ATOM 4500 C CA . TYR B 1 224 ? 13.68 -24.281 -16.891 1 97.31 224 TYR B CA 1
ATOM 4501 C C . TYR B 1 224 ? 14.906 -24.656 -17.703 1 97.31 224 TYR B C 1
ATOM 4503 O O . TYR B 1 224 ? 15.648 -23.781 -18.172 1 97.31 224 TYR B O 1
ATOM 4511 N N . GLN B 1 225 ? 15.148 -25.891 -17.938 1 97.5 225 GLN B N 1
ATOM 4512 C CA . GLN B 1 225 ? 16.281 -26.344 -18.75 1 97.5 225 GLN B CA 1
ATOM 4513 C C . GLN B 1 225 ? 16.141 -25.875 -20.188 1 97.5 225 GLN B C 1
ATOM 4515 O O . GLN B 1 225 ? 17.141 -25.578 -20.844 1 97.5 225 GLN B O 1
ATOM 4520 N N . GLU B 1 226 ? 14.883 -25.812 -20.625 1 96.75 226 GLU B N 1
ATOM 4521 C CA . GLU B 1 226 ? 14.656 -25.25 -21.938 1 96.75 226 GLU B CA 1
ATOM 4522 C C . GLU B 1 226 ? 15.07 -23.781 -21.984 1 96.75 226 GLU B C 1
ATOM 4524 O O . GLU B 1 226 ? 15.633 -23.312 -22.984 1 96.75 226 GLU B O 1
ATOM 4529 N N . VAL B 1 227 ? 14.766 -23.078 -20.953 1 97.38 227 VAL B N 1
ATOM 4530 C CA . VAL B 1 227 ? 15.148 -21.672 -20.844 1 97.38 227 VAL B CA 1
ATOM 4531 C C . VAL B 1 227 ? 16.672 -21.562 -20.875 1 97.38 227 VAL B C 1
ATOM 4533 O O . VAL B 1 227 ? 17.219 -20.703 -21.562 1 97.38 227 VAL B O 1
ATOM 4536 N N . LEU B 1 228 ? 17.344 -22.422 -20.109 1 98.12 228 LEU B N 1
ATOM 4537 C CA . LEU B 1 228 ? 18.797 -22.406 -20.062 1 98.12 228 LEU B CA 1
ATOM 4538 C C . LEU B 1 228 ? 19.406 -22.688 -21.438 1 98.12 228 LEU B C 1
ATOM 4540 O O . LEU B 1 228 ? 20.328 -21.984 -21.875 1 98.12 228 LEU B O 1
ATOM 4544 N N . GLU B 1 229 ? 18.859 -23.609 -22.125 1 98 229 GLU B N 1
ATOM 4545 C CA . GLU B 1 229 ? 19.391 -24.047 -23.422 1 98 229 GLU B CA 1
ATOM 4546 C C . GLU B 1 229 ? 19.172 -22.984 -24.484 1 98 229 GLU B C 1
ATOM 4548 O O . GLU B 1 229 ? 20.094 -22.656 -25.234 1 98 229 GLU B O 1
ATOM 4553 N N . HIS B 1 230 ? 18.031 -22.422 -24.5 1 97.94 230 HIS B N 1
ATOM 4554 C CA . HIS B 1 230 ? 17.656 -21.625 -25.656 1 97.94 230 HIS B CA 1
ATOM 4555 C C . HIS B 1 230 ? 17.797 -20.125 -25.375 1 97.94 230 HIS B C 1
ATOM 4557 O O . HIS B 1 230 ? 17.75 -19.312 -26.312 1 97.94 230 HIS B O 1
ATOM 4563 N N . PHE B 1 231 ? 18 -19.766 -24.141 1 97.94 231 PHE B N 1
ATOM 4564 C CA . PHE B 1 231 ? 18.078 -18.344 -23.844 1 97.94 231 PHE B CA 1
ATOM 4565 C C . PHE B 1 231 ? 19.328 -18.016 -23.031 1 97.94 231 PHE B C 1
ATOM 4567 O O . PHE B 1 231 ? 20.062 -17.094 -23.375 1 97.94 231 PHE B O 1
ATOM 4574 N N . MET B 1 232 ? 19.578 -18.797 -22 1 98.38 232 MET B N 1
ATOM 4575 C CA . MET B 1 232 ? 20.75 -18.516 -21.172 1 98.38 232 MET B CA 1
ATOM 4576 C C . MET B 1 232 ? 22.031 -18.703 -21.953 1 98.38 232 MET B C 1
ATOM 4578 O O . MET B 1 232 ? 22.938 -17.859 -21.891 1 98.38 232 MET B O 1
ATOM 4582 N N . LEU B 1 233 ? 22.172 -19.812 -22.672 1 97.81 233 LEU B N 1
ATOM 4583 C CA . LEU B 1 233 ? 23.406 -20.078 -23.422 1 97.81 233 LEU B CA 1
ATOM 4584 C C . LEU B 1 233 ? 23.641 -19.016 -24.484 1 97.81 233 LEU B C 1
ATOM 4586 O O . LEU B 1 233 ? 24.75 -18.453 -24.562 1 97.81 233 LEU B O 1
ATOM 4590 N N . PRO B 1 234 ? 22.594 -18.719 -25.266 1 97.31 234 PRO B N 1
ATOM 4591 C CA . PRO B 1 234 ? 22.797 -17.625 -26.219 1 97.31 234 PRO B CA 1
ATOM 4592 C C . PRO B 1 234 ? 23.156 -16.297 -25.531 1 97.31 234 PRO B C 1
ATOM 4594 O O . PRO B 1 234 ? 23.953 -15.523 -26.047 1 97.31 234 PRO B O 1
ATOM 4597 N N . ALA B 1 235 ? 22.531 -16.031 -24.453 1 97.56 235 ALA B N 1
ATOM 4598 C CA . ALA B 1 235 ? 22.859 -14.82 -23.703 1 97.56 235 ALA B CA 1
ATOM 4599 C C . ALA B 1 235 ? 24.312 -14.82 -23.266 1 97.56 235 ALA B C 1
ATOM 4601 O O . ALA B 1 235 ? 25 -13.789 -23.312 1 97.56 235 ALA B O 1
ATOM 4602 N N . ALA B 1 236 ? 24.766 -15.969 -22.781 1 97.81 236 ALA B N 1
ATOM 4603 C CA . ALA B 1 236 ? 26.156 -16.094 -22.359 1 97.81 236 ALA B CA 1
ATOM 4604 C C . ALA B 1 236 ? 27.109 -15.797 -23.5 1 97.81 236 ALA B C 1
ATOM 4606 O O . ALA B 1 236 ? 28.109 -15.086 -23.328 1 97.81 236 ALA B O 1
ATOM 4607 N N . ASP B 1 237 ? 26.766 -16.359 -24.625 1 97.06 237 ASP B N 1
ATOM 4608 C CA . ASP B 1 237 ? 27.594 -16.109 -25.812 1 97.06 237 ASP B CA 1
ATOM 4609 C C . ASP B 1 237 ? 27.625 -14.633 -26.156 1 97.06 237 ASP B C 1
ATOM 4611 O O . ASP B 1 237 ? 28.688 -14.086 -26.484 1 97.06 237 ASP B O 1
ATOM 4615 N N . GLN B 1 238 ? 26.5 -14.055 -26.094 1 96.56 238 GLN B N 1
ATOM 4616 C CA . GLN B 1 238 ? 26.375 -12.648 -26.453 1 96.56 238 GLN B CA 1
ATOM 4617 C C . GLN B 1 238 ? 27.125 -11.758 -25.469 1 96.56 238 GLN B C 1
ATOM 4619 O O . GLN B 1 238 ? 27.797 -10.805 -25.875 1 96.56 238 GLN B O 1
ATOM 4624 N N . LEU B 1 239 ? 27.109 -12.047 -24.219 1 96.81 239 LEU B N 1
ATOM 4625 C CA . LEU B 1 239 ? 27.547 -11.133 -23.172 1 96.81 239 LEU B CA 1
ATOM 4626 C C . LEU B 1 239 ? 29.016 -11.383 -22.828 1 96.81 239 LEU B C 1
ATOM 4628 O O . LEU B 1 239 ? 29.719 -10.469 -22.375 1 96.81 239 LEU B O 1
ATOM 4632 N N . PHE B 1 240 ? 29.438 -12.641 -23.062 1 96.88 240 PHE B N 1
ATOM 4633 C CA . PHE B 1 240 ? 30.781 -12.977 -22.578 1 96.88 240 PHE B CA 1
ATOM 4634 C C . PHE B 1 240 ? 31.641 -13.492 -23.734 1 96.88 240 PHE B C 1
ATOM 4636 O O . PHE B 1 240 ? 32.875 -13.547 -23.609 1 96.88 240 PHE B O 1
ATOM 4643 N N . GLY B 1 241 ? 31.016 -13.883 -24.875 1 94.88 241 GLY B N 1
ATOM 4644 C CA . GLY B 1 241 ? 31.797 -14.484 -25.953 1 94.88 241 GLY B CA 1
ATOM 4645 C C . GLY B 1 241 ? 32.5 -15.758 -25.531 1 94.88 241 GLY B C 1
ATOM 4646 O O . GLY B 1 241 ? 31.891 -16.688 -25.016 1 94.88 241 GLY B O 1
ATOM 4647 N N . ASP B 1 242 ? 33.844 -15.727 -25.609 1 92.88 242 ASP B N 1
ATOM 4648 C CA . ASP B 1 242 ? 34.656 -16.906 -25.266 1 92.88 242 ASP B CA 1
ATOM 4649 C C . ASP B 1 242 ? 35.188 -16.828 -23.844 1 92.88 242 ASP B C 1
ATOM 4651 O O . ASP B 1 242 ? 35.844 -17.75 -23.375 1 92.88 242 ASP B O 1
ATOM 4655 N N . ALA B 1 243 ? 34.781 -15.797 -23.156 1 94.12 243 ALA B N 1
ATOM 4656 C CA . ALA B 1 243 ? 35.25 -15.633 -21.797 1 94.12 243 ALA B CA 1
ATOM 4657 C C . ALA B 1 243 ? 34.469 -16.516 -20.828 1 94.12 243 ALA B C 1
ATOM 4659 O O . ALA B 1 243 ? 33.312 -16.844 -21.078 1 94.12 243 ALA B O 1
ATOM 4660 N N . ASP B 1 244 ? 35.125 -16.875 -19.797 1 93.81 244 ASP B N 1
ATOM 4661 C CA . ASP B 1 244 ? 34.469 -17.641 -18.734 1 93.81 244 ASP B CA 1
ATOM 4662 C C . ASP B 1 244 ? 33.469 -16.781 -17.984 1 93.81 244 ASP B C 1
ATOM 4664 O O . ASP B 1 244 ? 33.656 -15.562 -17.859 1 93.81 244 ASP B O 1
ATOM 4668 N N . PHE B 1 245 ? 32.438 -17.406 -17.562 1 97.38 245 PHE B N 1
ATOM 4669 C CA . PHE B 1 245 ? 31.469 -16.703 -16.734 1 97.38 245 PHE B CA 1
ATOM 4670 C C . PHE B 1 245 ? 30.922 -17.609 -15.656 1 97.38 245 PHE B C 1
ATOM 4672 O O . PHE B 1 245 ? 31.125 -18.828 -15.695 1 97.38 245 PHE B O 1
ATOM 4679 N N . ILE B 1 246 ? 30.297 -17 -14.656 1 98.31 246 ILE B N 1
ATOM 4680 C CA . ILE B 1 246 ? 29.609 -17.688 -13.578 1 98.31 246 ILE B CA 1
ATOM 4681 C C . ILE B 1 246 ? 28.109 -17.375 -13.648 1 98.31 246 ILE B C 1
ATOM 4683 O O . ILE B 1 246 ? 27.719 -16.203 -13.789 1 98.31 246 ILE B O 1
ATOM 4687 N N . PHE B 1 247 ? 27.297 -18.391 -13.625 1 98.62 247 PHE B N 1
ATOM 4688 C CA . PHE B 1 247 ? 25.859 -18.219 -13.766 1 98.62 247 PHE B CA 1
ATOM 4689 C C . PHE B 1 247 ? 25.203 -18.109 -12.398 1 98.62 247 PHE B C 1
ATOM 4691 O O . PHE B 1 247 ? 25.438 -18.938 -11.516 1 98.62 247 PHE B O 1
ATOM 4698 N N . GLN B 1 248 ? 24.438 -17.062 -12.203 1 98.62 248 GLN B N 1
ATOM 4699 C CA . GLN B 1 248 ? 23.703 -16.875 -10.961 1 98.62 248 GLN B CA 1
ATOM 4700 C C . GLN B 1 248 ? 22.219 -17.156 -11.164 1 98.62 248 GLN B C 1
ATOM 4702 O O . GLN B 1 248 ? 21.609 -16.688 -12.133 1 98.62 248 GLN B O 1
ATOM 4707 N N . GLN B 1 249 ? 21.672 -17.922 -10.359 1 97.81 249 GLN B N 1
ATOM 4708 C CA . GLN B 1 249 ? 20.234 -18.203 -10.258 1 97.81 249 GLN B CA 1
ATOM 4709 C C . GLN B 1 249 ? 19.812 -18.344 -8.805 1 97.81 249 GLN B C 1
ATOM 4711 O O . GLN B 1 249 ? 20.625 -18.688 -7.941 1 97.81 249 GLN B O 1
ATOM 4716 N N . ASP B 1 250 ? 18.609 -18 -8.5 1 94.81 250 ASP B N 1
ATOM 4717 C CA . ASP B 1 250 ? 18.172 -18.172 -7.113 1 94.81 250 ASP B CA 1
ATOM 4718 C C . ASP B 1 250 ? 17.891 -19.641 -6.809 1 94.81 250 ASP B C 1
ATOM 4720 O O . ASP B 1 250 ? 18.219 -20.516 -7.605 1 94.81 250 ASP B O 1
ATOM 4724 N N . LEU B 1 251 ? 17.375 -19.922 -5.629 1 94.06 251 LEU B N 1
ATOM 4725 C CA . LEU B 1 251 ? 17.25 -21.297 -5.156 1 94.06 251 LEU B CA 1
ATOM 4726 C C . LEU B 1 251 ? 15.82 -21.797 -5.316 1 94.06 251 LEU B C 1
ATOM 4728 O O . LEU B 1 251 ? 15.344 -22.594 -4.512 1 94.06 251 LEU B O 1
ATOM 4732 N N . ALA B 1 252 ? 15.125 -21.281 -6.328 1 93.44 252 ALA B N 1
ATOM 4733 C CA . ALA B 1 252 ? 13.781 -21.797 -6.602 1 93.44 252 ALA B CA 1
ATOM 4734 C C . ALA B 1 252 ? 13.828 -23.281 -6.914 1 93.44 252 ALA B C 1
ATOM 4736 O O . ALA B 1 252 ? 14.82 -23.781 -7.441 1 93.44 252 ALA B O 1
ATOM 4737 N N . PRO B 1 253 ? 12.805 -24.016 -6.695 1 93.44 253 PRO B N 1
ATOM 4738 C CA . PRO B 1 253 ? 12.797 -25.469 -6.852 1 93.44 253 PRO B CA 1
ATOM 4739 C C . PRO B 1 253 ? 13.234 -25.906 -8.242 1 93.44 253 PRO B C 1
ATOM 4741 O O . PRO B 1 253 ? 14.016 -26.859 -8.367 1 93.44 253 PRO B O 1
ATOM 4744 N N . ALA B 1 254 ? 12.758 -25.234 -9.234 1 94.88 254 ALA B N 1
ATOM 4745 C CA . ALA B 1 254 ? 13.133 -25.578 -10.602 1 94.88 254 ALA B CA 1
ATOM 4746 C C . ALA B 1 254 ? 14.633 -25.391 -10.828 1 94.88 254 ALA B C 1
ATOM 4748 O O . ALA B 1 254 ? 15.25 -26.141 -11.586 1 94.88 254 ALA B O 1
ATOM 4749 N N . HIS B 1 255 ? 15.258 -24.406 -10.141 1 95.94 255 HIS B N 1
ATOM 4750 C CA . HIS B 1 255 ? 16.672 -24.062 -10.312 1 95.94 255 HIS B CA 1
ATOM 4751 C C . HIS B 1 255 ? 17.562 -25.031 -9.555 1 95.94 255 HIS B C 1
ATOM 4753 O O . HIS B 1 255 ? 18.656 -25.359 -10.016 1 95.94 255 HIS B O 1
ATOM 4759 N N . SER B 1 256 ? 17.047 -25.469 -8.406 1 94.69 256 SER B N 1
ATOM 4760 C CA . SER B 1 256 ? 17.859 -26.297 -7.52 1 94.69 256 SER B CA 1
ATOM 4761 C C . SER B 1 256 ? 17.594 -27.781 -7.73 1 94.69 256 SER B C 1
ATOM 4763 O O . SER B 1 256 ? 18.203 -28.625 -7.082 1 94.69 256 SER B O 1
ATOM 4765 N N . ALA B 1 257 ? 16.719 -28.078 -8.656 1 96.81 257 ALA B N 1
ATOM 4766 C CA . ALA B 1 257 ? 16.406 -29.469 -8.953 1 96.81 257 ALA B CA 1
ATOM 4767 C C . ALA B 1 257 ? 17.656 -30.219 -9.398 1 96.81 257 ALA B C 1
ATOM 4769 O O . ALA B 1 257 ? 18.516 -29.656 -10.078 1 96.81 257 ALA B O 1
ATOM 4770 N N . LYS B 1 258 ? 17.688 -31.5 -9.07 1 97.19 258 LYS B N 1
ATOM 4771 C CA . LYS B 1 258 ? 18.844 -32.344 -9.422 1 97.19 258 LYS B CA 1
ATOM 4772 C C . LYS B 1 258 ? 19.047 -32.375 -10.938 1 97.19 258 LYS B C 1
ATOM 4774 O O . LYS B 1 258 ? 20.172 -32.281 -11.414 1 97.19 258 LYS B O 1
ATOM 4779 N N . ALA B 1 259 ? 17.891 -32.5 -11.578 1 97.56 259 ALA B N 1
ATOM 4780 C CA . ALA B 1 259 ? 17.969 -32.562 -13.031 1 97.56 259 ALA B CA 1
ATOM 4781 C C . ALA B 1 259 ? 18.594 -31.281 -13.602 1 97.56 259 ALA B C 1
ATOM 4783 O O . ALA B 1 259 ? 19.375 -31.344 -14.555 1 97.56 259 ALA B O 1
ATOM 4784 N N . THR B 1 260 ? 18.281 -30.156 -13.039 1 97.75 260 THR B N 1
ATOM 4785 C CA . THR B 1 260 ? 18.828 -28.875 -13.492 1 97.75 260 THR B CA 1
ATOM 4786 C C . THR B 1 260 ? 20.312 -28.766 -13.18 1 97.75 260 THR B C 1
ATOM 4788 O O . THR B 1 260 ? 21.109 -28.344 -14.023 1 97.75 260 THR B O 1
ATOM 4791 N N . SER B 1 261 ? 20.688 -29.188 -11.961 1 97.25 261 SER B N 1
ATOM 4792 C CA . SER B 1 261 ? 22.094 -29.156 -11.57 1 97.25 261 SER B CA 1
ATOM 4793 C C . SER B 1 261 ? 22.938 -30.047 -12.492 1 97.25 261 SER B C 1
ATOM 4795 O O . SER B 1 261 ? 24.031 -29.656 -12.891 1 97.25 261 SER B O 1
ATOM 4797 N N . THR B 1 262 ? 22.438 -31.172 -12.82 1 97.88 262 THR B N 1
ATOM 4798 C CA . THR B 1 262 ? 23.125 -32.094 -13.719 1 97.88 262 THR B CA 1
ATOM 4799 C C . THR B 1 262 ? 23.281 -31.469 -15.102 1 97.88 262 THR B C 1
ATOM 4801 O O . THR B 1 262 ? 24.344 -31.547 -15.711 1 97.88 262 THR B O 1
ATOM 4804 N N . TRP B 1 263 ? 22.188 -30.875 -15.547 1 98.06 263 TRP B N 1
ATOM 4805 C CA . TRP B 1 263 ? 22.234 -30.219 -16.844 1 98.06 263 TRP B CA 1
ATOM 4806 C C . TRP B 1 263 ? 23.344 -29.172 -16.891 1 98.06 263 TRP B C 1
ATOM 4808 O O . TRP B 1 263 ? 24.109 -29.125 -17.844 1 98.06 263 TRP B O 1
ATOM 4818 N N . LEU B 1 264 ? 23.469 -28.375 -15.914 1 98.19 264 LEU B N 1
ATOM 4819 C CA . LEU B 1 264 ? 24.469 -27.312 -15.844 1 98.19 264 LEU B CA 1
ATOM 4820 C C . LEU B 1 264 ? 25.875 -27.891 -15.789 1 98.19 264 LEU B C 1
ATOM 4822 O O . LEU B 1 264 ? 26.781 -27.391 -16.469 1 98.19 264 LEU B O 1
ATOM 4826 N N . LYS B 1 265 ? 26.062 -28.906 -15 1 97.56 265 LYS B N 1
ATOM 4827 C CA . LYS B 1 265 ? 27.359 -29.578 -14.891 1 97.56 265 LYS B CA 1
ATOM 4828 C C . LYS B 1 265 ? 27.781 -30.172 -16.234 1 97.56 265 LYS B C 1
ATOM 4830 O O . LYS B 1 265 ? 28.938 -30.047 -16.641 1 97.56 265 LYS B O 1
ATOM 4835 N N . ASP B 1 266 ? 26.844 -30.781 -16.859 1 97.69 266 ASP B N 1
ATOM 4836 C CA . ASP B 1 266 ? 27.125 -31.422 -18.141 1 97.69 266 ASP B CA 1
ATOM 4837 C C . ASP B 1 266 ? 27.531 -30.406 -19.203 1 97.69 266 ASP B C 1
ATOM 4839 O O . ASP B 1 266 ? 28.281 -30.734 -20.125 1 97.69 266 ASP B O 1
ATOM 4843 N N . HIS B 1 267 ? 27.062 -29.234 -19.062 1 97 267 HIS B N 1
ATOM 4844 C CA . HIS B 1 267 ? 27.391 -28.188 -20.031 1 97 267 HIS B CA 1
ATOM 4845 C C . HIS B 1 267 ? 28.594 -27.375 -19.562 1 97 267 HIS B C 1
ATOM 4847 O O . HIS B 1 267 ? 28.938 -26.359 -20.188 1 97 267 HIS B O 1
ATOM 4853 N N . GLY B 1 268 ? 29.141 -27.719 -18.375 1 96.56 268 GLY B N 1
ATOM 4854 C CA . GLY B 1 268 ? 30.344 -27.078 -17.859 1 96.56 268 GLY B CA 1
ATOM 4855 C C . GLY B 1 268 ? 30.094 -25.656 -17.391 1 96.56 268 GLY B C 1
ATOM 4856 O O . GLY B 1 268 ? 30.969 -24.781 -17.516 1 96.56 268 GLY B O 1
ATOM 4857 N N . ILE B 1 269 ? 28.953 -25.375 -16.922 1 97.31 269 ILE B N 1
ATOM 4858 C CA . ILE B 1 269 ? 28.609 -24.016 -16.5 1 97.31 269 ILE B CA 1
ATOM 4859 C C . ILE B 1 269 ? 28.734 -23.891 -14.992 1 97.31 269 ILE B C 1
ATOM 4861 O O . ILE B 1 269 ? 27.984 -24.516 -14.242 1 97.31 269 ILE B O 1
ATOM 4865 N N . PRO B 1 270 ? 29.672 -23.109 -14.531 1 97.62 270 PRO B N 1
ATOM 4866 C CA . PRO B 1 270 ? 29.766 -22.891 -13.086 1 97.62 270 PRO B CA 1
ATOM 4867 C C . PRO B 1 270 ? 28.609 -22.047 -12.539 1 97.62 270 PRO B C 1
ATOM 4869 O O . PRO B 1 270 ? 28.234 -21.047 -13.148 1 97.62 270 PRO B O 1
ATOM 4872 N N . VAL B 1 271 ? 28.062 -22.469 -11.453 1 98.06 271 VAL B N 1
ATOM 4873 C CA . VAL B 1 271 ? 26.938 -21.797 -10.844 1 98.06 271 VAL B CA 1
ATOM 4874 C C . VAL B 1 271 ? 27.359 -21.125 -9.539 1 98.06 271 VAL B C 1
ATOM 4876 O O . VAL B 1 271 ? 28.047 -21.75 -8.719 1 98.06 271 VAL B O 1
ATOM 4879 N N . LEU B 1 272 ? 27 -19.938 -9.375 1 97.88 272 LEU B N 1
ATOM 4880 C CA . LEU B 1 272 ? 27.312 -19.188 -8.164 1 97.88 272 LEU B CA 1
ATOM 4881 C C . LEU B 1 272 ? 26.484 -19.688 -6.988 1 97.88 272 LEU B C 1
ATOM 4883 O O . LEU B 1 272 ? 25.266 -19.812 -7.094 1 97.88 272 LEU B O 1
ATOM 4887 N N . ASN B 1 273 ? 27.141 -20.062 -5.902 1 96.12 273 ASN B N 1
ATOM 4888 C CA . ASN B 1 273 ? 26.375 -20.312 -4.688 1 96.12 273 ASN B CA 1
ATOM 4889 C C . ASN B 1 273 ? 25.562 -19.078 -4.277 1 96.12 273 ASN B C 1
ATOM 4891 O O . ASN B 1 273 ? 26.062 -17.953 -4.328 1 96.12 273 ASN B O 1
ATOM 4895 N N . TRP B 1 274 ? 24.359 -19.297 -3.877 1 97.19 274 TRP B N 1
ATOM 4896 C CA . TRP B 1 274 ? 23.469 -18.172 -3.609 1 97.19 274 TRP B CA 1
ATOM 4897 C C . TRP B 1 274 ? 22.672 -18.391 -2.326 1 97.19 274 TRP B C 1
ATOM 4899 O O . TRP B 1 274 ? 22.234 -19.516 -2.053 1 97.19 274 TRP B O 1
ATOM 4909 N N . PRO B 1 275 ? 22.609 -17.344 -1.553 1 96.06 275 PRO B N 1
ATOM 4910 C CA . PRO B 1 275 ? 21.781 -17.5 -0.346 1 96.06 275 PRO B CA 1
ATOM 4911 C C . PRO B 1 275 ? 20.281 -17.422 -0.636 1 96.06 275 PRO B C 1
ATOM 4913 O O . PRO B 1 275 ? 19.859 -16.688 -1.528 1 96.06 275 PRO B O 1
ATOM 4916 N N . ALA B 1 276 ? 19.562 -18.125 0.158 1 92.69 276 ALA B N 1
ATOM 4917 C CA . ALA B 1 276 ? 18.125 -18.172 -0.024 1 92.69 276 ALA B CA 1
ATOM 4918 C C . ALA B 1 276 ? 17.484 -16.828 0.319 1 92.69 276 ALA B C 1
ATOM 4920 O O . ALA B 1 276 ? 17.984 -16.094 1.174 1 92.69 276 ALA B O 1
ATOM 4921 N N . ASN B 1 277 ? 16.359 -16.484 -0.345 1 91.88 277 ASN B N 1
ATOM 4922 C CA . ASN B 1 277 ? 15.531 -15.312 -0.053 1 91.88 277 ASN B CA 1
ATOM 4923 C C . ASN B 1 277 ? 16.359 -14.031 -0.023 1 91.88 277 ASN B C 1
ATOM 4925 O O . ASN B 1 277 ? 16.234 -13.234 0.905 1 91.88 277 ASN B O 1
ATOM 4929 N N . SER B 1 278 ? 17.188 -13.859 -1.043 1 95.38 278 SER B N 1
ATOM 4930 C CA . SER B 1 278 ? 18.078 -12.695 -1.084 1 95.38 278 SER B CA 1
ATOM 4931 C C . SER B 1 278 ? 17.906 -11.922 -2.383 1 95.38 278 SER B C 1
ATOM 4933 O O . SER B 1 278 ? 18.875 -11.664 -3.094 1 95.38 278 SER B O 1
ATOM 4935 N N . PRO B 1 279 ? 16.703 -11.492 -2.568 1 95.06 279 PRO B N 1
ATOM 4936 C CA . PRO B 1 279 ? 16.5 -10.711 -3.787 1 95.06 279 PRO B CA 1
ATOM 4937 C C . PRO B 1 279 ? 17.281 -9.398 -3.787 1 95.06 279 PRO B C 1
ATOM 4939 O O . PRO B 1 279 ? 17.609 -8.875 -4.852 1 95.06 279 PRO B O 1
ATOM 4942 N N . ASP B 1 280 ? 17.562 -8.852 -2.611 1 95.19 280 ASP B N 1
ATOM 4943 C CA . ASP B 1 280 ? 18.266 -7.578 -2.51 1 95.19 280 ASP B CA 1
ATOM 4944 C C . ASP B 1 280 ? 19.703 -7.707 -2.99 1 95.19 280 ASP B C 1
ATOM 4946 O O . ASP B 1 280 ? 20.359 -6.707 -3.301 1 95.19 280 ASP B O 1
ATOM 4950 N N . LEU B 1 281 ? 20.188 -8.867 -3.066 1 97.25 281 LEU B N 1
ATOM 4951 C CA . LEU B 1 281 ? 21.547 -9.102 -3.537 1 97.25 281 LEU B CA 1
ATOM 4952 C C . LEU B 1 281 ? 21.594 -9.227 -5.055 1 97.25 281 LEU B C 1
ATOM 4954 O O . LEU B 1 281 ? 22.656 -9.094 -5.672 1 97.25 281 LEU B O 1
ATOM 4958 N N . ASN B 1 282 ? 20.453 -9.531 -5.676 1 97.94 282 ASN B N 1
ATOM 4959 C CA . ASN B 1 282 ? 20.391 -9.75 -7.113 1 97.94 282 ASN B CA 1
ATOM 4960 C C . ASN B 1 282 ? 20.141 -8.445 -7.867 1 97.94 282 ASN B C 1
ATOM 4962 O O . ASN B 1 282 ? 19 -7.949 -7.887 1 97.94 282 ASN B O 1
ATOM 4966 N N . PRO B 1 283 ? 21.141 -7.965 -8.547 1 97.94 283 PRO B N 1
ATOM 4967 C CA . PRO B 1 283 ? 21 -6.672 -9.211 1 97.94 283 PRO B CA 1
ATOM 4968 C C . PRO B 1 283 ? 19.891 -6.672 -10.266 1 97.94 283 PRO B C 1
ATOM 4970 O O . PRO B 1 283 ? 19.359 -5.609 -10.625 1 97.94 283 PRO B O 1
ATOM 4973 N N . ILE B 1 284 ? 19.516 -7.812 -10.758 1 98.38 284 ILE B N 1
ATOM 4974 C CA . ILE B 1 284 ? 18.5 -7.848 -11.805 1 98.38 284 ILE B CA 1
ATOM 4975 C C . ILE B 1 284 ? 17.156 -7.426 -11.227 1 98.38 284 ILE B C 1
ATOM 4977 O O . ILE B 1 284 ? 16.266 -6.992 -11.969 1 98.38 284 ILE B O 1
ATOM 4981 N N . GLU B 1 285 ? 16.984 -7.602 -9.898 1 97.44 285 GLU B N 1
ATOM 4982 C CA . GLU B 1 285 ? 15.758 -7.137 -9.258 1 97.44 285 GLU B CA 1
ATOM 4983 C C . GLU B 1 285 ? 15.594 -5.625 -9.406 1 97.44 285 GLU B C 1
ATOM 4985 O O . GLU B 1 285 ? 14.492 -5.137 -9.664 1 97.44 285 GLU B O 1
ATOM 4990 N N . ASN B 1 286 ? 16.688 -4.918 -9.25 1 97.62 286 ASN B N 1
ATOM 4991 C CA . ASN B 1 286 ? 16.656 -3.477 -9.461 1 97.62 286 ASN B CA 1
ATOM 4992 C C . ASN B 1 286 ? 16.438 -3.131 -10.93 1 97.62 286 ASN B C 1
ATOM 4994 O O . ASN B 1 286 ? 15.773 -2.141 -11.25 1 97.62 286 ASN B O 1
ATOM 4998 N N . LEU B 1 287 ? 16.984 -3.922 -11.758 1 98.12 287 LEU B N 1
ATOM 4999 C CA . LEU B 1 287 ? 16.766 -3.709 -13.188 1 98.12 287 LEU B CA 1
ATOM 5000 C C . LEU B 1 287 ? 15.297 -3.893 -13.539 1 98.12 287 LEU B C 1
ATOM 5002 O O . LEU B 1 287 ? 14.727 -3.096 -14.289 1 98.12 287 LEU B O 1
ATOM 5006 N N . TRP B 1 288 ? 14.672 -4.98 -12.977 1 97.5 288 TRP B N 1
ATOM 5007 C CA . TRP B 1 288 ? 13.242 -5.172 -13.164 1 97.5 288 TRP B CA 1
ATOM 5008 C C . TRP B 1 288 ? 12.461 -3.945 -12.711 1 97.5 288 TRP B C 1
ATOM 5010 O O . TRP B 1 288 ? 11.492 -3.537 -13.359 1 97.5 288 TRP B O 1
ATOM 5020 N N . GLY B 1 289 ? 12.898 -3.398 -11.57 1 95.06 289 GLY B N 1
ATOM 5021 C CA . GLY B 1 289 ? 12.273 -2.178 -11.078 1 95.06 289 GLY B CA 1
ATOM 5022 C C . GLY B 1 289 ? 12.359 -1.028 -12.062 1 95.06 289 GLY B C 1
ATOM 5023 O O . GLY B 1 289 ? 11.391 -0.302 -12.266 1 95.06 289 GLY B O 1
ATOM 5024 N N . ILE B 1 290 ? 13.484 -0.847 -12.648 1 95.69 290 ILE B N 1
ATOM 5025 C CA . ILE B 1 290 ? 13.703 0.203 -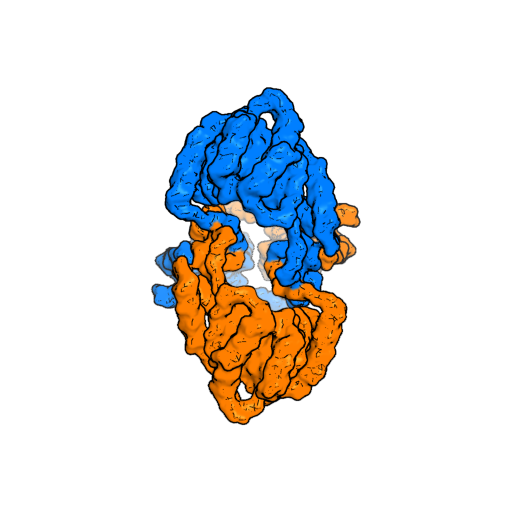13.641 1 95.69 290 ILE B CA 1
ATOM 5026 C C . ILE B 1 290 ? 12.789 -0.016 -14.836 1 95.69 290 ILE B C 1
ATOM 5028 O O . ILE B 1 290 ? 12.156 0.925 -15.32 1 95.69 290 ILE B O 1
ATOM 5032 N N . VAL B 1 291 ? 12.695 -1.243 -15.297 1 96.69 291 VAL B N 1
ATOM 5033 C CA . VAL B 1 291 ? 11.859 -1.581 -16.438 1 96.69 291 VAL B CA 1
ATOM 5034 C C . VAL B 1 291 ? 10.398 -1.264 -16.125 1 96.69 291 VAL B C 1
ATOM 5036 O O . VAL B 1 291 ? 9.711 -0.617 -16.922 1 96.69 291 VAL B O 1
ATOM 5039 N N . LYS B 1 292 ? 9.969 -1.68 -14.961 1 93.62 292 LYS B N 1
ATOM 5040 C CA . LYS B 1 292 ? 8.586 -1.446 -14.562 1 93.62 292 LYS B CA 1
ATOM 5041 C C . LYS B 1 292 ? 8.289 0.045 -14.43 1 93.62 292 LYS B C 1
ATOM 5043 O O . LYS B 1 292 ? 7.207 0.507 -14.789 1 93.62 292 LYS B O 1
ATOM 5048 N N . LYS B 1 293 ? 9.234 0.756 -13.969 1 89.75 293 LYS B N 1
ATOM 5049 C CA . LYS B 1 293 ? 9.078 2.203 -13.852 1 89.75 293 LYS B CA 1
ATOM 5050 C C . LYS B 1 293 ? 8.953 2.857 -15.227 1 89.75 293 LYS B C 1
ATOM 5052 O O . LYS B 1 293 ? 8.125 3.752 -15.422 1 89.75 293 LYS B O 1
ATOM 5057 N N . LYS B 1 294 ? 9.75 2.432 -16.094 1 91.19 294 LYS B N 1
ATOM 5058 C CA . LYS B 1 294 ? 9.727 2.98 -17.453 1 91.19 294 LYS B CA 1
ATOM 5059 C C . LYS B 1 294 ? 8.391 2.688 -18.141 1 91.19 294 LYS B C 1
ATOM 5061 O O . LYS B 1 294 ? 7.949 3.449 -19 1 91.19 294 LYS B O 1
ATOM 5066 N N . MET B 1 295 ? 7.75 1.607 -17.703 1 91.62 295 MET B N 1
ATOM 5067 C CA . MET B 1 295 ? 6.5 1.185 -18.328 1 91.62 295 MET B CA 1
ATOM 5068 C C . MET B 1 295 ? 5.297 1.695 -17.531 1 91.62 295 MET B C 1
ATOM 5070 O O . MET B 1 295 ? 4.156 1.351 -17.844 1 91.62 295 MET B O 1
ATOM 5074 N N . GLN B 1 296 ? 5.441 2.451 -16.531 1 84.19 296 GLN B N 1
ATOM 5075 C CA . GLN B 1 296 ? 4.41 2.742 -15.547 1 84.19 296 GLN B CA 1
ATOM 5076 C C . GLN B 1 296 ? 3.227 3.467 -16.188 1 84.19 296 GLN B C 1
ATOM 5078 O O . GLN B 1 296 ? 2.102 3.377 -15.688 1 84.19 296 GLN B O 1
ATOM 5083 N N . TYR B 1 297 ? 3.453 4.195 -17.297 1 81.44 297 TYR B N 1
ATOM 5084 C CA . TYR B 1 297 ? 2.359 4.961 -17.891 1 81.44 297 TYR B CA 1
ATOM 5085 C C . TYR B 1 297 ? 1.864 4.305 -19.172 1 81.44 297 TYR B C 1
ATOM 5087 O O . TYR B 1 297 ? 0.981 4.836 -19.844 1 81.44 297 TYR B O 1
ATOM 5095 N N . THR B 1 298 ? 2.492 3.131 -19.469 1 87.44 298 THR B N 1
ATOM 5096 C CA . THR B 1 298 ? 2 2.373 -20.625 1 87.44 298 THR B CA 1
ATOM 5097 C C . THR B 1 298 ? 0.719 1.626 -20.266 1 87.44 298 THR B C 1
ATOM 5099 O O . THR B 1 298 ? 0.5 1.276 -19.109 1 87.44 298 THR B O 1
ATOM 5102 N N . ARG B 1 299 ? -0.147 1.544 -21.266 1 86.75 299 ARG B N 1
ATOM 5103 C CA . ARG B 1 299 ? -1.435 0.901 -21.016 1 86.75 299 ARG B CA 1
ATOM 5104 C C . ARG B 1 299 ? -1.726 -0.161 -22.078 1 86.75 299 ARG B C 1
ATOM 5106 O O . ARG B 1 299 ? -2.635 -0.001 -22.891 1 86.75 299 ARG B O 1
ATOM 5113 N N . PRO B 1 300 ? -0.921 -1.243 -21.906 1 91 300 PRO B N 1
ATOM 5114 C CA . PRO B 1 300 ? -1.247 -2.336 -22.828 1 91 300 PRO B CA 1
ATOM 5115 C C . PRO B 1 300 ? -2.637 -2.922 -22.578 1 91 300 PRO B C 1
ATOM 5117 O O . PRO B 1 300 ? -3.078 -3.008 -21.438 1 91 300 PRO B O 1
ATOM 5120 N N . ASN B 1 301 ? -3.309 -3.412 -23.625 1 88.06 301 ASN B N 1
ATOM 5121 C CA . ASN B 1 301 ? -4.688 -3.875 -23.531 1 88.06 301 ASN B CA 1
ATOM 5122 C C . ASN B 1 301 ? -4.766 -5.398 -23.438 1 88.06 301 ASN B C 1
ATOM 5124 O O . ASN B 1 301 ? -5.805 -5.953 -23.094 1 88.06 301 ASN B O 1
ATOM 5128 N N . ASN B 1 302 ? -3.697 -6.016 -23.859 1 91.69 302 ASN B N 1
ATOM 5129 C CA . ASN B 1 302 ? -3.662 -7.473 -23.844 1 91.69 302 ASN B CA 1
ATOM 5130 C C . ASN B 1 302 ? -2.246 -7.996 -23.609 1 91.69 302 ASN B C 1
ATOM 5132 O O . ASN B 1 302 ? -1.297 -7.215 -23.531 1 91.69 302 ASN B O 1
ATOM 5136 N N . SER B 1 303 ? -2.137 -9.273 -23.531 1 93.31 303 SER B N 1
ATOM 5137 C CA . SER B 1 303 ? -0.868 -9.914 -23.203 1 93.31 303 SER B CA 1
ATOM 5138 C C . SER B 1 303 ? 0.173 -9.672 -24.297 1 93.31 303 SER B C 1
ATOM 5140 O O . SER B 1 303 ? 1.352 -9.461 -24 1 93.31 303 SER B O 1
ATOM 5142 N N . GLU B 1 304 ? -0.231 -9.672 -25.516 1 95.94 304 GLU B N 1
ATOM 5143 C CA . GLU B 1 304 ? 0.707 -9.477 -26.609 1 95.94 304 GLU B CA 1
ATOM 5144 C C . GLU B 1 304 ? 1.278 -8.062 -26.594 1 95.94 304 GLU B C 1
ATOM 5146 O O . GLU B 1 304 ? 2.479 -7.867 -26.797 1 95.94 304 GLU B O 1
ATOM 5151 N N . GLU B 1 305 ? 0.421 -7.148 -26.328 1 95.81 305 GLU B N 1
ATOM 5152 C CA . GLU B 1 305 ? 0.885 -5.77 -26.219 1 95.81 305 GLU B CA 1
ATOM 5153 C C . GLU B 1 305 ? 1.798 -5.586 -25.016 1 95.81 305 GLU B C 1
ATOM 5155 O O . GLU B 1 305 ? 2.762 -4.82 -25.062 1 95.81 305 GLU B O 1
ATOM 5160 N N . LEU B 1 306 ? 1.43 -6.285 -23.984 1 95.81 306 LEU B N 1
ATOM 5161 C CA . LEU B 1 306 ? 2.273 -6.238 -22.781 1 95.81 306 LEU B CA 1
ATOM 5162 C C . LEU B 1 306 ? 3.67 -6.773 -23.094 1 95.81 306 LEU B C 1
ATOM 5164 O O . LEU B 1 306 ? 4.668 -6.137 -22.75 1 95.81 306 LEU B O 1
ATOM 5168 N N . LYS B 1 307 ? 3.705 -7.871 -23.781 1 97.25 307 LYS B N 1
ATOM 5169 C CA . LYS B 1 307 ? 4.988 -8.461 -24.141 1 97.25 307 LYS B CA 1
ATOM 5170 C C . LYS B 1 307 ? 5.801 -7.516 -25.031 1 97.25 307 LYS B C 1
ATOM 5172 O O . LYS B 1 307 ? 7.004 -7.348 -24.812 1 97.25 307 LYS B O 1
ATOM 5177 N N . ALA B 1 308 ? 5.145 -6.934 -25.969 1 97.31 308 ALA B N 1
ATOM 5178 C CA . ALA B 1 308 ? 5.816 -6.008 -26.875 1 97.31 308 ALA B CA 1
ATOM 5179 C C . ALA B 1 308 ? 6.395 -4.816 -26.109 1 97.31 308 ALA B C 1
ATOM 5181 O O . ALA B 1 308 ? 7.512 -4.379 -26.391 1 97.31 308 ALA B O 1
ATOM 5182 N N . THR B 1 309 ? 5.609 -4.387 -25.188 1 96.62 309 THR B N 1
ATOM 5183 C CA . THR B 1 309 ? 6.055 -3.252 -24.375 1 96.62 309 THR B CA 1
ATOM 5184 C C . THR B 1 309 ? 7.277 -3.625 -23.547 1 96.62 309 THR B C 1
ATOM 5186 O O . THR B 1 309 ? 8.227 -2.848 -23.438 1 96.62 309 THR B O 1
ATOM 5189 N N . ILE B 1 310 ? 7.234 -4.773 -22.953 1 97.62 310 ILE B N 1
ATOM 5190 C CA . ILE B 1 310 ? 8.352 -5.25 -22.156 1 97.62 310 ILE B CA 1
ATOM 5191 C C . ILE B 1 310 ? 9.602 -5.371 -23.016 1 97.62 310 ILE B C 1
ATOM 5193 O O . ILE B 1 310 ? 10.68 -4.914 -22.641 1 97.62 310 ILE B O 1
ATOM 5197 N N . ARG B 1 311 ? 9.445 -5.914 -24.219 1 97.62 311 ARG B N 1
ATOM 5198 C CA . ARG B 1 311 ? 10.562 -6.082 -25.141 1 97.62 311 ARG B CA 1
ATOM 5199 C C . ARG B 1 311 ? 11.164 -4.734 -25.531 1 97.62 311 ARG B C 1
ATOM 5201 O O . ARG B 1 311 ? 12.391 -4.574 -25.531 1 97.62 311 ARG B O 1
ATOM 5208 N N . ALA B 1 312 ? 10.312 -3.885 -25.812 1 97.38 312 ALA B N 1
ATOM 5209 C CA . ALA B 1 312 ? 10.766 -2.561 -26.234 1 97.38 312 ALA B CA 1
ATOM 5210 C C . ALA B 1 312 ? 11.516 -1.859 -25.109 1 97.38 312 ALA B C 1
ATOM 5212 O O . ALA B 1 312 ? 12.547 -1.227 -25.328 1 97.38 312 ALA B O 1
ATOM 5213 N N . THR B 1 313 ? 10.969 -1.99 -23.922 1 97.38 313 THR B N 1
ATOM 5214 C CA . THR B 1 313 ? 11.594 -1.352 -22.766 1 97.38 313 THR B CA 1
ATOM 5215 C C . THR B 1 313 ? 12.93 -2.018 -22.438 1 97.38 313 THR B C 1
ATOM 5217 O O . THR B 1 313 ? 13.906 -1.337 -22.109 1 97.38 313 THR B O 1
ATOM 5220 N N . TRP B 1 314 ? 12.93 -3.318 -22.531 1 97.56 314 TRP B N 1
ATOM 5221 C CA . TRP B 1 314 ? 14.141 -4.094 -22.281 1 97.56 314 TRP B CA 1
ATOM 5222 C C . TRP B 1 314 ? 15.242 -3.736 -23.266 1 97.56 314 TRP B C 1
ATOM 5224 O O . TRP B 1 314 ? 16.406 -3.646 -22.906 1 97.56 314 TRP B O 1
ATOM 5234 N N . ALA B 1 315 ? 14.906 -3.414 -24.484 1 96.38 315 ALA B N 1
ATOM 5235 C CA . ALA B 1 315 ? 15.844 -3.129 -25.578 1 96.38 315 ALA B CA 1
ATOM 5236 C C . ALA B 1 315 ? 16.531 -1.786 -25.359 1 96.38 315 ALA B C 1
ATOM 5238 O O . ALA B 1 315 ? 17.609 -1.542 -25.906 1 96.38 315 ALA B O 1
ATOM 5239 N N . ILE B 1 316 ? 15.953 -0.954 -24.562 1 95.81 316 ILE B N 1
ATOM 5240 C CA . ILE B 1 316 ? 16.531 0.379 -24.422 1 95.81 316 ILE B CA 1
ATOM 5241 C C . ILE B 1 316 ? 17.422 0.432 -23.188 1 95.81 316 ILE B C 1
ATOM 5243 O O . ILE B 1 316 ? 18.031 1.465 -22.891 1 95.81 316 ILE B O 1
ATOM 5247 N N . ILE B 1 317 ? 17.5 -0.655 -22.469 1 97.44 317 ILE B N 1
ATOM 5248 C CA . ILE B 1 317 ? 18.422 -0.723 -21.344 1 97.44 317 ILE B CA 1
ATOM 5249 C C . ILE B 1 317 ? 19.859 -0.619 -21.844 1 97.44 317 ILE B C 1
ATOM 5251 O O . ILE B 1 317 ? 20.25 -1.34 -22.766 1 97.44 317 ILE B O 1
ATOM 5255 N N . THR B 1 318 ? 20.703 0.221 -21.219 1 97.12 318 THR B N 1
ATOM 5256 C CA . THR B 1 318 ? 22.062 0.455 -21.688 1 97.12 318 THR B CA 1
ATOM 5257 C C . THR B 1 318 ? 23.062 -0.362 -20.891 1 97.12 318 THR B C 1
ATOM 5259 O O . THR B 1 318 ? 22.828 -0.687 -19.734 1 97.12 318 THR B O 1
ATOM 5262 N N . PRO B 1 319 ? 24.172 -0.659 -21.516 1 96.81 319 PRO B N 1
ATOM 5263 C CA . PRO B 1 319 ? 25.234 -1.325 -20.766 1 96.81 319 PRO B CA 1
ATOM 5264 C C . PRO B 1 319 ? 25.703 -0.524 -19.562 1 96.81 319 PRO B C 1
ATOM 5266 O O . PRO B 1 319 ? 26.094 -1.106 -18.547 1 96.81 319 PRO B O 1
ATOM 5269 N N . GLU B 1 320 ? 25.594 0.728 -19.672 1 97.38 320 GLU B N 1
ATOM 5270 C CA . GLU B 1 320 ? 26 1.576 -18.562 1 97.38 320 GLU B CA 1
ATOM 5271 C C . GLU B 1 320 ? 25.109 1.351 -17.344 1 97.38 320 GLU B C 1
ATOM 5273 O O . GLU B 1 320 ? 25.594 1.312 -16.219 1 97.38 320 GLU B O 1
ATOM 5278 N N . GLN B 1 321 ? 23.844 1.232 -17.609 1 97.25 321 GLN B N 1
ATOM 5279 C CA . GLN B 1 321 ? 22.906 0.946 -16.516 1 97.25 321 GLN B CA 1
ATOM 5280 C C . GLN B 1 321 ? 23.219 -0.396 -15.867 1 97.25 321 GLN B C 1
ATOM 5282 O O . GLN B 1 321 ? 23.203 -0.516 -14.641 1 97.25 321 GLN B O 1
ATOM 5287 N N . CYS B 1 322 ? 23.547 -1.318 -16.688 1 98.06 322 CYS B N 1
ATOM 5288 C CA . CYS B 1 322 ? 23.875 -2.646 -16.188 1 98.06 322 CYS B CA 1
ATOM 5289 C C . CYS B 1 322 ? 25.172 -2.615 -15.391 1 98.06 322 CYS B C 1
ATOM 5291 O O . CYS B 1 322 ? 25.266 -3.211 -14.312 1 98.06 322 CYS B O 1
ATOM 5293 N N . HIS B 1 323 ? 26.125 -1.898 -15.93 1 97.38 323 HIS B N 1
ATOM 5294 C CA . HIS B 1 323 ? 27.406 -1.77 -15.258 1 97.38 323 HIS B CA 1
ATOM 5295 C C . HIS B 1 323 ? 27.25 -1.138 -13.883 1 97.38 323 HIS B C 1
ATOM 5297 O O . HIS B 1 323 ? 27.844 -1.607 -12.906 1 97.38 323 HIS B O 1
ATOM 5303 N N . ARG B 1 324 ? 26.453 -0.165 -13.805 1 96.94 324 ARG B N 1
ATOM 5304 C CA . ARG B 1 324 ? 26.219 0.524 -12.539 1 96.94 324 ARG B CA 1
ATOM 5305 C C . ARG B 1 324 ? 25.594 -0.412 -11.508 1 96.94 324 ARG B C 1
ATOM 5307 O O . ARG B 1 324 ? 25.953 -0.386 -10.328 1 96.94 324 ARG B O 1
ATOM 5314 N N . LEU B 1 325 ? 24.672 -1.182 -11.984 1 97.62 325 LEU B N 1
ATOM 5315 C CA . LEU B 1 325 ? 24 -2.121 -11.094 1 97.62 325 LEU B CA 1
ATOM 5316 C C . LEU B 1 325 ? 24.969 -3.176 -10.586 1 97.62 325 LEU B C 1
ATOM 5318 O O . LEU B 1 325 ? 25.016 -3.469 -9.391 1 97.62 325 LEU B O 1
ATOM 5322 N N . ILE B 1 326 ? 25.812 -3.682 -11.484 1 97.56 326 ILE B N 1
ATOM 5323 C CA . ILE B 1 326 ? 26.766 -4.719 -11.102 1 97.56 326 ILE B CA 1
ATOM 5324 C C . ILE B 1 326 ? 27.859 -4.117 -10.211 1 97.56 326 ILE B C 1
ATOM 5326 O O . ILE B 1 326 ? 28.328 -4.758 -9.273 1 97.56 326 ILE B O 1
ATOM 5330 N N . ASP B 1 327 ? 28.156 -2.893 -10.461 1 96.06 327 ASP B N 1
ATOM 5331 C CA . ASP B 1 327 ? 29.172 -2.188 -9.688 1 96.06 327 ASP B CA 1
ATOM 5332 C C . ASP B 1 327 ? 28.688 -1.952 -8.258 1 96.06 327 ASP B C 1
ATOM 5334 O O . ASP B 1 327 ? 29.5 -1.637 -7.375 1 96.06 327 ASP B O 1
ATOM 5338 N N . SER B 1 328 ? 27.469 -2.129 -8.047 1 96.06 328 SER B N 1
ATOM 5339 C CA . SER B 1 328 ? 26.922 -1.924 -6.707 1 96.06 328 SER B CA 1
ATOM 5340 C C . SER B 1 328 ? 27.141 -3.156 -5.832 1 96.06 328 SER B C 1
ATOM 5342 O O . SER B 1 328 ? 26.891 -3.115 -4.625 1 96.06 328 SER B O 1
ATOM 5344 N N . MET B 1 329 ? 27.641 -4.23 -6.348 1 97.56 329 MET B N 1
ATOM 5345 C CA . MET B 1 329 ? 27.703 -5.508 -5.641 1 97.56 329 MET B CA 1
ATOM 5346 C C . MET B 1 329 ? 28.562 -5.398 -4.391 1 97.56 329 MET B C 1
ATOM 5348 O O . MET B 1 329 ? 28.172 -5.836 -3.311 1 97.56 329 MET B O 1
ATOM 5352 N N . PRO B 1 330 ? 29.75 -4.762 -4.488 1 96.5 330 PRO B N 1
ATOM 5353 C CA . PRO B 1 330 ? 30.531 -4.633 -3.252 1 96.5 330 PRO B CA 1
ATOM 5354 C C . PRO B 1 330 ? 29.781 -3.867 -2.162 1 96.5 330 PRO B C 1
ATOM 5356 O O . PRO B 1 330 ? 29.891 -4.211 -0.982 1 96.5 330 PRO B O 1
ATOM 5359 N N . ARG B 1 331 ? 29.031 -2.918 -2.57 1 96.06 331 ARG B N 1
ATOM 5360 C CA . ARG B 1 331 ? 28.25 -2.158 -1.603 1 96.06 331 ARG B CA 1
ATOM 5361 C C . ARG B 1 331 ? 27.094 -2.998 -1.051 1 96.06 331 ARG B C 1
ATOM 5363 O O . ARG B 1 331 ? 26.734 -2.875 0.123 1 96.06 331 ARG B O 1
ATOM 5370 N N . ARG B 1 332 ? 26.531 -3.793 -1.911 1 97.12 332 ARG B N 1
ATOM 5371 C CA . ARG B 1 332 ? 25.469 -4.699 -1.455 1 97.12 332 ARG B CA 1
ATOM 5372 C C . ARG B 1 332 ? 26.016 -5.672 -0.412 1 97.12 332 ARG B C 1
ATOM 5374 O O . ARG B 1 332 ? 25.359 -5.91 0.612 1 97.12 332 ARG B O 1
ATOM 5381 N N . ILE B 1 333 ? 27.156 -6.18 -0.737 1 97.44 333 ILE B N 1
ATOM 5382 C CA . ILE B 1 333 ? 27.797 -7.121 0.174 1 97.44 333 ILE B CA 1
ATOM 5383 C C . ILE B 1 333 ? 28.078 -6.438 1.51 1 97.44 333 ILE B C 1
ATOM 5385 O O . ILE B 1 333 ? 27.766 -6.984 2.57 1 97.44 333 ILE B O 1
ATOM 5389 N N . ALA B 1 334 ? 28.609 -5.273 1.443 1 96.81 334 ALA B N 1
ATOM 5390 C CA . ALA B 1 334 ? 28.922 -4.516 2.654 1 96.81 334 ALA B CA 1
ATOM 5391 C C . ALA B 1 334 ? 27.656 -4.25 3.463 1 96.81 334 ALA B C 1
ATOM 5393 O O . ALA B 1 334 ? 27.672 -4.297 4.695 1 96.81 334 ALA B O 1
ATOM 5394 N N . ALA B 1 335 ? 26.609 -3.979 2.779 1 96.44 335 ALA B N 1
ATOM 5395 C CA . ALA B 1 335 ? 25.344 -3.705 3.441 1 96.44 335 ALA B CA 1
ATOM 5396 C C . ALA B 1 335 ? 24.844 -4.934 4.191 1 96.44 335 ALA B C 1
ATOM 5398 O O . ALA B 1 335 ? 24.312 -4.82 5.301 1 96.44 335 ALA B O 1
ATOM 5399 N N . VAL B 1 336 ? 25 -6.078 3.633 1 97.12 336 VAL B N 1
ATOM 5400 C CA . VAL B 1 336 ? 24.547 -7.316 4.266 1 97.12 336 VAL B CA 1
ATOM 5401 C C . VAL B 1 336 ? 25.375 -7.582 5.52 1 97.12 336 VAL B C 1
ATOM 5403 O O . VAL B 1 336 ? 24.844 -7.977 6.559 1 97.12 336 VAL B O 1
ATOM 5406 N N . ILE B 1 337 ? 26.672 -7.348 5.383 1 97.38 337 ILE B N 1
ATOM 5407 C CA . ILE B 1 337 ? 27.562 -7.559 6.52 1 97.38 337 ILE B CA 1
ATOM 5408 C C . ILE B 1 337 ? 27.188 -6.594 7.648 1 97.38 337 ILE B C 1
ATOM 5410 O O . ILE B 1 337 ? 27.094 -6.996 8.812 1 97.38 337 ILE B O 1
ATOM 5414 N N . GLN B 1 338 ? 26.938 -5.359 7.23 1 95.06 338 GLN B N 1
ATOM 5415 C CA . GLN B 1 338 ? 26.562 -4.355 8.219 1 95.06 338 GLN B CA 1
ATOM 5416 C C . GLN B 1 338 ? 25.234 -4.711 8.891 1 95.06 338 GLN B C 1
ATOM 5418 O O . GLN B 1 338 ? 25.062 -4.473 10.086 1 95.06 338 GLN B O 1
ATOM 5423 N N . ALA B 1 339 ? 24.375 -5.324 8.172 1 94.19 339 ALA B N 1
ATOM 5424 C CA . ALA B 1 339 ? 23.062 -5.695 8.68 1 94.19 339 ALA B CA 1
ATOM 5425 C C . ALA B 1 339 ? 23.094 -7.055 9.367 1 94.19 339 ALA B C 1
ATOM 5427 O O . ALA B 1 339 ? 22.062 -7.57 9.812 1 94.19 339 ALA B O 1
ATOM 5428 N N . LYS B 1 340 ? 24.203 -7.676 9.359 1 95.38 340 LYS B N 1
ATOM 5429 C CA . LYS B 1 340 ? 24.422 -8.977 9.984 1 95.38 340 LYS B CA 1
ATOM 5430 C C . LYS B 1 340 ? 23.5 -10.031 9.367 1 95.38 340 LYS B C 1
ATOM 5432 O O . LYS B 1 340 ? 22.875 -10.82 10.086 1 95.38 340 LYS B O 1
ATOM 5437 N N . GLY B 1 341 ? 23.328 -9.891 8.07 1 95.31 341 GLY B N 1
ATOM 5438 C CA . GLY B 1 341 ? 22.562 -10.898 7.336 1 95.31 341 GLY B CA 1
ATOM 5439 C C . GLY B 1 341 ? 21.109 -10.523 7.129 1 95.31 341 GLY B C 1
ATOM 5440 O O . GLY B 1 341 ? 20.375 -11.227 6.43 1 95.31 341 GLY B O 1
ATOM 5441 N N . ALA B 1 342 ? 20.688 -9.422 7.68 1 93 342 ALA B N 1
ATOM 5442 C CA . ALA B 1 342 ? 19.312 -8.953 7.527 1 93 342 ALA B CA 1
ATOM 5443 C C . ALA B 1 342 ? 19.109 -8.273 6.176 1 93 342 ALA B C 1
ATOM 5445 O O . ALA B 1 342 ? 20.078 -7.992 5.465 1 93 342 ALA B O 1
ATOM 5446 N N . PRO B 1 343 ? 17.828 -8.055 5.785 1 92 343 PRO B N 1
ATOM 5447 C CA . PRO B 1 343 ? 17.562 -7.398 4.5 1 92 343 PRO B CA 1
ATOM 5448 C C . PRO B 1 343 ? 18.172 -5.996 4.426 1 92 343 PRO B C 1
ATOM 5450 O O . PRO B 1 343 ? 18.344 -5.34 5.453 1 92 343 PRO B O 1
ATOM 5453 N N . THR B 1 344 ? 18.453 -5.609 3.242 1 94.06 344 THR B N 1
ATOM 5454 C CA . THR B 1 344 ? 19.125 -4.332 3.033 1 94.06 344 THR B CA 1
ATOM 5455 C C . THR B 1 344 ? 18.266 -3.404 2.176 1 94.06 344 THR B C 1
ATOM 5457 O O . THR B 1 344 ? 17.141 -3.76 1.794 1 94.06 344 THR B O 1
ATOM 5460 N N . LYS B 1 345 ? 18.828 -2.236 1.861 1 91.31 345 LYS B N 1
ATOM 5461 C CA . LYS B 1 345 ? 18.094 -1.206 1.136 1 91.31 345 LYS B CA 1
ATOM 5462 C C . LYS B 1 345 ? 17.922 -1.589 -0.33 1 91.31 345 LYS B C 1
ATOM 5464 O O . LYS B 1 345 ? 17.094 -0.993 -1.037 1 91.31 345 LYS B O 1
ATOM 5469 N N . TYR B 1 346 ? 18.719 -2.467 -0.671 1 92.5 346 TYR B N 1
ATOM 5470 C CA . TYR B 1 346 ? 18.672 -2.797 -2.092 1 92.5 346 TYR B CA 1
ATOM 5471 C C . TYR B 1 346 ? 17.469 -3.67 -2.416 1 92.5 346 TYR B C 1
ATOM 5473 O O . TYR B 1 346 ? 17.047 -4.492 -1.6 1 92.5 346 TYR B O 1
#